Protein AF-A0A4S4EN74-F1 (afdb_monomer_lite)

Structure (mmCIF, N/CA/C/O backbone):
data_AF-A0A4S4EN74-F1
#
_entry.id   AF-A0A4S4EN74-F1
#
loop_
_atom_site.group_PDB
_atom_site.id
_atom_site.type_symbol
_atom_site.label_atom_id
_atom_site.label_alt_id
_atom_site.label_comp_id
_atom_site.label_asym_id
_atom_site.label_entity_id
_atom_site.label_seq_id
_atom_site.pdbx_PDB_ins_code
_atom_site.Cartn_x
_atom_site.Cartn_y
_atom_site.Cartn_z
_atom_site.occupancy
_atom_site.B_iso_or_equiv
_atom_site.auth_seq_id
_atom_site.auth_comp_id
_atom_site.auth_asym_id
_atom_site.auth_atom_id
_atom_site.pdbx_PDB_model_num
ATOM 1 N N . MET A 1 1 ? 52.650 11.402 55.002 1.00 33.09 1 MET A N 1
ATOM 2 C CA . MET A 1 1 ? 52.428 10.408 53.933 1.00 33.09 1 MET A CA 1
ATOM 3 C C . MET A 1 1 ? 51.176 10.831 53.186 1.00 33.09 1 MET A C 1
ATOM 5 O O . MET A 1 1 ? 50.086 10.650 53.706 1.00 33.09 1 MET A O 1
ATOM 9 N N . GLN A 1 2 ? 51.345 11.526 52.060 1.00 24.00 2 GLN A N 1
ATOM 10 C CA . GLN A 1 2 ? 50.245 11.917 51.175 1.00 24.00 2 GLN A CA 1
ATOM 11 C C . GLN A 1 2 ? 49.884 10.709 50.308 1.00 24.00 2 GLN A C 1
ATOM 13 O O . GLN A 1 2 ? 50.765 10.126 49.680 1.00 24.00 2 GLN A O 1
ATOM 18 N N . GLN A 1 3 ? 48.613 10.312 50.342 1.00 24.92 3 GLN A N 1
ATOM 19 C CA . GLN A 1 3 ? 48.057 9.289 49.463 1.00 24.92 3 GLN A CA 1
ATOM 20 C C . GLN A 1 3 ? 47.974 9.844 48.040 1.00 24.92 3 GLN A C 1
ATOM 22 O O . GLN A 1 3 ? 47.434 10.924 47.809 1.00 24.92 3 GLN A O 1
ATOM 27 N N . THR A 1 4 ? 48.559 9.096 47.115 1.00 22.86 4 THR A N 1
ATOM 28 C CA . THR A 1 4 ? 48.472 9.268 45.667 1.00 22.86 4 THR A CA 1
ATOM 29 C C . THR A 1 4 ? 47.011 9.193 45.196 1.00 22.86 4 THR A C 1
ATOM 31 O O . THR A 1 4 ? 46.271 8.342 45.695 1.00 22.86 4 THR A O 1
ATOM 34 N N . PRO A 1 5 ? 46.575 10.043 44.246 1.00 27.02 5 PRO A N 1
ATOM 35 C CA . PRO A 1 5 ? 45.252 9.931 43.641 1.00 27.02 5 PRO A CA 1
ATOM 36 C C . PRO A 1 5 ? 45.151 8.635 42.832 1.00 27.02 5 PRO A C 1
ATOM 38 O O . PRO A 1 5 ? 46.080 8.285 42.104 1.00 27.02 5 PRO A O 1
ATOM 41 N N . LEU A 1 6 ? 44.023 7.940 42.978 1.00 28.48 6 LEU A N 1
ATOM 42 C CA . LEU A 1 6 ? 43.623 6.826 42.123 1.00 28.48 6 LEU A CA 1
ATOM 43 C C . LEU A 1 6 ? 43.553 7.317 40.671 1.00 28.48 6 LEU A C 1
ATOM 45 O O . LEU A 1 6 ? 42.870 8.299 40.386 1.00 28.48 6 LEU A O 1
ATOM 49 N N . GLU A 1 7 ? 44.292 6.645 39.791 1.00 26.83 7 GLU A N 1
ATOM 50 C CA . GLU A 1 7 ? 44.243 6.832 38.342 1.00 26.83 7 GLU A CA 1
ATOM 51 C C . GLU A 1 7 ? 42.801 6.663 37.839 1.00 26.83 7 GLU A C 1
ATOM 53 O O . GLU A 1 7 ? 42.134 5.671 38.139 1.00 26.83 7 GLU A O 1
ATOM 58 N N . GLU A 1 8 ? 42.318 7.656 37.092 1.00 28.31 8 GLU A N 1
ATOM 59 C CA . GLU A 1 8 ? 41.035 7.617 36.395 1.00 28.31 8 GLU A CA 1
ATOM 60 C C . GLU A 1 8 ? 41.065 6.531 35.304 1.00 28.31 8 GLU A C 1
ATOM 62 O O . GLU A 1 8 ? 41.891 6.561 34.389 1.00 28.31 8 GLU A O 1
ATOM 67 N N . ASP A 1 9 ? 40.150 5.566 35.405 1.00 28.02 9 ASP A N 1
ATOM 68 C CA . ASP A 1 9 ? 39.870 4.561 34.378 1.00 28.02 9 ASP A CA 1
ATOM 69 C C . ASP A 1 9 ? 39.308 5.260 33.110 1.00 28.02 9 ASP A C 1
ATOM 71 O O . ASP A 1 9 ? 38.319 5.992 33.226 1.00 28.02 9 ASP A O 1
ATOM 75 N N . PRO A 1 10 ? 39.871 5.082 31.893 1.00 28.66 10 PRO A N 1
ATOM 76 C CA . PRO A 1 10 ? 39.550 5.895 30.707 1.00 28.66 10 PRO A CA 1
ATOM 77 C C . PRO A 1 10 ? 38.146 5.689 30.097 1.00 28.66 10 PRO A C 1
ATOM 79 O O . PRO A 1 10 ? 37.903 6.095 28.959 1.00 28.66 10 PRO A O 1
ATOM 82 N N . ALA A 1 11 ? 37.222 5.023 30.792 1.00 31.52 11 ALA A N 1
ATOM 83 C CA . ALA A 1 11 ? 35.997 4.473 30.208 1.00 31.52 11 ALA A CA 1
ATOM 84 C C . ALA A 1 11 ? 34.751 5.385 30.259 1.00 31.52 11 ALA A C 1
ATOM 86 O O . ALA A 1 11 ? 33.703 4.989 29.752 1.00 31.52 11 ALA A O 1
ATOM 87 N N . TYR A 1 12 ? 34.818 6.594 30.825 1.00 37.78 12 TYR A N 1
ATOM 88 C CA . TYR A 1 12 ? 33.616 7.413 31.059 1.00 37.78 12 TYR A CA 1
ATOM 89 C C . TYR A 1 12 ? 33.725 8.835 30.501 1.00 37.78 12 TYR A C 1
ATOM 91 O O . TYR A 1 12 ? 33.816 9.813 31.238 1.00 37.78 12 TYR A O 1
ATOM 99 N N . ALA A 1 13 ? 33.657 8.947 29.172 1.00 44.69 13 ALA A N 1
ATOM 100 C CA . ALA A 1 13 ? 33.357 10.207 28.494 1.00 44.69 13 ALA A CA 1
ATOM 101 C C . ALA A 1 13 ? 31.832 10.339 28.252 1.00 44.69 13 ALA A C 1
ATOM 103 O O . ALA A 1 13 ? 31.204 9.354 27.836 1.00 44.69 13 ALA A O 1
ATOM 104 N N . PRO A 1 14 ? 31.223 11.522 28.475 1.00 44.28 14 PRO A N 1
ATOM 105 C CA . PRO A 1 14 ? 29.850 11.816 28.056 1.00 44.28 14 PRO A CA 1
ATOM 106 C C . PRO A 1 14 ? 29.670 11.574 26.550 1.00 44.28 14 PRO A C 1
ATOM 108 O O . PRO A 1 14 ? 30.555 11.895 25.756 1.00 44.28 14 PRO A O 1
ATOM 111 N N . GLY A 1 15 ? 28.544 10.984 26.152 1.00 59.62 15 GLY A N 1
ATOM 112 C CA . GLY A 1 15 ? 28.272 10.572 24.772 1.00 59.62 15 GLY A CA 1
ATOM 113 C C . GLY A 1 15 ? 28.960 9.264 24.356 1.00 59.62 15 GLY A C 1
ATOM 114 O O . GLY A 1 15 ? 29.205 9.053 23.171 1.00 59.62 15 GLY A O 1
ATOM 115 N N . SER A 1 16 ? 29.300 8.376 25.296 1.00 80.38 16 SER A N 1
ATOM 116 C CA . SER A 1 16 ? 29.966 7.102 24.976 1.00 80.38 16 SER A CA 1
ATOM 117 C C . SER A 1 16 ? 29.042 6.118 24.240 1.00 80.38 16 SER A C 1
ATOM 119 O O . SER A 1 16 ? 27.910 5.856 24.652 1.00 80.38 16 SER A O 1
ATOM 121 N N . PHE A 1 17 ? 29.533 5.542 23.140 1.00 90.31 17 PHE A N 1
ATOM 122 C CA . PHE A 1 17 ? 28.829 4.504 22.384 1.00 90.31 17 PHE A CA 1
ATOM 123 C C . PHE A 1 17 ? 29.137 3.113 22.946 1.00 90.31 17 PHE A C 1
ATOM 125 O O . PHE A 1 17 ? 30.290 2.690 22.963 1.00 90.31 17 PHE A O 1
ATOM 132 N N . LEU A 1 18 ? 28.093 2.394 23.358 1.00 92.19 18 LEU A N 1
ATOM 133 C CA . LEU A 1 18 ? 28.151 1.053 23.957 1.00 92.19 18 LEU A CA 1
ATOM 134 C C . LEU A 1 18 ? 27.617 -0.042 23.019 1.00 92.19 18 LEU A C 1
ATOM 136 O O . LEU A 1 18 ? 27.642 -1.228 23.345 1.00 92.19 18 LEU A O 1
ATOM 140 N N . GLY A 1 19 ? 27.106 0.346 21.850 1.00 90.56 19 GLY A N 1
ATOM 141 C CA . GLY A 1 19 ? 26.318 -0.522 20.976 1.00 90.56 19 GLY A CA 1
ATOM 142 C C . GLY A 1 19 ? 27.084 -1.624 20.252 1.00 90.56 19 GLY A C 1
ATOM 143 O O . GLY A 1 19 ? 26.473 -2.340 19.457 1.00 90.56 19 GLY A O 1
ATOM 144 N N . TYR A 1 20 ? 28.394 -1.752 20.480 1.00 89.56 20 TYR A N 1
ATOM 145 C CA . TYR A 1 20 ? 29.157 -2.915 20.026 1.00 89.56 20 TYR A CA 1
ATOM 146 C C . TYR A 1 20 ? 28.852 -4.157 20.863 1.00 89.56 20 TYR A C 1
ATOM 148 O O . TYR A 1 20 ? 28.790 -5.248 20.302 1.00 89.56 20 TYR A O 1
ATOM 156 N N . ASP A 1 21 ? 28.618 -3.975 22.164 1.00 84.88 21 ASP A N 1
ATOM 157 C CA . ASP A 1 21 ? 28.538 -5.073 23.130 1.00 84.88 21 ASP A CA 1
ATOM 158 C C . ASP A 1 21 ? 27.115 -5.288 23.661 1.00 84.88 21 ASP A C 1
ATOM 160 O O . ASP A 1 21 ? 26.773 -6.385 24.098 1.00 84.88 21 ASP A O 1
ATOM 164 N N . THR A 1 22 ? 26.261 -4.259 23.608 1.00 92.06 22 THR A N 1
ATOM 165 C CA . THR A 1 22 ? 24.886 -4.327 24.118 1.00 92.06 22 THR A CA 1
ATOM 166 C C . THR A 1 22 ? 23.863 -3.689 23.178 1.00 92.06 22 THR A C 1
ATOM 168 O O . THR A 1 22 ? 24.154 -2.725 22.470 1.00 92.06 22 THR A O 1
ATOM 171 N N . PHE A 1 23 ? 22.632 -4.208 23.198 1.00 92.75 23 PHE A N 1
ATOM 172 C CA . PHE A 1 23 ? 21.479 -3.607 22.516 1.00 92.75 23 PHE A CA 1
ATOM 173 C C . PHE A 1 23 ? 20.666 -2.675 23.415 1.00 92.75 23 PHE A C 1
ATOM 175 O O . PHE A 1 23 ? 19.843 -1.921 22.901 1.00 92.75 23 PHE A O 1
ATOM 182 N N . SER A 1 24 ? 20.889 -2.697 24.731 1.00 93.69 24 SER A N 1
ATOM 183 C CA . SER A 1 24 ? 20.213 -1.798 25.663 1.00 93.69 24 SER A CA 1
ATOM 184 C C . SER A 1 24 ? 21.120 -1.302 26.785 1.00 93.69 24 SER A C 1
ATOM 186 O O . SER A 1 24 ? 22.126 -1.923 27.134 1.00 93.69 24 SER A O 1
ATOM 188 N N . THR A 1 25 ? 20.791 -0.139 27.342 1.00 94.31 25 THR A N 1
ATOM 189 C CA . THR A 1 25 ? 21.470 0.407 28.521 1.00 94.31 25 THR A CA 1
ATOM 190 C C . THR A 1 25 ? 20.580 1.407 29.249 1.00 94.31 25 THR A C 1
ATOM 192 O O . THR A 1 25 ? 19.743 2.071 28.638 1.00 94.31 25 THR A O 1
ATOM 195 N N . ARG A 1 26 ? 20.796 1.565 30.556 1.00 93.25 26 ARG A N 1
ATOM 196 C CA . ARG A 1 26 ? 20.240 2.697 31.306 1.00 93.25 26 ARG A CA 1
ATOM 197 C C . ARG A 1 26 ? 21.121 3.923 31.119 1.00 93.25 26 ARG A C 1
ATOM 199 O O . ARG A 1 26 ? 22.343 3.845 31.276 1.00 93.25 26 ARG A O 1
ATOM 206 N N . THR A 1 27 ? 20.515 5.058 30.817 1.00 93.94 27 THR A N 1
ATOM 207 C CA . THR A 1 27 ? 21.202 6.309 30.485 1.00 93.94 27 THR A CA 1
ATOM 208 C C . THR A 1 27 ? 20.403 7.514 30.971 1.00 93.94 27 THR A C 1
ATOM 210 O O . THR A 1 27 ? 19.231 7.397 31.320 1.00 93.94 27 THR A O 1
ATOM 213 N N . VAL A 1 28 ? 21.067 8.663 31.040 1.00 93.38 28 VAL A N 1
ATOM 214 C CA . VAL A 1 28 ? 20.490 9.936 31.459 1.00 93.38 28 VAL A CA 1
ATOM 215 C C . VAL A 1 28 ? 20.341 10.841 30.245 1.00 93.38 28 VAL A C 1
ATOM 217 O O . VAL A 1 28 ? 21.235 10.920 29.397 1.00 93.38 28 VAL A O 1
ATOM 220 N N . VAL A 1 29 ? 19.214 11.542 30.192 1.00 94.56 29 VAL A N 1
ATOM 221 C CA . VAL A 1 29 ? 18.913 12.566 29.191 1.00 94.56 29 VAL A CA 1
ATOM 222 C C . VAL A 1 29 ? 19.698 13.832 29.516 1.00 94.56 29 VAL A C 1
ATOM 224 O O . VAL A 1 29 ? 19.386 14.526 30.478 1.00 94.56 29 VAL A O 1
ATOM 227 N N . GLU A 1 30 ? 20.709 14.159 28.719 1.00 94.06 30 GLU A N 1
ATOM 228 C CA . GLU A 1 30 ? 21.553 15.341 28.944 1.00 94.06 30 GLU A CA 1
ATOM 229 C C . GLU A 1 30 ? 20.959 16.608 28.332 1.00 94.06 30 GLU A C 1
ATOM 231 O O . GLU A 1 30 ? 21.103 17.698 28.882 1.00 94.06 30 GLU A O 1
ATOM 236 N N . ALA A 1 31 ? 20.279 16.472 27.194 1.00 93.56 31 ALA A N 1
ATOM 237 C CA . ALA A 1 31 ? 19.617 17.582 26.530 1.00 93.56 31 ALA A CA 1
ATOM 238 C C . ALA A 1 31 ? 18.462 17.098 25.650 1.00 93.56 31 ALA A C 1
ATOM 240 O O . ALA A 1 31 ? 18.440 15.962 25.166 1.00 93.56 31 ALA A O 1
ATOM 241 N N . LEU A 1 32 ? 17.519 18.007 25.419 1.00 95.25 32 LEU A N 1
ATOM 242 C CA . LEU A 1 32 ? 16.395 17.839 24.510 1.00 95.25 32 LEU A CA 1
ATOM 243 C C . LEU A 1 32 ? 16.332 19.062 23.597 1.00 95.25 32 LEU A C 1
ATOM 245 O O . LEU A 1 32 ? 16.395 20.196 24.080 1.00 95.25 32 LEU A O 1
ATOM 249 N N . LEU A 1 33 ? 16.177 18.840 22.292 1.00 94.19 33 LEU A N 1
ATOM 250 C CA . LEU A 1 33 ? 15.901 19.900 21.326 1.00 94.19 33 LEU A CA 1
ATOM 251 C C . LEU A 1 33 ? 14.569 19.639 20.620 1.00 94.19 33 LEU A C 1
ATOM 253 O O . LEU A 1 33 ? 14.281 18.518 20.204 1.00 94.19 33 LEU A O 1
ATOM 257 N N . VAL A 1 34 ? 13.782 20.695 20.427 1.00 91.88 34 VAL A N 1
ATOM 258 C CA . VAL A 1 34 ? 12.588 20.694 19.569 1.00 91.88 34 VAL A CA 1
ATOM 259 C C . VAL A 1 34 ? 12.749 21.821 18.560 1.00 91.88 34 VAL A C 1
ATOM 261 O O . VAL A 1 34 ? 12.975 22.971 18.943 1.00 91.88 34 VAL A O 1
ATOM 264 N N . ASN A 1 35 ? 12.674 21.505 17.265 1.00 87.88 35 ASN A N 1
ATOM 265 C CA . ASN A 1 35 ? 12.943 22.457 16.177 1.00 87.88 35 ASN A CA 1
ATOM 266 C C . ASN A 1 35 ? 14.297 23.184 16.342 1.00 87.88 35 ASN A C 1
ATOM 268 O O . ASN A 1 35 ? 14.392 24.398 16.150 1.00 87.88 35 ASN A O 1
ATOM 272 N N . GLY A 1 36 ? 15.328 22.451 16.781 1.00 87.00 36 GLY A N 1
ATOM 273 C CA . GLY A 1 36 ? 16.677 22.971 17.031 1.00 87.00 36 GLY A CA 1
ATOM 274 C C . GLY A 1 36 ? 16.826 23.856 18.276 1.00 87.00 36 GLY A C 1
ATOM 275 O O . GLY A 1 36 ? 17.909 24.390 18.506 1.00 87.00 36 GLY A O 1
ATOM 276 N N . LYS A 1 37 ? 15.773 24.035 19.087 1.00 91.19 37 LYS A N 1
ATOM 277 C CA . LYS A 1 37 ? 15.810 24.860 20.306 1.00 91.19 37 LYS A CA 1
ATOM 278 C C . LYS A 1 37 ? 15.862 23.994 21.571 1.00 91.19 37 LYS A C 1
ATOM 280 O O . LYS A 1 37 ? 15.044 23.077 21.674 1.00 91.19 37 LYS A O 1
ATOM 285 N N . PRO A 1 38 ? 16.748 24.299 22.541 1.00 94.06 38 PRO A N 1
ATOM 286 C CA . PRO A 1 38 ? 16.787 23.607 23.825 1.00 94.06 38 PRO A CA 1
ATOM 287 C C . PRO A 1 38 ? 15.496 23.753 24.619 1.00 94.06 38 PRO A C 1
ATOM 289 O O . PRO A 1 38 ? 14.939 24.847 24.727 1.00 94.06 38 PRO A O 1
ATOM 292 N N . VAL A 1 39 ? 15.051 22.646 25.202 1.00 94.56 39 VAL A N 1
ATOM 293 C CA . VAL A 1 39 ? 13.863 22.560 26.053 1.00 94.56 39 VAL A CA 1
ATOM 294 C C . VAL A 1 39 ? 14.164 21.685 27.268 1.00 94.56 39 VAL A C 1
ATOM 296 O O . VAL A 1 39 ? 14.967 20.760 27.189 1.00 94.56 39 VAL A O 1
ATOM 299 N N . LEU A 1 40 ? 13.536 21.980 28.409 1.00 91.31 40 LEU A N 1
ATOM 300 C CA . LEU A 1 40 ? 13.731 21.201 29.641 1.00 91.31 40 LEU A CA 1
ATOM 301 C C . LEU A 1 40 ? 12.847 19.955 29.697 1.00 91.31 40 LEU A C 1
ATOM 303 O O . LEU A 1 40 ? 13.220 18.971 30.324 1.00 91.31 40 LEU A O 1
ATOM 307 N N . GLN A 1 41 ? 11.689 19.997 29.038 1.00 90.88 41 GLN A N 1
ATOM 308 C CA . GLN A 1 41 ? 10.717 18.914 29.027 1.00 90.88 41 GLN A CA 1
ATOM 309 C C . GLN A 1 41 ? 9.961 18.900 27.699 1.00 90.88 41 GLN A C 1
ATOM 311 O O . GLN A 1 41 ? 9.670 19.955 27.133 1.00 90.88 41 GLN A O 1
ATOM 316 N N . VAL A 1 42 ? 9.624 17.706 27.211 1.00 89.44 42 VAL A N 1
ATOM 317 C CA . VAL A 1 42 ? 8.841 17.511 25.985 1.00 89.44 42 VAL A CA 1
ATOM 318 C C . VAL A 1 42 ? 7.774 16.448 26.223 1.00 89.44 42 VAL A C 1
ATOM 320 O O . VAL A 1 42 ? 8.046 15.411 26.828 1.00 89.44 42 VAL A O 1
ATOM 323 N N . SER A 1 43 ? 6.553 16.699 25.752 1.00 88.25 43 SER A N 1
ATOM 324 C CA . SER A 1 43 ? 5.397 15.811 25.905 1.00 88.25 43 SER A CA 1
ATOM 325 C C . SER A 1 43 ? 5.005 15.117 24.593 1.00 88.25 43 SER A C 1
ATOM 327 O O . SER A 1 43 ? 5.473 15.459 23.501 1.00 88.25 43 SER A O 1
ATOM 329 N N . LYS A 1 44 ? 4.143 14.100 24.724 1.00 89.44 44 LYS A N 1
ATOM 330 C CA . LYS A 1 44 ? 3.570 13.297 23.635 1.00 89.44 44 LYS A CA 1
ATOM 331 C C . LYS A 1 44 ? 3.208 14.112 22.386 1.00 89.44 44 LYS A C 1
ATOM 333 O O . LYS A 1 44 ? 2.574 15.157 22.473 1.00 89.44 44 LYS A O 1
ATOM 338 N N . GLY A 1 45 ? 3.508 13.535 21.222 1.00 85.06 45 GLY A N 1
ATOM 339 C CA . GLY A 1 45 ? 3.135 14.053 19.902 1.00 85.06 45 GLY A CA 1
ATOM 340 C C . GLY A 1 45 ? 4.204 14.925 19.250 1.00 85.06 45 GLY A C 1
ATOM 341 O O . GLY A 1 45 ? 4.091 15.226 18.067 1.00 85.06 45 GLY A O 1
ATOM 342 N N . SER A 1 46 ? 5.253 15.283 19.990 1.00 87.38 46 SER A N 1
ATOM 343 C CA . SER A 1 46 ? 6.344 16.116 19.486 1.00 87.38 46 SER A CA 1
ATOM 344 C C . SER A 1 46 ? 7.450 15.274 18.849 1.00 87.38 46 SER A C 1
ATOM 346 O O . SER A 1 46 ? 7.805 14.205 19.362 1.00 87.38 46 SER A O 1
ATOM 348 N N . GLU A 1 47 ? 8.023 15.786 17.761 1.00 93.38 47 GLU A N 1
ATOM 349 C CA . GLU A 1 47 ? 9.350 15.380 17.300 1.00 93.38 47 GLU A CA 1
ATOM 350 C C . GLU A 1 47 ? 10.413 16.003 18.203 1.00 93.38 47 GLU A C 1
ATOM 352 O O . GLU A 1 47 ? 10.305 17.165 18.604 1.00 93.38 47 GLU A O 1
ATOM 357 N N . VAL A 1 48 ? 11.421 15.214 18.557 1.00 95.00 48 VAL A N 1
ATOM 358 C CA . VAL A 1 48 ? 12.443 15.599 19.525 1.00 95.00 48 VAL A CA 1
ATOM 359 C C . VAL A 1 48 ? 13.794 15.020 19.127 1.00 95.00 48 VAL A C 1
ATOM 361 O O . VAL A 1 48 ? 13.890 13.887 18.649 1.00 95.00 48 VAL A O 1
ATOM 364 N N . GLU A 1 49 ? 14.844 15.803 19.348 1.00 96.12 49 GLU A N 1
ATOM 365 C CA . GLU A 1 49 ? 16.222 15.329 19.323 1.00 96.12 49 GLU A CA 1
ATOM 366 C C . GLU A 1 49 ? 16.688 15.133 20.766 1.00 96.12 49 GLU A C 1
ATOM 368 O O . GLU A 1 49 ? 16.659 16.067 21.572 1.00 96.12 49 GLU A O 1
ATOM 373 N N . VAL A 1 50 ? 17.079 13.906 21.102 1.00 94.94 50 VAL A N 1
ATOM 374 C CA . VAL A 1 50 ? 17.474 13.504 22.454 1.00 94.94 50 VAL A CA 1
ATOM 375 C C . VAL A 1 50 ? 18.978 13.260 22.495 1.00 94.94 50 VAL A C 1
ATOM 377 O O . VAL A 1 50 ? 19.542 12.570 21.640 1.00 94.94 50 VAL A O 1
ATOM 380 N N . PHE A 1 51 ? 19.622 13.810 23.517 1.00 94.88 51 PHE A N 1
ATOM 381 C CA . PHE A 1 51 ? 21.045 13.652 23.787 1.00 94.88 51 PHE A CA 1
ATOM 382 C C . PHE A 1 51 ? 21.194 12.834 25.064 1.00 94.88 51 PHE A C 1
ATOM 384 O O . PHE A 1 51 ? 20.571 13.146 26.080 1.00 94.88 51 PHE A O 1
ATOM 391 N N . LEU A 1 52 ? 21.979 11.765 24.988 1.00 94.00 52 LEU A N 1
ATOM 392 C CA . LEU A 1 52 ? 22.135 10.782 26.055 1.00 94.00 52 LEU A CA 1
ATOM 393 C C . LEU A 1 52 ? 23.595 10.742 26.494 1.00 94.00 52 LEU A C 1
ATOM 395 O O . LEU A 1 52 ? 24.489 10.754 25.646 1.00 94.00 52 LEU A O 1
ATOM 399 N N . ASN A 1 53 ? 23.831 10.603 27.799 1.00 91.88 53 ASN A N 1
ATOM 400 C CA . ASN A 1 53 ? 25.195 10.530 28.331 1.00 91.88 53 ASN A CA 1
ATOM 401 C C . ASN A 1 53 ? 25.962 9.280 27.864 1.00 91.88 53 ASN A C 1
ATOM 403 O O . ASN A 1 53 ? 27.192 9.265 27.856 1.00 91.88 53 ASN A O 1
ATOM 407 N N . ARG A 1 54 ? 25.247 8.222 27.471 1.00 92.31 54 ARG A N 1
ATOM 408 C CA . ARG A 1 54 ? 25.782 7.014 26.835 1.00 92.31 54 ARG A CA 1
ATOM 409 C C . ARG A 1 54 ? 24.694 6.351 26.008 1.00 92.31 54 ARG A C 1
ATOM 411 O O . ARG A 1 54 ? 23.526 6.406 26.375 1.00 92.31 54 ARG A O 1
ATOM 418 N N . THR A 1 55 ? 25.050 5.703 24.906 1.00 95.25 55 THR A N 1
ATOM 419 C CA . THR A 1 55 ? 24.043 5.159 23.990 1.00 95.25 55 THR A CA 1
ATOM 420 C C . THR A 1 55 ? 24.417 3.794 23.414 1.00 95.25 55 THR A C 1
ATOM 422 O O . THR A 1 55 ? 25.567 3.589 23.020 1.00 95.25 55 THR A O 1
ATOM 425 N N . PRO A 1 56 ? 23.467 2.841 23.332 1.00 95.44 56 PRO A N 1
ATOM 426 C CA . PRO A 1 56 ? 23.647 1.611 22.577 1.00 95.44 56 PRO A CA 1
ATOM 427 C C . PRO A 1 56 ? 23.367 1.821 21.080 1.00 95.44 56 PRO A C 1
ATOM 429 O O . PRO A 1 56 ? 23.624 0.915 20.292 1.00 95.44 56 PRO A O 1
ATOM 432 N N . PHE A 1 57 ? 22.838 2.980 20.673 1.00 95.88 57 PHE A N 1
ATOM 433 C CA . PHE A 1 57 ? 22.448 3.280 19.298 1.00 95.88 57 PHE A CA 1
ATOM 434 C C . PHE A 1 57 ? 23.646 3.687 18.441 1.00 95.88 57 PHE A C 1
ATOM 436 O O . PHE A 1 57 ? 24.418 4.578 18.793 1.00 95.88 57 PHE A O 1
ATOM 443 N N . TYR A 1 58 ? 23.796 3.030 17.297 1.00 94.62 58 TYR A N 1
ATOM 444 C CA . TYR A 1 58 ? 24.780 3.362 16.287 1.00 94.62 58 TYR A CA 1
ATOM 445 C C . TYR A 1 58 ? 24.308 4.591 15.516 1.00 94.62 58 TYR A C 1
ATOM 447 O O . TYR A 1 58 ? 23.176 4.629 15.032 1.00 94.62 58 TYR A O 1
ATOM 455 N N . ALA A 1 59 ? 25.182 5.589 15.407 1.00 93.38 59 ALA A N 1
ATOM 456 C CA . ALA A 1 59 ? 24.956 6.753 14.562 1.00 93.38 59 ALA A CA 1
ATOM 457 C C . ALA A 1 59 ? 25.398 6.474 13.131 1.00 93.38 59 ALA A C 1
ATOM 459 O O . ALA A 1 59 ? 26.442 5.857 12.929 1.00 93.38 59 ALA A O 1
ATOM 460 N N . GLU A 1 60 ? 24.653 7.006 12.164 1.00 91.19 60 GLU A N 1
ATOM 461 C CA . GLU A 1 60 ? 24.999 6.896 10.750 1.00 91.19 60 GLU A CA 1
ATOM 462 C C . GLU A 1 60 ? 26.453 7.312 10.493 1.00 91.19 60 GLU A C 1
ATOM 464 O O . GLU A 1 60 ? 26.867 8.429 10.822 1.00 91.19 60 GLU A O 1
ATOM 469 N N . SER A 1 61 ? 27.234 6.388 9.933 1.00 87.56 61 SER A N 1
ATOM 470 C CA . SER A 1 61 ? 28.663 6.564 9.674 1.00 87.56 61 SER A CA 1
ATOM 471 C C . SER A 1 61 ? 29.189 5.445 8.772 1.00 87.56 61 SER A C 1
ATOM 473 O O . SER A 1 61 ? 28.693 4.320 8.806 1.00 87.56 61 SER A O 1
ATOM 475 N N . GLY A 1 62 ? 30.217 5.734 7.965 1.00 80.62 62 GLY A N 1
ATOM 476 C CA . GLY A 1 62 ? 30.894 4.727 7.134 1.00 80.62 62 GLY A CA 1
ATOM 477 C C . GLY A 1 62 ? 29.979 4.000 6.139 1.00 80.62 62 GLY A C 1
ATOM 478 O O . GLY A 1 62 ? 30.238 2.851 5.795 1.00 80.62 62 GLY A O 1
ATOM 479 N N . GLY A 1 63 ? 28.880 4.637 5.722 1.00 88.06 63 GLY A N 1
ATOM 480 C CA . GLY A 1 63 ? 27.854 4.054 4.852 1.00 88.06 63 GLY A CA 1
ATOM 481 C C . GLY A 1 63 ? 26.745 3.288 5.581 1.00 88.06 63 GLY A C 1
ATOM 482 O O . GLY A 1 63 ? 25.703 3.057 4.975 1.00 88.06 63 GLY A O 1
ATOM 483 N N . GLN A 1 64 ? 26.907 2.931 6.859 1.00 93.25 64 GLN A N 1
ATOM 484 C CA . GLN A 1 64 ? 25.844 2.310 7.653 1.00 93.25 64 GLN A CA 1
ATOM 485 C C . GLN A 1 64 ? 24.869 3.358 8.179 1.00 93.25 64 GLN A C 1
ATOM 487 O O . GLN A 1 64 ? 25.295 4.348 8.771 1.00 93.25 64 GLN A O 1
ATOM 492 N N . ILE A 1 65 ? 23.571 3.109 7.986 1.00 94.75 65 ILE A N 1
ATOM 493 C CA . ILE A 1 65 ? 22.494 3.960 8.506 1.00 94.75 65 ILE A CA 1
ATOM 494 C C . ILE A 1 65 ? 22.397 3.888 10.037 1.00 94.75 65 ILE A C 1
ATOM 496 O O . ILE A 1 65 ? 22.820 2.909 10.660 1.00 94.75 65 ILE A O 1
ATOM 500 N N . GLY A 1 66 ? 21.842 4.938 10.644 1.00 95.31 66 GLY A N 1
ATOM 501 C CA . GLY A 1 66 ? 21.597 4.987 12.084 1.00 95.31 66 GLY A CA 1
ATOM 502 C C . GLY A 1 66 ? 20.574 3.943 12.536 1.00 95.31 66 GLY A C 1
ATOM 503 O O . GLY A 1 66 ? 19.738 3.492 11.756 1.00 95.31 66 GLY A O 1
ATOM 504 N N . ASP A 1 67 ? 20.645 3.544 13.802 1.00 97.12 67 ASP A N 1
ATOM 505 C CA . ASP A 1 67 ? 19.691 2.580 14.349 1.00 97.12 67 ASP A CA 1
ATOM 506 C C . ASP A 1 67 ? 18.302 3.148 14.611 1.00 97.12 67 ASP A C 1
ATOM 508 O O . ASP A 1 67 ? 18.121 4.319 14.936 1.00 97.12 67 ASP A O 1
ATOM 512 N N . ASN A 1 68 ? 17.341 2.227 14.642 1.00 96.06 68 ASN A N 1
ATOM 513 C CA . ASN A 1 68 ? 16.013 2.466 15.184 1.00 96.06 68 ASN A CA 1
ATOM 514 C C . ASN A 1 68 ? 15.870 1.796 16.550 1.00 96.06 68 ASN A C 1
ATOM 516 O O . ASN A 1 68 ? 16.598 0.858 16.884 1.00 96.06 68 ASN A O 1
ATOM 520 N N . GLY A 1 69 ? 14.899 2.245 17.339 1.00 95.62 69 GLY A N 1
ATOM 521 C CA . GLY A 1 69 ? 14.585 1.625 18.621 1.00 95.62 69 GLY A CA 1
ATOM 522 C C . GLY A 1 69 ? 13.735 2.519 19.507 1.00 95.62 69 GLY A C 1
ATOM 523 O O . GLY A 1 69 ? 12.960 3.340 19.019 1.00 95.62 69 GLY A O 1
ATOM 524 N N . PHE A 1 70 ? 13.868 2.349 20.818 1.00 94.50 70 PHE A N 1
ATOM 525 C CA . PHE A 1 70 ? 13.017 3.011 21.795 1.00 94.50 70 PHE A CA 1
ATOM 526 C C . PHE A 1 70 ? 13.801 3.540 22.993 1.00 94.50 70 PHE A C 1
ATOM 528 O O . PHE A 1 70 ? 14.770 2.925 23.439 1.00 94.50 70 PHE A O 1
ATOM 535 N N . LEU A 1 71 ? 13.332 4.659 23.546 1.00 93.62 71 LEU A N 1
ATOM 536 C CA . LEU A 1 71 ? 13.666 5.098 24.901 1.00 93.62 71 LEU A CA 1
ATOM 537 C C . LEU A 1 71 ? 12.433 4.934 25.781 1.00 93.62 71 LEU A C 1
ATOM 539 O O . LEU A 1 71 ? 11.345 5.375 25.393 1.00 93.62 71 LEU A O 1
ATOM 543 N N . PHE A 1 72 ? 12.592 4.332 26.956 1.00 89.81 72 PHE A N 1
ATOM 544 C CA . PHE A 1 72 ? 11.484 4.124 27.879 1.00 89.81 72 PHE A CA 1
ATOM 545 C C . PHE A 1 72 ? 11.837 4.373 29.340 1.00 89.81 72 PHE A C 1
ATOM 547 O O . PHE A 1 72 ? 12.980 4.235 29.759 1.00 89.81 72 PHE A O 1
ATOM 554 N N . ILE A 1 73 ? 10.823 4.748 30.121 1.00 84.69 73 ILE A N 1
ATOM 555 C CA . ILE A 1 73 ? 10.920 4.897 31.578 1.00 84.69 73 ILE A CA 1
ATOM 556 C C . ILE A 1 73 ? 10.083 3.795 32.224 1.00 84.69 73 ILE A C 1
ATOM 558 O O . ILE A 1 73 ? 8.862 3.739 32.028 1.00 84.69 73 ILE A O 1
ATOM 562 N N . SER A 1 74 ? 10.750 2.938 32.994 1.00 67.38 74 SER A N 1
ATOM 563 C CA . SER A 1 74 ? 10.134 1.860 33.770 1.00 67.38 74 SER A CA 1
ATOM 564 C C . SER A 1 74 ? 9.857 2.350 35.194 1.00 67.38 74 SER A C 1
ATOM 566 O O . SER A 1 74 ? 10.792 2.722 35.899 1.00 67.38 74 SER A O 1
ATOM 568 N N . GLN A 1 75 ? 8.595 2.340 35.639 1.00 61.25 75 GLN A N 1
ATOM 569 C CA . GLN A 1 75 ? 8.258 2.504 37.060 1.00 61.25 75 GLN A CA 1
ATOM 570 C C . GLN A 1 75 ? 8.027 1.143 37.732 1.00 61.25 75 GLN A C 1
ATOM 572 O O . GLN A 1 75 ? 7.737 0.146 37.066 1.00 61.25 75 GLN A O 1
ATOM 577 N N . ALA A 1 76 ? 8.163 1.099 39.062 1.00 46.97 76 ALA A N 1
ATOM 578 C CA . ALA A 1 76 ? 7.808 -0.073 39.857 1.00 46.97 76 ALA A CA 1
ATOM 579 C C . ALA A 1 76 ? 6.341 -0.457 39.577 1.00 46.97 76 ALA A C 1
ATOM 581 O O . ALA A 1 76 ? 5.443 0.347 39.809 1.00 46.97 76 ALA A O 1
ATOM 582 N N . GLY A 1 77 ? 6.113 -1.664 39.040 1.00 51.19 77 GLY A N 1
ATOM 583 C CA . GLY A 1 77 ? 4.777 -2.159 38.670 1.00 51.19 77 GLY A CA 1
ATOM 584 C C . GLY A 1 77 ? 4.560 -2.530 37.192 1.00 51.19 77 GLY A C 1
ATOM 585 O O . GLY A 1 77 ? 3.414 -2.593 36.763 1.00 51.19 77 GLY A O 1
ATOM 586 N N . ASN A 1 78 ? 5.613 -2.787 36.401 1.00 50.00 78 ASN A N 1
ATOM 587 C CA . ASN A 1 78 ? 5.528 -3.242 34.994 1.00 50.00 78 ASN A CA 1
ATOM 588 C C . ASN A 1 78 ? 4.805 -2.293 34.006 1.00 50.00 78 ASN A C 1
ATOM 590 O O . ASN A 1 78 ? 4.532 -2.681 32.869 1.00 50.00 78 ASN A O 1
ATOM 594 N N . GLN A 1 79 ? 4.548 -1.033 34.370 1.00 50.97 79 GLN A N 1
ATOM 595 C CA . GLN A 1 79 ? 4.006 -0.030 33.447 1.00 50.97 79 GLN A CA 1
ATOM 596 C C . GLN A 1 79 ? 5.115 0.853 32.851 1.00 50.97 79 GLN A C 1
ATOM 598 O O . GLN A 1 79 ? 5.778 1.627 33.544 1.00 50.97 79 GLN A O 1
ATOM 603 N N . GLN A 1 80 ? 5.293 0.758 31.529 1.00 58.78 80 GLN A N 1
ATOM 604 C CA . GLN A 1 80 ? 6.121 1.679 30.743 1.00 58.78 80 GLN A CA 1
ATOM 605 C C . GLN A 1 80 ? 5.382 3.013 30.580 1.00 58.78 80 GLN A C 1
ATOM 607 O O . GLN A 1 80 ? 4.303 3.062 29.984 1.00 58.78 80 GLN A O 1
ATOM 612 N N . THR A 1 81 ? 5.953 4.098 31.108 1.00 66.50 81 THR A N 1
ATOM 613 C CA . THR A 1 81 ? 5.246 5.394 31.206 1.00 66.50 81 THR A CA 1
ATOM 614 C C . THR A 1 81 ? 5.582 6.337 30.050 1.00 66.50 81 THR A C 1
ATOM 616 O O . THR A 1 81 ? 4.717 7.052 29.538 1.00 66.50 81 THR A O 1
ATOM 619 N N . VAL A 1 82 ? 6.830 6.302 29.588 1.00 64.12 82 VAL A N 1
ATOM 620 C CA . VAL A 1 82 ? 7.310 7.097 28.453 1.00 64.12 82 VAL A CA 1
ATOM 621 C C . VAL A 1 82 ? 7.817 6.142 27.393 1.00 64.12 82 VAL A C 1
ATOM 623 O O . VAL A 1 82 ? 8.530 5.201 27.724 1.00 64.12 82 VAL A O 1
ATOM 626 N N . VAL A 1 83 ? 7.424 6.365 26.141 1.00 81.06 83 VAL A N 1
ATOM 627 C CA . VAL A 1 83 ? 7.945 5.624 24.987 1.00 81.06 83 VAL A CA 1
ATOM 628 C C . VAL A 1 83 ? 8.273 6.641 23.911 1.00 81.06 83 VAL A C 1
ATOM 630 O O . VAL A 1 83 ? 7.370 7.275 23.355 1.00 81.06 83 VAL A O 1
ATOM 633 N N . ILE A 1 84 ? 9.558 6.809 23.635 1.00 90.06 84 ILE A N 1
ATOM 634 C CA . ILE A 1 84 ? 10.048 7.595 22.505 1.00 90.06 84 ILE A CA 1
ATOM 635 C C . ILE A 1 84 ? 10.482 6.604 21.446 1.00 90.06 84 ILE A C 1
ATOM 637 O O . ILE A 1 84 ? 11.345 5.772 21.700 1.00 90.06 84 ILE A O 1
ATOM 641 N N . GLU A 1 85 ? 9.864 6.682 20.275 1.00 93.62 85 GLU A N 1
ATOM 642 C CA . GLU A 1 85 ? 10.301 5.919 19.111 1.00 93.62 85 GLU A CA 1
ATOM 643 C C . GLU A 1 85 ? 11.451 6.675 18.454 1.00 93.62 85 GLU A C 1
ATOM 645 O O . GLU A 1 85 ? 11.264 7.804 17.999 1.00 93.62 85 GLU A O 1
ATOM 650 N N . ILE A 1 86 ? 12.624 6.056 18.419 1.00 96.12 86 ILE A N 1
ATOM 651 C CA . ILE A 1 86 ? 13.819 6.570 17.764 1.00 96.12 86 ILE A CA 1
ATOM 652 C C . ILE A 1 86 ? 13.875 6.000 16.349 1.00 96.12 86 ILE A C 1
ATOM 654 O O . ILE A 1 86 ? 13.815 4.782 16.164 1.00 96.12 86 ILE A O 1
ATOM 658 N N . LYS A 1 87 ? 13.955 6.889 15.356 1.00 91.69 87 LYS A N 1
ATOM 659 C CA . LYS A 1 87 ? 13.882 6.547 13.926 1.00 91.69 87 LYS A CA 1
ATOM 660 C C . LYS A 1 87 ? 15.163 6.830 13.151 1.00 91.69 87 LYS A C 1
ATOM 662 O O . LYS A 1 87 ? 15.267 6.411 12.006 1.00 91.69 87 LYS A O 1
ATOM 667 N N . ASP A 1 88 ? 16.063 7.620 13.725 1.00 92.69 88 ASP A N 1
ATOM 668 C CA . ASP A 1 88 ? 17.341 7.954 13.111 1.00 92.69 88 ASP A CA 1
ATOM 669 C C . ASP A 1 88 ? 18.321 8.441 14.180 1.00 92.69 88 ASP A C 1
ATOM 671 O O . ASP A 1 88 ? 17.930 9.051 15.182 1.00 92.69 88 ASP A O 1
ATOM 675 N N . ILE A 1 89 ? 19.606 8.199 13.946 1.00 94.06 89 ILE A N 1
ATOM 676 C CA . ILE A 1 89 ? 20.694 8.609 14.825 1.00 94.06 89 ILE A CA 1
ATOM 677 C C . ILE A 1 89 ? 21.765 9.250 13.965 1.00 94.06 89 ILE A C 1
ATOM 679 O O . ILE A 1 89 ? 22.396 8.594 13.132 1.00 94.06 89 ILE A O 1
ATOM 683 N N . LYS A 1 90 ? 22.025 10.532 14.206 1.00 91.44 90 LYS A N 1
ATOM 684 C CA . LYS A 1 90 ? 23.075 11.267 13.501 1.00 91.44 90 LYS A CA 1
ATOM 685 C C . LYS A 1 90 ? 24.240 11.563 14.425 1.00 91.44 90 LYS A C 1
ATOM 687 O O . LYS A 1 90 ? 24.069 11.793 15.621 1.00 91.44 90 LYS A O 1
ATOM 692 N N . LYS A 1 91 ? 25.435 11.599 13.845 1.00 86.75 91 LYS A N 1
ATOM 693 C CA . LYS A 1 91 ? 26.646 12.029 14.535 1.00 86.75 91 LYS A CA 1
ATOM 694 C C . LYS A 1 91 ? 26.877 13.514 14.270 1.00 86.75 91 LYS A C 1
ATOM 696 O O . LYS A 1 91 ? 26.987 13.922 13.118 1.00 86.75 91 LYS A O 1
ATOM 701 N N . SER A 1 92 ? 26.939 14.316 15.326 1.00 82.06 92 SER A N 1
ATOM 702 C CA . SER A 1 92 ? 27.294 15.736 15.251 1.00 82.06 92 SER A CA 1
ATOM 703 C C . SER A 1 92 ? 28.769 15.957 15.616 1.00 82.06 92 SER A C 1
ATOM 705 O O . SER A 1 92 ? 29.494 15.022 15.978 1.00 82.06 92 SER A O 1
ATOM 707 N N . VAL A 1 93 ? 29.233 17.203 15.493 1.00 73.62 93 VAL A N 1
ATOM 708 C CA . VAL A 1 93 ? 30.606 17.614 15.819 1.00 73.62 93 VAL A CA 1
ATOM 709 C C . VAL A 1 93 ? 30.957 17.180 17.246 1.00 73.62 93 VAL A C 1
ATOM 711 O O . VAL A 1 93 ? 30.157 17.340 18.162 1.00 73.62 93 VAL A O 1
ATOM 714 N N . GLY A 1 94 ? 32.155 16.617 17.435 1.00 68.19 94 GLY A N 1
ATOM 715 C CA . GLY A 1 94 ? 32.631 16.187 18.755 1.00 68.19 94 GLY A CA 1
ATOM 716 C C . GLY A 1 94 ? 32.130 14.815 19.224 1.00 68.19 94 GLY A C 1
ATOM 717 O O . GLY A 1 94 ? 32.116 14.577 20.422 1.00 68.19 94 GLY A O 1
ATOM 718 N N . ASN A 1 95 ? 31.743 13.908 18.311 1.00 72.56 95 ASN A N 1
ATOM 719 C CA . ASN A 1 95 ? 31.193 12.574 18.633 1.00 72.56 95 ASN A CA 1
ATOM 720 C C . ASN A 1 95 ? 29.864 12.611 19.411 1.00 72.56 95 ASN A C 1
ATOM 722 O O . ASN A 1 95 ? 29.553 11.685 20.152 1.00 72.56 95 ASN A O 1
ATOM 726 N N . ILE A 1 96 ? 29.055 13.648 19.212 1.00 84.88 96 ILE A N 1
ATOM 727 C CA . ILE A 1 96 ? 27.747 13.752 19.862 1.00 84.88 96 ILE A CA 1
ATOM 728 C C . ILE A 1 96 ? 26.715 12.928 19.081 1.00 84.88 96 ILE A C 1
ATOM 730 O O . ILE A 1 96 ? 26.572 13.097 17.867 1.00 84.88 96 ILE A O 1
ATOM 734 N N . PHE A 1 97 ? 25.988 12.056 19.780 1.00 91.94 97 PHE A N 1
ATOM 735 C CA . PHE A 1 97 ? 24.944 11.196 19.217 1.00 91.94 97 PHE A CA 1
ATOM 736 C C . PHE A 1 97 ? 23.579 11.876 19.343 1.00 91.94 97 PHE A C 1
ATOM 738 O O . PHE A 1 97 ? 23.066 12.066 20.447 1.00 91.94 97 PHE A O 1
ATOM 745 N N . VAL A 1 98 ? 22.995 12.243 18.205 1.00 94.44 98 VAL A N 1
ATOM 746 C CA . VAL A 1 98 ? 21.698 12.920 18.117 1.00 94.44 98 VAL A CA 1
ATOM 747 C C . VAL A 1 98 ? 20.625 11.879 17.827 1.00 94.44 98 VAL A C 1
ATOM 749 O O . VAL A 1 98 ? 20.552 11.376 16.705 1.00 94.44 98 VAL A O 1
ATOM 752 N N . HIS A 1 99 ? 19.796 11.557 18.822 1.00 96.69 99 HIS A N 1
ATOM 753 C CA . HIS A 1 99 ? 18.725 10.570 18.688 1.00 96.69 99 HIS A CA 1
ATOM 754 C C . HIS A 1 99 ? 17.452 11.275 18.233 1.00 96.69 99 HIS A C 1
ATOM 756 O O . HIS A 1 99 ? 16.849 12.022 19.004 1.00 96.69 99 HIS A O 1
ATOM 762 N N . LYS A 1 100 ? 17.040 11.065 16.984 1.00 95.94 100 LYS A N 1
ATOM 763 C CA . LYS A 1 100 ? 15.853 11.704 16.415 1.00 95.94 100 LYS A CA 1
ATOM 764 C C . LYS A 1 100 ? 14.657 10.783 16.560 1.00 95.94 100 LYS A C 1
ATOM 766 O O . LYS A 1 100 ? 14.668 9.641 16.092 1.00 95.94 100 LYS A O 1
ATOM 771 N N . GLY A 1 101 ? 13.615 11.278 17.215 1.00 94.56 101 GLY A N 1
ATOM 772 C CA . GLY A 1 101 ? 12.456 10.459 17.512 1.00 94.56 101 GLY A CA 1
ATOM 773 C C . GLY A 1 101 ? 11.178 11.234 17.759 1.00 94.56 101 GLY A C 1
ATOM 774 O O . GLY A 1 101 ? 11.128 12.462 17.710 1.00 94.56 101 GLY A O 1
ATOM 775 N N . THR A 1 102 ? 10.121 10.481 18.038 1.00 92.88 102 THR A N 1
ATOM 776 C CA . THR A 1 102 ? 8.799 11.018 18.361 1.00 92.88 102 THR A CA 1
ATOM 777 C C . THR A 1 102 ? 8.339 10.475 19.702 1.00 92.88 102 THR A C 1
ATOM 779 O O . THR A 1 102 ? 8.369 9.264 19.941 1.00 92.88 102 THR A O 1
ATOM 782 N N . ILE A 1 103 ? 7.832 11.355 20.563 1.00 90.81 103 ILE A N 1
ATOM 783 C CA . ILE A 1 103 ? 7.266 10.945 21.851 1.00 90.81 103 ILE A CA 1
ATOM 784 C C . ILE A 1 103 ? 5.885 10.331 21.621 1.00 90.81 103 ILE A C 1
ATOM 786 O O . ILE A 1 103 ? 4.923 11.027 21.291 1.00 90.81 103 ILE A O 1
ATOM 790 N N . LYS A 1 104 ? 5.763 9.015 21.814 1.00 88.62 104 LYS A N 1
ATOM 791 C CA . LYS A 1 104 ? 4.498 8.282 21.643 1.00 88.62 104 LYS A CA 1
ATOM 792 C C . LYS A 1 104 ? 3.630 8.327 22.892 1.00 88.62 104 LYS A C 1
ATOM 794 O O . LYS A 1 104 ? 2.401 8.366 22.785 1.00 88.62 104 LYS A O 1
ATOM 799 N N . LYS A 1 105 ? 4.253 8.304 24.071 1.00 86.31 105 LYS A N 1
ATOM 800 C CA . LYS A 1 105 ? 3.585 8.288 25.380 1.00 86.31 105 LYS A CA 1
ATOM 801 C C . LYS A 1 105 ? 4.399 9.076 26.405 1.00 86.31 105 LYS A C 1
ATOM 803 O O . LYS A 1 105 ? 5.624 9.061 26.335 1.00 86.31 105 LYS A O 1
ATOM 808 N N . GLY A 1 106 ? 3.702 9.715 27.344 1.00 86.50 106 GLY A N 1
ATOM 809 C CA . GLY A 1 106 ? 4.293 10.433 28.474 1.00 86.50 106 GLY A CA 1
ATOM 810 C C . GLY A 1 106 ? 5.043 11.716 28.099 1.00 86.50 106 GLY A C 1
ATOM 811 O O . GLY A 1 106 ? 4.763 12.345 27.073 1.00 86.50 106 GLY A O 1
ATOM 812 N N . SER A 1 107 ? 5.972 12.104 28.968 1.00 86.69 107 SER A N 1
ATOM 813 C CA . SER A 1 107 ? 6.862 13.255 28.812 1.00 86.69 107 SER A CA 1
ATOM 814 C C . SER A 1 107 ? 8.265 12.903 29.285 1.00 86.69 107 SER A C 1
ATOM 816 O O . SER A 1 107 ? 8.413 12.170 30.257 1.00 86.69 107 SER A O 1
ATOM 818 N N . ILE A 1 108 ? 9.276 13.457 28.630 1.00 89.81 108 ILE A N 1
ATOM 819 C CA . ILE A 1 108 ? 10.689 13.300 28.982 1.00 89.81 108 ILE A CA 1
ATOM 820 C C . ILE A 1 108 ? 11.245 14.644 29.430 1.00 89.81 108 ILE A C 1
ATOM 822 O O . ILE A 1 108 ? 10.868 15.676 28.876 1.00 89.81 108 ILE A O 1
ATOM 826 N N . GLU A 1 109 ? 12.130 14.626 30.418 1.00 91.38 109 GLU A N 1
ATOM 827 C CA . GLU A 1 109 ? 12.797 15.814 30.941 1.00 91.38 109 GLU A CA 1
ATOM 828 C C . GLU A 1 109 ? 14.313 15.635 30.956 1.00 91.38 109 GLU A C 1
ATOM 830 O O . GLU A 1 109 ? 14.827 14.517 31.050 1.00 91.38 109 GLU A O 1
ATOM 835 N N . VAL A 1 110 ? 15.025 16.753 30.842 1.00 93.81 110 VAL A N 1
ATOM 836 C CA . VAL A 1 110 ? 16.478 16.790 31.009 1.00 93.81 110 VAL A CA 1
ATOM 837 C C . VAL A 1 110 ? 16.828 16.365 32.438 1.00 93.81 110 VAL A C 1
ATOM 839 O O . VAL A 1 110 ? 16.229 16.842 33.397 1.00 93.81 110 VAL A O 1
ATOM 842 N N . GLY A 1 111 ? 17.797 15.462 32.572 1.00 92.00 111 GLY A N 1
ATOM 843 C CA . GLY A 1 111 ? 18.186 14.821 33.829 1.00 92.00 111 GLY A CA 1
ATOM 844 C C . GLY A 1 111 ? 17.432 13.524 34.136 1.00 92.00 111 GLY A C 1
ATOM 845 O O . GLY A 1 111 ? 17.835 12.802 35.045 1.00 92.00 111 GLY A O 1
ATOM 846 N N . GLY A 1 112 ? 16.381 13.189 33.378 1.00 89.38 112 GLY A N 1
ATOM 847 C CA . GLY A 1 112 ? 15.629 11.950 33.565 1.00 89.38 112 GLY A CA 1
ATOM 848 C C . GLY A 1 112 ? 16.435 10.701 33.192 1.00 89.38 112 GLY A C 1
ATOM 849 O O . GLY A 1 112 ? 17.158 10.689 32.192 1.00 89.38 112 GLY A O 1
ATOM 850 N N . GLU A 1 113 ? 16.282 9.631 33.975 1.00 91.81 113 GLU A N 1
ATOM 851 C CA . GLU A 1 113 ? 16.800 8.306 33.625 1.00 91.81 113 GLU A CA 1
ATOM 852 C C . GLU A 1 113 ? 15.850 7.586 32.665 1.00 91.81 113 GLU A C 1
ATOM 854 O O . GLU A 1 113 ? 14.645 7.481 32.907 1.00 91.81 113 GLU A O 1
ATOM 859 N N . VAL A 1 114 ? 16.411 7.051 31.584 1.00 92.69 114 VAL A N 1
ATOM 860 C CA . VAL A 1 114 ? 15.703 6.249 30.586 1.00 92.69 114 VAL A CA 1
ATOM 861 C C . VAL A 1 114 ? 16.464 4.957 30.316 1.00 92.69 114 VAL A C 1
ATOM 863 O O . VAL A 1 114 ? 17.690 4.882 30.420 1.00 92.69 114 VAL A O 1
ATOM 866 N N . GLU A 1 115 ? 15.739 3.923 29.925 1.00 93.94 115 GLU A N 1
ATOM 867 C CA . GLU A 1 115 ? 16.310 2.746 29.296 1.00 93.94 115 GLU A CA 1
ATOM 868 C C . GLU A 1 115 ? 16.268 2.933 27.779 1.00 93.94 115 GLU A C 1
ATOM 870 O O . GLU A 1 115 ? 15.214 3.136 27.176 1.00 93.94 115 GLU A O 1
ATOM 875 N N . ALA A 1 116 ? 17.449 2.925 27.174 1.00 95.12 116 ALA A N 1
ATOM 876 C CA . ALA A 1 116 ? 17.657 3.034 25.744 1.00 95.12 116 ALA A CA 1
ATOM 877 C C . ALA A 1 116 ? 17.798 1.627 25.164 1.00 95.12 116 ALA A C 1
ATOM 879 O O . ALA A 1 116 ? 18.679 0.894 25.608 1.00 95.12 116 ALA A O 1
ATOM 880 N N . ALA A 1 117 ? 16.973 1.248 24.185 1.00 94.62 117 ALA A N 1
ATOM 881 C CA . ALA A 1 117 ? 17.039 -0.063 23.540 1.00 94.62 117 ALA A CA 1
ATOM 882 C C . ALA A 1 117 ? 16.920 0.030 22.016 1.00 94.62 117 ALA A C 1
ATOM 884 O O . ALA A 1 117 ? 15.976 0.606 21.479 1.00 94.62 117 ALA A O 1
ATOM 885 N N . VAL A 1 118 ? 17.865 -0.594 21.325 1.00 95.88 118 VAL A N 1
ATOM 886 C CA . VAL A 1 118 ? 17.907 -0.709 19.865 1.00 95.88 118 VAL A CA 1
ATOM 887 C C . VAL A 1 118 ? 16.938 -1.796 19.398 1.00 95.88 118 VAL A C 1
ATOM 889 O O . VAL A 1 118 ? 16.780 -2.823 20.060 1.00 95.88 118 VAL A O 1
ATOM 892 N N . ASP A 1 119 ? 16.330 -1.623 18.224 1.00 93.56 119 ASP A N 1
ATOM 893 C CA . ASP A 1 119 ? 15.644 -2.718 17.540 1.00 93.56 119 ASP A CA 1
ATOM 894 C C . ASP A 1 119 ? 16.676 -3.763 17.085 1.00 93.56 119 ASP A C 1
ATOM 896 O O . ASP A 1 119 ? 17.359 -3.619 16.065 1.00 93.56 119 ASP A O 1
ATOM 900 N N . ALA A 1 120 ? 16.794 -4.837 17.867 1.00 91.75 120 ALA A N 1
ATOM 901 C CA . ALA A 1 120 ? 17.783 -5.885 17.649 1.00 91.75 120 ALA A CA 1
ATOM 902 C C . ALA A 1 120 ? 17.642 -6.573 16.280 1.00 91.75 120 ALA A C 1
ATOM 904 O O . ALA A 1 120 ? 18.645 -7.012 15.715 1.00 91.75 120 ALA A O 1
ATOM 905 N N . LYS A 1 121 ? 16.427 -6.653 15.714 1.00 90.12 121 LYS A N 1
ATOM 906 C CA . LYS A 1 121 ? 16.209 -7.273 14.399 1.00 90.12 121 LYS A CA 1
ATOM 907 C C . LYS A 1 121 ? 16.748 -6.376 13.295 1.00 90.12 121 LYS A C 1
ATOM 909 O O . LYS A 1 121 ? 17.491 -6.851 12.439 1.00 90.12 121 LYS A O 1
ATOM 914 N N . LEU A 1 122 ? 16.416 -5.084 13.332 1.00 91.31 122 LEU A N 1
ATOM 915 C CA . LEU A 1 122 ? 16.928 -4.107 12.366 1.00 91.31 122 LEU A CA 1
ATOM 916 C C . LEU A 1 122 ? 18.450 -4.005 12.436 1.00 91.31 122 LEU A C 1
ATOM 918 O O . LEU A 1 122 ? 19.126 -4.109 11.410 1.00 91.31 122 LEU A O 1
ATOM 922 N N . ARG A 1 123 ? 18.993 -3.923 13.654 1.00 94.88 123 ARG A N 1
ATOM 923 C CA . ARG A 1 123 ? 20.434 -3.921 13.893 1.00 94.88 123 ARG A CA 1
ATOM 924 C C . ARG A 1 123 ? 21.117 -5.171 13.350 1.00 94.88 123 ARG A C 1
ATOM 926 O O . ARG A 1 123 ? 22.203 -5.061 12.785 1.00 94.88 123 ARG A O 1
ATOM 933 N N . GLN A 1 124 ? 20.515 -6.349 13.510 1.00 94.31 124 GLN A N 1
ATOM 934 C CA . GLN A 1 124 ? 21.086 -7.580 12.971 1.00 94.31 124 GLN A CA 1
ATOM 935 C C . GLN A 1 124 ? 21.155 -7.550 11.442 1.00 94.31 124 GLN A C 1
ATOM 937 O O . GLN A 1 124 ? 22.185 -7.925 10.889 1.00 94.31 124 GLN A O 1
ATOM 942 N N . ARG A 1 125 ? 20.124 -7.042 10.757 1.00 93.00 125 ARG A N 1
ATOM 943 C CA . ARG A 1 125 ? 20.165 -6.903 9.292 1.00 93.00 125 ARG A CA 1
ATOM 944 C C . ARG A 1 125 ? 21.247 -5.928 8.833 1.00 93.00 125 ARG A C 1
ATOM 946 O O . ARG A 1 125 ? 22.009 -6.250 7.927 1.00 93.00 125 ARG A O 1
ATOM 953 N N . ALA A 1 126 ? 21.394 -4.791 9.519 1.00 93.88 126 ALA A N 1
ATOM 954 C CA . ALA A 1 126 ? 22.498 -3.867 9.257 1.00 93.88 126 ALA A CA 1
ATOM 955 C C . ALA A 1 126 ? 23.865 -4.543 9.459 1.00 93.88 126 ALA A C 1
ATOM 957 O O . ALA A 1 126 ? 24.706 -4.455 8.573 1.00 93.88 126 ALA A O 1
ATOM 958 N N . LYS A 1 127 ? 24.074 -5.278 10.566 1.00 94.75 127 LYS A N 1
ATOM 959 C CA . LYS A 1 127 ? 25.318 -6.032 10.839 1.00 94.75 127 LYS A CA 1
ATOM 960 C C . LYS A 1 127 ? 25.658 -7.022 9.724 1.00 94.75 127 LYS A C 1
ATOM 962 O O . LYS A 1 127 ? 26.822 -7.150 9.349 1.00 94.75 127 LYS A O 1
ATOM 967 N N . VAL A 1 128 ? 24.651 -7.738 9.226 1.00 94.88 128 VAL A N 1
ATOM 968 C CA . VAL A 1 128 ? 24.800 -8.728 8.155 1.00 94.88 128 VAL A CA 1
ATOM 969 C C . VAL A 1 128 ? 25.244 -8.050 6.860 1.00 94.88 128 VAL A C 1
ATOM 971 O O . VAL A 1 128 ? 26.304 -8.382 6.327 1.00 94.88 128 VAL A O 1
ATOM 974 N N . HIS A 1 129 ? 24.492 -7.049 6.399 1.00 95.75 129 HIS A N 1
ATOM 975 C CA . HIS A 1 129 ? 24.841 -6.266 5.214 1.00 95.75 129 HIS A CA 1
ATOM 976 C C . HIS A 1 129 ? 26.208 -5.591 5.346 1.00 95.75 129 HIS A C 1
ATOM 978 O O . HIS A 1 129 ? 26.969 -5.523 4.384 1.00 95.75 129 HIS A O 1
ATOM 984 N N . HIS A 1 130 ? 26.560 -5.149 6.551 1.00 94.50 130 HIS A N 1
ATOM 985 C CA . HIS A 1 130 ? 27.860 -4.565 6.817 1.00 94.50 130 HIS A CA 1
ATOM 986 C C . HIS A 1 130 ? 28.991 -5.555 6.583 1.00 94.50 130 HIS A C 1
ATOM 988 O O . HIS A 1 130 ? 29.914 -5.297 5.816 1.00 94.50 130 HIS A O 1
ATOM 994 N N . THR A 1 131 ? 28.939 -6.713 7.236 1.00 94.81 131 THR A N 1
ATOM 995 C CA . THR A 1 131 ? 29.997 -7.707 7.073 1.00 94.81 131 THR A CA 1
ATOM 996 C C . THR A 1 131 ? 30.115 -8.146 5.616 1.00 94.81 131 THR A C 1
ATOM 998 O O . THR A 1 131 ? 31.224 -8.333 5.129 1.00 94.81 131 THR A O 1
ATOM 1001 N N . VAL A 1 132 ? 29.012 -8.207 4.873 1.00 94.88 132 VAL A N 1
ATOM 1002 C CA . VAL A 1 132 ? 29.040 -8.511 3.437 1.00 94.88 132 VAL A CA 1
ATOM 1003 C C . VAL A 1 132 ? 29.756 -7.435 2.618 1.00 94.88 132 VAL A C 1
ATOM 1005 O O . VAL A 1 132 ? 30.488 -7.788 1.699 1.00 94.88 132 VAL A O 1
ATOM 1008 N N . THR A 1 133 ? 29.621 -6.149 2.951 1.00 93.75 133 THR A N 1
ATOM 1009 C CA . THR A 1 133 ? 30.388 -5.054 2.318 1.00 93.75 133 THR A CA 1
ATOM 1010 C C . THR A 1 133 ? 31.899 -5.322 2.368 1.00 93.75 133 THR A C 1
ATOM 1012 O O . THR A 1 133 ? 32.595 -5.132 1.371 1.00 93.75 133 THR A O 1
ATOM 1015 N N . HIS A 1 134 ? 32.405 -5.849 3.488 1.00 91.38 134 HIS A N 1
ATOM 1016 C CA . HIS A 1 134 ? 33.809 -6.262 3.628 1.00 91.38 134 HIS A CA 1
ATOM 1017 C C . HIS A 1 134 ? 34.167 -7.453 2.730 1.00 91.38 134 HIS A C 1
ATOM 1019 O O . HIS A 1 134 ? 35.178 -7.447 2.024 1.00 91.38 134 HIS A O 1
ATOM 1025 N N . LEU A 1 135 ? 33.303 -8.470 2.698 1.00 94.62 135 LEU A N 1
ATOM 1026 C CA . LEU A 1 135 ? 33.504 -9.630 1.828 1.00 94.62 135 LEU A CA 1
ATOM 1027 C C . LEU A 1 135 ? 33.506 -9.224 0.344 1.00 94.62 135 LEU A C 1
ATOM 1029 O O . LEU A 1 135 ? 34.351 -9.703 -0.413 1.00 94.62 135 LEU A O 1
ATOM 1033 N N . LEU A 1 136 ? 32.634 -8.289 -0.050 1.00 94.69 136 LEU A N 1
ATOM 1034 C CA . LEU A 1 136 ? 32.569 -7.725 -1.401 1.00 94.69 136 LEU A CA 1
ATOM 1035 C C . LEU A 1 136 ? 33.871 -7.026 -1.796 1.00 94.69 136 LEU A C 1
ATOM 1037 O O . LEU A 1 136 ? 34.414 -7.303 -2.865 1.00 94.69 136 LEU A O 1
ATOM 1041 N N . GLN A 1 137 ? 34.420 -6.182 -0.922 1.00 92.00 137 GLN A N 1
ATOM 1042 C CA . GLN A 1 137 ? 35.697 -5.507 -1.164 1.00 92.00 137 GLN A CA 1
ATOM 1043 C C . GLN A 1 137 ? 36.830 -6.510 -1.451 1.00 92.00 137 GLN A C 1
ATOM 1045 O O . GLN A 1 137 ? 37.633 -6.300 -2.364 1.00 92.00 137 GLN A O 1
ATOM 1050 N N . VAL A 1 138 ? 36.904 -7.616 -0.703 1.00 93.00 138 VAL A N 1
ATOM 1051 C CA . VAL A 1 138 ? 37.946 -8.634 -0.907 1.00 93.00 138 VAL A CA 1
ATOM 1052 C C . VAL A 1 138 ? 37.699 -9.477 -2.153 1.00 93.00 138 VAL A C 1
ATOM 1054 O O . VAL A 1 138 ? 38.638 -9.714 -2.917 1.00 93.00 138 VAL A O 1
ATOM 1057 N N . VAL A 1 139 ? 36.473 -9.953 -2.374 1.00 95.12 139 VAL A N 1
ATOM 1058 C CA . VAL A 1 139 ? 36.188 -10.826 -3.521 1.00 95.12 139 VAL A CA 1
ATOM 1059 C C . VAL A 1 139 ? 36.331 -10.081 -4.840 1.00 95.12 139 VAL A C 1
ATOM 1061 O O . VAL A 1 139 ? 36.898 -10.632 -5.776 1.00 95.12 139 VAL A O 1
ATOM 1064 N N . LEU A 1 140 ? 35.934 -8.806 -4.906 1.00 94.88 140 LEU A N 1
ATOM 1065 C CA . LEU A 1 140 ? 36.112 -8.000 -6.111 1.00 94.88 140 LEU A CA 1
ATOM 1066 C C . LEU A 1 140 ? 37.599 -7.884 -6.461 1.00 94.88 140 LEU A C 1
ATOM 1068 O O . LEU A 1 140 ? 37.983 -8.111 -7.605 1.00 94.88 140 LEU A O 1
ATOM 1072 N N . LYS A 1 141 ? 38.472 -7.663 -5.472 1.00 93.25 141 LYS A N 1
ATOM 1073 C CA . LYS A 1 141 ? 39.925 -7.676 -5.703 1.00 93.25 141 LYS A CA 1
ATOM 1074 C C . LYS A 1 141 ? 40.453 -9.014 -6.218 1.00 93.25 141 LYS A C 1
ATOM 1076 O O . LYS A 1 141 ? 41.386 -9.023 -7.021 1.00 93.25 141 LYS A O 1
ATOM 1081 N N . LYS A 1 142 ? 39.883 -10.130 -5.750 1.00 93.56 142 LYS A N 1
ATOM 1082 C CA . LYS A 1 142 ? 40.264 -11.484 -6.179 1.00 93.56 142 LYS A CA 1
ATOM 1083 C C . LYS A 1 142 ? 39.803 -11.791 -7.606 1.00 93.56 142 LYS A C 1
ATOM 1085 O O . LYS A 1 142 ? 40.604 -12.308 -8.374 1.00 93.56 142 LYS A O 1
ATOM 1090 N N . VAL A 1 143 ? 38.560 -11.451 -7.948 1.00 94.81 143 VAL A N 1
ATOM 1091 C CA . VAL A 1 143 ? 37.924 -11.830 -9.221 1.00 94.81 143 VAL A CA 1
ATOM 1092 C C . VAL A 1 143 ? 38.287 -10.865 -10.349 1.00 94.81 143 VAL A C 1
ATOM 1094 O O . VAL A 1 143 ? 38.673 -11.297 -11.430 1.00 94.81 143 VAL A O 1
ATOM 1097 N N . ILE A 1 144 ? 38.209 -9.551 -10.109 1.00 93.00 144 ILE A N 1
ATOM 1098 C CA . ILE A 1 144 ? 38.348 -8.540 -11.174 1.00 93.00 144 ILE A CA 1
ATOM 1099 C C . ILE A 1 144 ? 39.618 -7.684 -11.085 1.00 93.00 144 ILE A C 1
ATOM 1101 O O . ILE A 1 144 ? 39.907 -6.915 -12.004 1.00 93.00 144 ILE A O 1
ATOM 1105 N N . GLY A 1 145 ? 40.412 -7.845 -10.022 1.00 90.50 145 GLY A N 1
ATOM 1106 C CA . GLY A 1 145 ? 41.776 -7.321 -9.929 1.00 90.50 145 GLY A CA 1
ATOM 1107 C C . GLY A 1 145 ? 42.041 -6.416 -8.725 1.00 90.50 145 GLY A C 1
ATOM 1108 O O . GLY A 1 145 ? 41.158 -5.718 -8.225 1.00 90.50 145 GLY A O 1
ATOM 1109 N N . GLN A 1 146 ? 43.306 -6.396 -8.291 1.00 87.50 146 GLN A N 1
ATOM 1110 C CA . GLN A 1 146 ? 43.76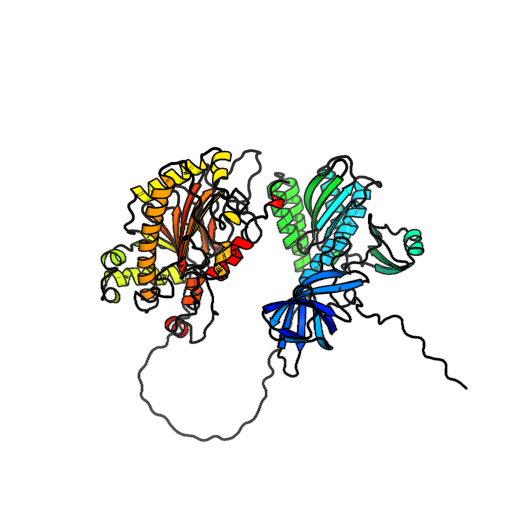3 -5.784 -7.032 1.00 87.50 146 GLN A CA 1
ATOM 1111 C C . GLN A 1 146 ? 43.566 -4.264 -6.934 1.00 87.50 146 GLN A C 1
ATOM 1113 O O . GLN A 1 146 ? 43.454 -3.736 -5.827 1.00 87.50 146 GLN A O 1
ATOM 1118 N N . GLU A 1 147 ? 43.483 -3.577 -8.073 1.00 85.44 147 GLU A N 1
ATOM 1119 C CA . GLU A 1 147 ? 43.256 -2.126 -8.155 1.00 85.44 147 GLU A CA 1
ATOM 1120 C C . GLU A 1 147 ? 41.812 -1.721 -7.802 1.00 85.44 147 GLU A C 1
ATOM 1122 O O . GLU A 1 147 ? 41.516 -0.536 -7.622 1.00 85.44 147 GLU A O 1
ATOM 1127 N N . THR A 1 148 ? 40.905 -2.697 -7.685 1.00 87.62 148 THR A N 1
ATOM 1128 C CA . THR A 1 148 ? 39.508 -2.461 -7.316 1.00 87.62 148 THR A CA 1
ATOM 1129 C C . THR A 1 148 ? 39.402 -2.025 -5.862 1.00 87.62 148 THR A C 1
ATOM 1131 O O . THR A 1 148 ? 39.935 -2.660 -4.956 1.00 87.62 148 THR A O 1
ATOM 1134 N N . SER A 1 149 ? 38.698 -0.933 -5.620 1.00 85.50 149 SER A N 1
ATOM 1135 C CA . SER A 1 149 ? 38.541 -0.294 -4.324 1.00 85.50 149 SER A CA 1
ATOM 1136 C C . SER A 1 149 ? 37.176 0.371 -4.215 1.00 85.50 149 SER A C 1
ATOM 1138 O O . SER A 1 149 ? 36.664 0.949 -5.174 1.00 85.50 149 SER A O 1
ATOM 1140 N N . GLN A 1 150 ? 36.608 0.320 -3.014 1.00 89.62 150 GLN A N 1
ATOM 1141 C CA . GLN A 1 150 ? 35.376 1.018 -2.680 1.00 89.62 150 GLN A CA 1
ATOM 1142 C C . GLN A 1 150 ? 35.486 2.526 -2.960 1.00 89.62 150 GLN A C 1
ATOM 1144 O O . GLN A 1 150 ? 36.398 3.196 -2.476 1.00 89.62 150 GLN A O 1
ATOM 1149 N N . THR A 1 151 ? 34.511 3.064 -3.688 1.00 90.12 151 THR A N 1
ATOM 1150 C CA . THR A 1 151 ? 34.316 4.502 -3.933 1.00 90.12 151 THR A CA 1
ATOM 1151 C C . THR A 1 151 ? 33.058 5.046 -3.254 1.00 90.12 151 THR A C 1
ATOM 1153 O O . THR A 1 151 ? 32.883 6.258 -3.174 1.00 90.12 151 THR A O 1
ATOM 1156 N N . GLY A 1 152 ? 32.184 4.171 -2.751 1.00 89.88 152 GLY A N 1
ATOM 1157 C CA . GLY A 1 152 ? 30.961 4.531 -2.037 1.00 89.88 152 GLY A CA 1
ATOM 1158 C C . GLY A 1 152 ? 30.268 3.299 -1.459 1.00 89.88 152 GLY A C 1
ATOM 1159 O O . GLY A 1 152 ? 30.455 2.188 -1.948 1.00 89.88 152 GLY A O 1
ATOM 1160 N N . SER A 1 153 ? 29.485 3.482 -0.397 1.00 91.19 153 SER A N 1
ATOM 1161 C CA . SER A 1 153 ? 28.731 2.393 0.230 1.00 91.19 153 SER A CA 1
ATOM 1162 C C . SER A 1 153 ? 27.411 2.898 0.817 1.00 91.19 153 SER A C 1
ATOM 1164 O O . SER A 1 153 ? 27.273 4.085 1.119 1.00 91.19 153 SER A O 1
ATOM 1166 N N . LEU A 1 154 ? 26.422 2.014 0.905 1.00 94.44 154 LEU A N 1
ATOM 1167 C CA . LEU A 1 154 ? 25.237 2.149 1.750 1.00 94.44 154 LEU A CA 1
ATOM 1168 C C . LEU A 1 154 ? 24.974 0.784 2.386 1.00 94.44 154 LEU A C 1
ATOM 1170 O O . LEU A 1 154 ? 24.864 -0.215 1.681 1.00 94.44 154 LEU A O 1
ATOM 1174 N N . VAL A 1 155 ? 24.828 0.760 3.701 1.00 95.50 155 VAL A N 1
ATOM 1175 C CA . VAL A 1 155 ? 24.448 -0.409 4.490 1.00 95.50 155 VAL A CA 1
ATOM 1176 C C . VAL A 1 155 ? 23.135 -0.059 5.183 1.00 95.50 155 VAL A C 1
ATOM 1178 O O . VAL A 1 155 ? 23.124 0.645 6.194 1.00 95.50 155 VAL A O 1
ATOM 1181 N N . ALA A 1 156 ? 22.028 -0.505 4.589 1.00 93.56 156 ALA A N 1
ATOM 1182 C CA . ALA A 1 156 ? 20.673 -0.294 5.084 1.00 93.56 156 ALA A CA 1
ATOM 1183 C C . ALA A 1 156 ? 20.105 -1.577 5.720 1.00 93.56 156 ALA A C 1
ATOM 1185 O O . ALA A 1 156 ? 20.733 -2.639 5.711 1.00 93.56 156 ALA A O 1
ATOM 1186 N N . PHE A 1 157 ? 18.908 -1.492 6.307 1.00 92.00 157 PHE A N 1
ATOM 1187 C CA . PHE A 1 157 ? 18.271 -2.646 6.955 1.00 92.00 157 PHE A CA 1
ATOM 1188 C C . PHE A 1 157 ? 17.751 -3.694 5.968 1.00 92.00 157 PHE A C 1
ATOM 1190 O O . PHE A 1 157 ? 17.527 -4.832 6.363 1.00 92.00 157 PHE A O 1
ATOM 1197 N N . ASP A 1 158 ? 17.499 -3.311 4.726 1.00 87.56 158 ASP A N 1
ATOM 1198 C CA . ASP A 1 158 ? 16.834 -4.111 3.698 1.00 87.56 158 ASP A CA 1
ATOM 1199 C C . ASP A 1 158 ? 17.757 -4.470 2.526 1.00 87.56 158 ASP A C 1
ATOM 1201 O O . ASP A 1 158 ? 17.525 -5.478 1.862 1.00 87.56 158 ASP A O 1
ATOM 1205 N N . ARG A 1 159 ? 18.823 -3.694 2.301 1.00 92.81 159 ARG A N 1
ATOM 1206 C CA . ARG A 1 159 ? 19.837 -3.959 1.273 1.00 92.81 159 ARG A CA 1
ATOM 1207 C C . ARG A 1 159 ? 21.189 -3.325 1.594 1.00 92.81 159 ARG A C 1
ATOM 1209 O O . ARG A 1 159 ? 21.299 -2.441 2.448 1.00 92.81 159 ARG A O 1
ATOM 1216 N N . LEU A 1 160 ? 22.198 -3.703 0.816 1.00 95.69 160 LEU A N 1
ATOM 1217 C CA . LEU A 1 160 ? 23.454 -2.966 0.693 1.00 95.69 160 LEU A CA 1
ATOM 1218 C C . LEU A 1 160 ? 23.691 -2.490 -0.739 1.00 95.69 160 LEU A C 1
ATOM 1220 O O . LEU A 1 160 ? 23.222 -3.095 -1.704 1.00 95.69 160 LEU A O 1
ATOM 1224 N N . ARG A 1 161 ? 24.489 -1.432 -0.862 1.00 95.88 161 ARG A N 1
ATOM 1225 C CA . ARG A 1 161 ? 24.997 -0.877 -2.117 1.00 95.88 161 ARG A CA 1
ATOM 1226 C C . ARG A 1 161 ? 26.501 -0.702 -1.999 1.00 95.88 161 ARG A C 1
ATOM 1228 O O . ARG A 1 161 ? 26.966 -0.051 -1.066 1.00 95.88 161 ARG A O 1
ATOM 1235 N N . PHE A 1 162 ? 27.238 -1.217 -2.968 1.00 95.31 162 PHE A N 1
ATOM 1236 C CA . PHE A 1 162 ? 28.689 -1.175 -3.016 1.00 95.31 162 PHE A CA 1
ATOM 1237 C C . PHE A 1 162 ? 29.162 -0.559 -4.331 1.00 95.31 162 PHE A C 1
ATOM 1239 O O . PHE A 1 162 ? 28.963 -1.141 -5.399 1.00 95.31 162 PHE A O 1
ATOM 1246 N N . ASP A 1 163 ? 29.797 0.608 -4.247 1.00 95.12 163 ASP A N 1
ATOM 1247 C CA . ASP A 1 163 ? 30.357 1.308 -5.400 1.00 95.12 163 ASP A CA 1
ATOM 1248 C C . ASP A 1 163 ? 31.871 1.117 -5.432 1.00 95.12 163 ASP A C 1
ATOM 1250 O O . ASP A 1 163 ? 32.532 1.254 -4.402 1.00 95.12 163 ASP A O 1
ATOM 1254 N N . PHE A 1 164 ? 32.430 0.830 -6.605 1.00 94.75 164 PHE A N 1
ATOM 1255 C CA . PHE A 1 164 ? 33.852 0.544 -6.774 1.00 94.75 164 PHE A CA 1
ATOM 1256 C C . PHE A 1 164 ? 34.400 1.048 -8.109 1.00 94.75 164 PHE A C 1
ATOM 1258 O O . PHE A 1 164 ? 33.676 1.163 -9.103 1.00 94.75 164 PHE A O 1
ATOM 1265 N N . ASN A 1 165 ? 35.703 1.329 -8.152 1.00 93.69 165 ASN A N 1
ATOM 1266 C CA . ASN A 1 165 ? 36.385 1.697 -9.389 1.00 93.69 165 ASN A CA 1
ATOM 1267 C C . ASN A 1 165 ? 36.635 0.456 -10.262 1.00 93.69 165 ASN A C 1
ATOM 1269 O O . ASN A 1 165 ? 37.370 -0.456 -9.887 1.00 93.69 165 ASN A O 1
ATOM 1273 N N . PHE A 1 166 ? 36.050 0.435 -11.459 1.00 94.69 166 PHE A N 1
ATOM 1274 C CA . PHE A 1 166 ? 36.330 -0.583 -12.465 1.00 94.69 166 PHE A CA 1
ATOM 1275 C C . PHE A 1 166 ? 36.000 -0.084 -13.877 1.00 94.69 166 PHE A C 1
ATOM 1277 O O . PHE A 1 166 ? 34.951 0.509 -14.139 1.00 94.69 166 PHE A O 1
ATOM 1284 N N . HIS A 1 167 ? 36.921 -0.318 -14.814 1.00 90.81 167 HIS A N 1
ATOM 1285 C CA . HIS A 1 167 ? 36.916 0.321 -16.134 1.00 90.81 167 HIS A CA 1
ATOM 1286 C C . HIS A 1 167 ? 35.822 -0.208 -17.076 1.00 90.81 167 HIS A C 1
ATOM 1288 O O . HIS A 1 167 ? 35.373 0.516 -17.962 1.00 90.81 167 HIS A O 1
ATOM 1294 N N . ARG A 1 168 ? 35.314 -1.429 -16.868 1.00 92.94 168 ARG A N 1
ATOM 1295 C CA . ARG A 1 168 ? 34.287 -2.066 -17.716 1.00 92.94 168 ARG A CA 1
ATOM 1296 C C . ARG A 1 168 ? 33.120 -2.623 -16.892 1.00 92.94 168 ARG A C 1
ATOM 1298 O O . ARG A 1 168 ? 33.230 -2.671 -15.670 1.00 92.94 168 ARG A O 1
ATOM 1305 N N . PRO A 1 169 ? 31.975 -2.973 -17.495 1.00 91.31 169 PRO A N 1
ATOM 1306 C CA . PRO A 1 169 ? 30.929 -3.718 -16.796 1.00 91.31 169 PRO A CA 1
ATOM 1307 C C . PRO A 1 169 ? 31.431 -5.085 -16.305 1.00 91.31 169 PRO A C 1
ATOM 1309 O O . PRO A 1 169 ? 32.317 -5.685 -16.923 1.00 91.31 169 PRO A O 1
ATOM 1312 N N . LEU A 1 170 ? 30.847 -5.571 -15.206 1.00 91.75 170 LEU A N 1
ATOM 1313 C CA . LEU A 1 170 ? 31.053 -6.943 -14.738 1.00 91.75 170 LEU A CA 1
ATOM 1314 C C . LEU A 1 170 ? 30.398 -7.931 -15.702 1.00 91.75 170 LEU A C 1
ATOM 1316 O O . LEU A 1 170 ? 29.246 -7.731 -16.109 1.00 91.75 170 LEU A O 1
ATOM 1320 N N . LEU A 1 171 ? 31.110 -9.003 -16.027 1.00 91.38 171 LEU A N 1
ATOM 1321 C CA . LEU A 1 171 ? 30.572 -10.135 -16.771 1.00 91.38 171 LEU A CA 1
ATOM 1322 C C . LEU A 1 171 ? 29.678 -10.990 -15.862 1.00 91.38 171 LEU A C 1
ATOM 1324 O O . LEU A 1 171 ? 29.733 -10.896 -14.635 1.00 91.38 171 LEU A O 1
ATOM 1328 N N . ASP A 1 172 ? 28.810 -11.803 -16.457 1.00 85.19 172 ASP A N 1
ATOM 1329 C CA . ASP A 1 172 ? 27.883 -12.640 -15.684 1.00 85.19 172 ASP A CA 1
ATOM 1330 C C . ASP A 1 172 ? 28.606 -13.774 -14.947 1.00 85.19 172 ASP A C 1
ATOM 1332 O O . ASP A 1 172 ? 28.280 -14.058 -13.800 1.00 85.19 172 ASP A O 1
ATOM 1336 N N . ASN A 1 173 ? 29.647 -14.355 -15.549 1.00 87.38 173 ASN A N 1
ATOM 1337 C CA . ASN A 1 173 ? 30.490 -15.351 -14.884 1.00 87.38 173 ASN A CA 1
ATOM 1338 C C . ASN A 1 173 ? 31.264 -14.760 -13.694 1.00 87.38 173 ASN A C 1
ATOM 1340 O O . ASN A 1 173 ? 31.360 -15.409 -12.661 1.00 87.38 173 ASN A O 1
ATOM 1344 N N . GLU A 1 174 ? 31.758 -13.523 -13.807 1.00 93.19 174 GLU A N 1
ATOM 1345 C CA . GLU A 1 174 ? 32.423 -12.820 -12.700 1.00 93.19 174 GLU A CA 1
ATOM 1346 C C . GLU A 1 174 ? 31.449 -12.561 -11.548 1.00 93.19 174 GLU A C 1
ATOM 1348 O O . GLU A 1 174 ? 31.805 -12.743 -10.390 1.00 93.19 174 GLU A O 1
ATOM 1353 N N . LEU A 1 175 ? 30.204 -12.170 -11.849 1.00 90.88 175 LEU A N 1
ATOM 1354 C CA . LEU A 1 175 ? 29.164 -12.029 -10.826 1.00 90.88 175 LEU A CA 1
ATOM 1355 C C . LEU A 1 175 ? 28.861 -13.354 -10.125 1.00 90.88 175 LEU A C 1
ATOM 1357 O O . LEU A 1 175 ? 28.756 -13.374 -8.901 1.00 90.88 175 LEU A O 1
ATOM 1361 N N . MET A 1 176 ? 28.721 -14.441 -10.886 1.00 84.62 176 MET A N 1
ATOM 1362 C CA . MET A 1 176 ? 28.488 -15.768 -10.317 1.00 84.62 176 MET A CA 1
ATOM 1363 C C . MET A 1 176 ? 29.649 -16.193 -9.416 1.00 84.62 176 MET A C 1
ATOM 1365 O O . MET A 1 176 ? 29.411 -16.635 -8.299 1.00 84.62 176 MET A O 1
ATOM 1369 N N . GLU A 1 177 ? 30.892 -15.994 -9.856 1.00 93.06 177 GLU A N 1
ATOM 1370 C CA . GLU A 1 177 ? 32.089 -16.297 -9.066 1.00 93.06 177 GLU A CA 1
ATOM 1371 C C . GLU A 1 177 ? 32.151 -15.465 -7.776 1.00 93.06 177 GLU A C 1
ATOM 1373 O O . GLU A 1 177 ? 32.470 -15.988 -6.708 1.00 93.06 177 GLU A O 1
ATOM 1378 N N . ILE A 1 178 ? 31.786 -14.180 -7.848 1.00 95.19 178 ILE A N 1
ATOM 1379 C CA . ILE A 1 178 ? 31.681 -13.293 -6.682 1.00 95.19 178 ILE A CA 1
ATOM 1380 C C . ILE A 1 178 ? 30.671 -13.842 -5.665 1.00 95.19 178 ILE A C 1
ATOM 1382 O O . ILE A 1 178 ? 30.980 -13.929 -4.474 1.00 95.19 178 ILE A O 1
ATOM 1386 N N . GLU A 1 179 ? 29.470 -14.211 -6.117 1.00 92.31 179 GLU A N 1
ATOM 1387 C CA . GLU A 1 179 ? 28.423 -14.759 -5.250 1.00 92.31 179 GLU A CA 1
ATOM 1388 C C . GLU A 1 179 ? 28.810 -16.122 -4.667 1.00 92.31 179 GLU A C 1
ATOM 1390 O O . GLU A 1 179 ? 28.626 -16.341 -3.470 1.00 92.31 179 GLU A O 1
ATOM 1395 N N . GLU A 1 180 ? 29.344 -17.032 -5.485 1.00 89.44 180 GLU A N 1
ATOM 1396 C CA . GLU A 1 180 ? 29.766 -18.372 -5.059 1.00 89.44 180 GLU A CA 1
ATOM 1397 C C . GLU A 1 180 ? 30.878 -18.285 -4.007 1.00 89.44 180 GLU A C 1
ATOM 1399 O O . GLU A 1 180 ? 30.800 -18.939 -2.965 1.00 89.44 180 GLU A O 1
ATOM 1404 N N . LEU A 1 181 ? 31.875 -17.421 -4.220 1.00 95.19 181 LEU A N 1
ATOM 1405 C CA . LEU A 1 181 ? 32.981 -17.278 -3.281 1.00 95.19 181 LEU A CA 1
ATOM 1406 C C . LEU A 1 181 ? 32.531 -16.647 -1.958 1.00 95.19 181 LEU A C 1
ATOM 1408 O O . LEU A 1 181 ? 32.907 -17.152 -0.901 1.00 95.19 181 LEU A O 1
ATOM 1412 N N . ILE A 1 182 ? 31.691 -15.605 -1.971 1.00 95.06 182 ILE A N 1
ATOM 1413 C CA . ILE A 1 182 ? 31.168 -15.052 -0.711 1.00 95.06 182 ILE A CA 1
ATOM 1414 C C . ILE A 1 182 ? 30.313 -16.083 0.032 1.00 95.06 182 ILE A C 1
ATOM 1416 O O . ILE A 1 182 ? 30.479 -16.241 1.241 1.00 95.06 182 ILE A O 1
ATOM 1420 N N . ASN A 1 183 ? 29.422 -16.792 -0.663 1.00 91.81 183 ASN A N 1
ATOM 1421 C CA . ASN A 1 183 ? 28.581 -17.802 -0.021 1.00 91.81 183 ASN A CA 1
ATOM 1422 C C . ASN A 1 183 ? 29.413 -18.961 0.557 1.00 91.81 183 ASN A C 1
ATOM 1424 O O . ASN A 1 183 ? 29.113 -19.410 1.658 1.00 91.81 183 ASN A O 1
ATOM 1428 N N . SER A 1 184 ? 30.532 -19.339 -0.072 1.00 91.31 184 SER A N 1
ATOM 1429 C CA . SER A 1 184 ? 31.474 -20.299 0.526 1.00 91.31 184 SER A CA 1
ATOM 1430 C C . SER A 1 184 ? 32.070 -19.808 1.857 1.00 91.31 184 SER A C 1
ATOM 1432 O O . SER A 1 184 ? 32.103 -20.553 2.831 1.00 91.31 184 SER A O 1
ATOM 1434 N N . TRP A 1 185 ? 32.435 -18.525 1.972 1.00 94.69 185 TRP A N 1
ATOM 1435 C CA . TRP A 1 185 ? 32.920 -17.955 3.243 1.00 94.69 185 TRP A CA 1
ATOM 1436 C C . TRP A 1 185 ? 31.830 -17.846 4.316 1.00 94.69 185 TRP A C 1
ATOM 1438 O O . TRP A 1 185 ? 32.122 -17.846 5.517 1.00 94.69 185 TRP A O 1
ATOM 1448 N N . ILE A 1 186 ? 30.568 -17.715 3.903 1.00 91.06 186 ILE A N 1
ATOM 1449 C CA . ILE A 1 186 ? 29.409 -17.777 4.802 1.00 91.06 186 ILE A CA 1
ATOM 1450 C C . ILE A 1 186 ? 29.264 -19.199 5.355 1.00 91.06 186 ILE A C 1
ATOM 1452 O O . ILE A 1 186 ? 29.108 -19.366 6.565 1.00 91.06 186 ILE A O 1
ATOM 1456 N N . GLU A 1 187 ? 29.389 -20.211 4.496 1.00 87.50 187 GLU A N 1
ATOM 1457 C CA . GLU A 1 187 ? 29.319 -21.633 4.860 1.00 87.50 187 GLU A CA 1
ATOM 1458 C C . GLU A 1 187 ? 30.433 -22.048 5.826 1.00 87.50 187 GLU A C 1
ATOM 1460 O O . GLU A 1 187 ? 30.166 -22.763 6.795 1.00 87.50 187 GLU A O 1
ATOM 1465 N N . ASP A 1 188 ? 31.642 -21.502 5.655 1.00 91.62 188 ASP A N 1
ATOM 1466 C CA . ASP A 1 188 ? 32.778 -21.721 6.562 1.00 91.62 188 ASP A CA 1
ATOM 1467 C C . ASP A 1 188 ? 32.486 -21.312 8.020 1.00 91.62 188 ASP A C 1
ATOM 1469 O O . ASP A 1 188 ? 33.237 -21.676 8.927 1.00 91.62 188 ASP A O 1
ATOM 1473 N N . SER A 1 189 ? 31.408 -20.552 8.276 1.00 90.88 189 SER A N 1
ATOM 1474 C CA . SER A 1 189 ? 30.928 -20.206 9.623 1.00 90.88 189 SER A CA 1
ATOM 1475 C C . SER A 1 189 ? 32.008 -19.571 10.510 1.00 90.88 189 SER A C 1
ATOM 1477 O O . SER A 1 189 ? 32.072 -19.769 11.728 1.00 90.88 189 SER A O 1
ATOM 1479 N N . THR A 1 190 ? 32.880 -18.783 9.888 1.00 93.81 190 THR A N 1
ATOM 1480 C CA . THR A 1 190 ? 34.086 -18.233 10.498 1.00 93.81 190 THR A CA 1
ATOM 1481 C C . THR A 1 190 ? 33.735 -17.191 11.556 1.00 93.81 190 THR A C 1
ATOM 1483 O O . THR A 1 190 ? 32.997 -16.242 11.290 1.00 93.81 190 THR A O 1
ATOM 1486 N N . LEU A 1 191 ? 34.303 -17.330 12.757 1.00 95.44 191 LEU A N 1
ATOM 1487 C CA . LEU A 1 191 ? 34.178 -16.334 13.824 1.00 95.44 191 LEU A CA 1
ATOM 1488 C C . LEU A 1 191 ? 34.986 -15.073 13.500 1.00 95.44 191 LEU A C 1
ATOM 1490 O O . LEU A 1 191 ? 36.186 -15.140 13.216 1.00 95.44 191 LEU A O 1
ATOM 1494 N N . LEU A 1 192 ? 34.332 -13.917 13.586 1.00 94.62 192 LEU A N 1
ATOM 1495 C CA . LEU A 1 192 ? 34.961 -12.619 13.390 1.00 94.62 192 LEU A CA 1
ATOM 1496 C C . LEU A 1 192 ? 35.782 -12.233 14.621 1.00 94.62 192 LEU A C 1
ATOM 1498 O O . LEU A 1 192 ? 35.409 -12.483 15.765 1.00 94.62 192 LEU A O 1
ATOM 1502 N N . GLN A 1 193 ? 36.913 -11.580 14.375 1.00 92.94 193 GLN A N 1
ATOM 1503 C CA . GLN A 1 193 ? 37.790 -11.057 15.415 1.00 92.94 193 GLN A CA 1
ATOM 1504 C C . GLN A 1 193 ? 37.822 -9.540 15.324 1.00 92.94 193 GLN A C 1
ATOM 1506 O O . GLN A 1 193 ? 38.121 -8.982 14.268 1.00 92.94 193 GLN A O 1
ATOM 1511 N N . THR A 1 194 ? 37.560 -8.864 16.440 1.00 90.12 194 THR A N 1
ATOM 1512 C CA . THR A 1 194 ? 37.630 -7.403 16.505 1.00 90.12 194 THR A CA 1
ATOM 1513 C C . THR A 1 194 ? 38.666 -6.959 17.515 1.00 90.12 194 THR A C 1
ATOM 1515 O O . THR A 1 194 ? 38.706 -7.477 18.630 1.00 90.12 194 THR A O 1
ATOM 1518 N N . LYS A 1 195 ? 39.504 -5.992 17.141 1.00 89.50 195 LYS A N 1
ATOM 1519 C CA . LYS A 1 195 ? 40.542 -5.457 18.025 1.00 89.50 195 LYS A CA 1
ATOM 1520 C C . LYS A 1 195 ? 40.718 -3.963 17.811 1.00 89.50 195 LYS A C 1
ATOM 1522 O O . LYS A 1 195 ? 40.842 -3.512 16.677 1.00 89.50 195 LYS A O 1
ATOM 1527 N N . VAL A 1 196 ? 40.777 -3.209 18.902 1.00 89.38 196 VAL A N 1
ATOM 1528 C CA . VAL A 1 196 ? 41.198 -1.805 18.875 1.00 89.38 196 VAL A CA 1
ATOM 1529 C C . VAL A 1 196 ? 42.723 -1.756 18.976 1.00 89.38 196 VAL A C 1
ATOM 1531 O O . VAL A 1 196 ? 43.317 -2.453 19.800 1.00 89.38 196 VAL A O 1
ATOM 1534 N N . MET A 1 197 ? 43.373 -1.009 18.085 1.00 90.56 197 MET A N 1
ATOM 1535 C CA . MET A 1 197 ? 44.832 -0.881 18.049 1.00 90.56 197 MET A CA 1
ATOM 1536 C C . MET A 1 197 ? 45.278 0.434 17.389 1.00 90.56 197 MET A C 1
ATOM 1538 O O . MET A 1 197 ? 44.479 1.072 16.702 1.00 90.56 197 MET A O 1
ATOM 1542 N N . PRO A 1 198 ? 46.557 0.835 17.528 1.00 92.56 198 PRO A N 1
ATOM 1543 C CA . PRO A 1 198 ? 47.081 2.008 16.835 1.00 92.56 198 PRO A CA 1
ATOM 1544 C C . PRO A 1 198 ? 46.970 1.883 15.311 1.00 92.56 198 PRO A C 1
ATOM 1546 O O . PRO A 1 198 ? 47.274 0.825 14.751 1.00 92.56 198 PRO A O 1
ATOM 1549 N N . LEU A 1 199 ? 46.625 2.977 14.624 1.00 86.06 199 LEU A N 1
ATOM 1550 C CA . LEU A 1 199 ? 46.483 3.024 13.159 1.00 86.06 199 LEU A CA 1
ATOM 1551 C C . LEU A 1 199 ? 47.730 2.506 12.427 1.00 86.06 199 LEU A C 1
ATOM 1553 O O . LEU A 1 199 ? 47.632 1.772 11.443 1.00 86.06 199 LEU A O 1
ATOM 1557 N N . THR A 1 200 ? 48.918 2.860 12.919 1.00 88.06 200 THR A N 1
ATOM 1558 C CA . THR A 1 200 ? 50.197 2.393 12.364 1.00 88.06 200 THR A CA 1
ATOM 1559 C C . THR A 1 200 ? 50.376 0.884 12.526 1.00 88.06 200 THR A C 1
ATOM 1561 O O . THR A 1 200 ? 50.872 0.228 11.612 1.00 88.06 200 THR A O 1
ATOM 1564 N N . GLY A 1 201 ? 49.938 0.322 13.655 1.00 89.88 201 GLY A N 1
ATOM 1565 C CA . GLY A 1 201 ? 49.936 -1.117 13.913 1.00 89.88 201 GLY A CA 1
ATOM 1566 C C . GLY A 1 201 ? 48.965 -1.863 13.001 1.00 89.88 201 GLY A C 1
ATOM 1567 O O . GLY A 1 201 ? 49.344 -2.867 12.404 1.00 89.88 201 GLY A O 1
ATOM 1568 N N . ALA A 1 202 ? 47.755 -1.329 12.815 1.00 88.31 202 ALA A N 1
ATOM 1569 C CA . ALA A 1 202 ? 46.755 -1.919 11.930 1.00 88.31 202 ALA A CA 1
ATOM 1570 C C . ALA A 1 202 ? 47.228 -1.955 10.467 1.00 88.31 202 ALA A C 1
ATOM 1572 O O . ALA A 1 202 ? 47.160 -2.999 9.819 1.00 88.31 202 ALA A O 1
ATOM 1573 N N . LYS A 1 203 ? 47.803 -0.851 9.967 1.00 86.25 203 LYS A N 1
ATOM 1574 C CA . LYS A 1 203 ? 48.402 -0.801 8.623 1.00 86.25 203 LYS A CA 1
ATOM 1575 C C . LYS A 1 203 ? 49.548 -1.805 8.466 1.00 86.25 203 LYS A C 1
ATOM 1577 O O . LYS A 1 203 ? 49.594 -2.511 7.465 1.00 86.25 203 LYS A O 1
ATOM 1582 N N . LYS A 1 204 ? 50.441 -1.918 9.461 1.00 89.12 204 LYS A N 1
ATOM 1583 C CA . LYS A 1 204 ? 51.538 -2.908 9.458 1.00 89.12 204 LYS A CA 1
ATOM 1584 C C . LYS A 1 204 ? 51.039 -4.351 9.451 1.00 89.12 204 LYS A C 1
ATOM 1586 O O . LYS A 1 204 ? 51.678 -5.199 8.842 1.00 89.12 204 LYS A O 1
ATOM 1591 N N . ALA A 1 205 ? 49.915 -4.626 10.109 1.00 86.56 205 ALA A N 1
ATOM 1592 C CA . ALA A 1 205 ? 49.299 -5.947 10.096 1.00 86.56 205 ALA A CA 1
ATOM 1593 C C . ALA A 1 205 ? 48.675 -6.297 8.730 1.00 86.56 205 ALA A C 1
ATOM 1595 O O . ALA A 1 205 ? 48.353 -7.460 8.507 1.00 86.56 205 ALA A O 1
ATOM 1596 N N . GLY A 1 206 ? 48.512 -5.318 7.830 1.00 85.12 206 GLY A N 1
ATOM 1597 C CA . GLY A 1 206 ? 47.894 -5.486 6.514 1.00 85.12 206 GLY A CA 1
ATOM 1598 C C . GLY A 1 206 ? 46.417 -5.093 6.465 1.00 85.12 206 GLY A C 1
ATOM 1599 O O . GLY A 1 206 ? 45.715 -5.522 5.554 1.00 85.12 206 GLY A O 1
ATOM 1600 N N . ALA A 1 207 ? 45.921 -4.319 7.439 1.00 85.69 207 ALA A N 1
ATOM 1601 C CA . ALA A 1 207 ? 44.521 -3.909 7.450 1.00 85.69 207 ALA A CA 1
ATOM 1602 C C . ALA A 1 207 ? 44.232 -2.913 6.319 1.00 85.69 207 ALA A C 1
ATOM 1604 O O . ALA A 1 207 ? 44.931 -1.903 6.174 1.00 85.69 207 ALA A O 1
ATOM 1605 N N . ILE A 1 208 ? 43.185 -3.178 5.540 1.00 82.75 208 ILE A N 1
ATOM 1606 C CA . ILE A 1 208 ? 42.742 -2.285 4.468 1.00 82.75 208 ILE A CA 1
ATOM 1607 C C . ILE A 1 208 ? 41.984 -1.112 5.096 1.00 82.75 208 ILE A C 1
ATOM 1609 O O . ILE A 1 208 ? 41.080 -1.300 5.910 1.00 82.75 208 ILE A O 1
ATOM 1613 N N . ALA A 1 209 ? 42.372 0.107 4.728 1.00 76.94 209 ALA A N 1
ATOM 1614 C CA . ALA A 1 209 ? 41.655 1.319 5.099 1.00 76.94 209 ALA A CA 1
ATOM 1615 C C . ALA A 1 209 ? 40.609 1.656 4.029 1.00 76.94 209 ALA A C 1
ATOM 1617 O O . ALA A 1 209 ? 40.909 1.603 2.836 1.00 76.94 209 ALA A O 1
ATOM 1618 N N . MET A 1 210 ? 39.410 2.042 4.459 1.00 70.88 210 MET A N 1
ATOM 1619 C CA . MET A 1 210 ? 38.350 2.519 3.569 1.00 70.88 210 MET A CA 1
ATOM 1620 C C . MET A 1 210 ? 38.668 3.903 3.005 1.00 70.88 210 MET A C 1
ATOM 1622 O O . MET A 1 210 ? 39.221 4.760 3.702 1.00 70.88 210 MET A O 1
ATOM 1626 N N . PHE A 1 211 ? 38.310 4.103 1.737 1.00 61.41 211 PHE A N 1
ATOM 1627 C CA . PHE A 1 211 ? 38.503 5.345 0.994 1.00 61.41 211 PHE A CA 1
ATOM 1628 C C . PHE A 1 211 ? 37.655 6.488 1.576 1.00 61.41 211 PHE A C 1
ATOM 1630 O O . PHE A 1 211 ? 36.491 6.294 1.907 1.00 61.41 211 PHE A O 1
ATOM 1637 N N . GLY A 1 212 ? 38.237 7.688 1.682 1.00 60.22 212 GLY A N 1
ATOM 1638 C CA . GLY A 1 212 ? 37.539 8.907 2.122 1.00 60.22 212 GLY A CA 1
ATOM 1639 C C . GLY A 1 212 ? 37.371 9.078 3.639 1.00 60.22 212 GLY A C 1
ATOM 1640 O O . GLY A 1 212 ? 37.047 10.176 4.087 1.00 60.22 212 GLY A O 1
ATOM 1641 N N . GLU A 1 213 ? 37.649 8.044 4.436 1.00 67.12 213 GLU A N 1
ATOM 1642 C CA . GLU A 1 213 ? 37.466 8.069 5.890 1.00 67.12 213 GLU A CA 1
ATOM 1643 C C . GLU A 1 213 ? 38.652 8.699 6.638 1.00 67.12 213 GLU A C 1
ATOM 1645 O O . GLU A 1 213 ? 39.826 8.474 6.321 1.00 67.12 213 GLU A O 1
ATOM 1650 N N . LYS A 1 214 ? 38.342 9.472 7.687 1.00 69.56 214 LYS A N 1
ATOM 1651 C CA . LYS A 1 214 ? 39.338 10.023 8.617 1.00 69.56 214 LYS A CA 1
ATOM 1652 C C . LYS A 1 214 ? 39.427 9.130 9.851 1.00 69.56 214 LYS A C 1
ATOM 1654 O O . LYS A 1 214 ? 38.471 9.012 10.609 1.00 69.56 214 LYS A O 1
ATOM 1659 N N . TYR A 1 215 ? 40.601 8.550 10.076 1.00 76.81 215 TYR A N 1
ATOM 1660 C CA . TYR A 1 215 ? 40.861 7.673 11.217 1.00 76.81 215 TYR A CA 1
ATOM 1661 C C . TYR A 1 215 ? 41.557 8.424 12.351 1.00 76.81 215 TYR A C 1
ATOM 1663 O O . TYR A 1 215 ? 42.468 9.216 12.107 1.00 76.81 215 TYR A O 1
ATOM 1671 N N . GLY A 1 216 ? 41.144 8.141 13.587 1.00 77.31 216 GLY A N 1
ATOM 1672 C CA . GLY A 1 216 ? 41.867 8.567 14.784 1.00 77.31 216 GLY A CA 1
ATOM 1673 C C . GLY A 1 216 ? 43.163 7.776 14.999 1.00 77.31 216 GLY A C 1
ATOM 1674 O O . GLY A 1 216 ? 43.495 6.864 14.238 1.00 77.31 216 GLY A O 1
ATOM 1675 N N . GLU A 1 217 ? 43.894 8.109 16.065 1.00 81.00 217 GLU A N 1
ATOM 1676 C CA . GLU A 1 217 ? 45.143 7.418 16.427 1.00 81.00 217 GLU A CA 1
ATOM 1677 C C . GLU A 1 217 ? 44.918 5.940 16.770 1.00 81.00 217 GLU A C 1
ATOM 1679 O O . GLU A 1 217 ? 45.739 5.085 16.424 1.00 81.00 217 GLU A O 1
ATOM 1684 N N . GLN A 1 218 ? 43.778 5.638 17.396 1.00 83.88 218 GLN A N 1
ATOM 1685 C CA . GLN A 1 218 ? 43.290 4.283 17.620 1.00 83.88 218 GLN A CA 1
ATOM 1686 C C . GLN A 1 218 ? 42.166 3.951 16.642 1.00 83.88 218 GLN A C 1
ATOM 1688 O O . GLN A 1 218 ? 41.246 4.741 16.428 1.00 83.88 218 GLN A O 1
ATOM 1693 N N . VAL A 1 219 ? 42.233 2.753 16.069 1.00 86.31 219 VAL A N 1
ATOM 1694 C CA . VAL A 1 219 ? 41.255 2.236 15.115 1.00 86.31 219 VAL A CA 1
ATOM 1695 C C . VAL A 1 219 ? 40.768 0.867 15.538 1.00 86.31 219 VAL A C 1
ATOM 1697 O O . VAL A 1 219 ? 41.516 0.059 16.091 1.00 86.31 219 VAL A O 1
ATOM 1700 N N . ARG A 1 220 ? 39.502 0.595 15.240 1.00 88.81 220 ARG A N 1
ATOM 1701 C CA . ARG A 1 220 ? 38.928 -0.737 15.365 1.00 88.81 220 ARG A CA 1
ATOM 1702 C C . ARG A 1 220 ? 39.180 -1.500 14.070 1.00 88.81 220 ARG A C 1
ATOM 1704 O O . ARG A 1 220 ? 38.847 -1.031 12.986 1.00 88.81 220 ARG A O 1
ATOM 1711 N N . VAL A 1 221 ? 39.810 -2.659 14.203 1.00 89.75 221 VAL A N 1
ATOM 1712 C CA . VAL A 1 221 ? 40.069 -3.599 13.115 1.00 89.75 221 VAL A CA 1
ATOM 1713 C C . VAL A 1 221 ? 39.088 -4.744 13.243 1.00 89.75 221 VAL A C 1
ATOM 1715 O O . VAL A 1 221 ? 38.945 -5.315 14.327 1.00 89.75 221 VAL A O 1
ATOM 1718 N N . VAL A 1 222 ? 38.448 -5.083 12.135 1.00 91.06 222 VAL A N 1
ATOM 1719 C CA . VAL A 1 222 ? 37.576 -6.244 12.005 1.00 91.06 222 VAL A CA 1
ATOM 1720 C C . VAL A 1 222 ? 38.271 -7.221 11.078 1.00 91.06 222 VAL A C 1
ATOM 1722 O O . VAL A 1 222 ? 38.759 -6.850 10.012 1.00 91.06 222 VAL A O 1
ATOM 1725 N N . LYS A 1 223 ? 38.376 -8.468 11.519 1.00 92.62 223 LYS A N 1
ATOM 1726 C CA . LYS A 1 223 ? 39.044 -9.536 10.792 1.00 92.62 223 LYS A CA 1
ATOM 1727 C C . LYS A 1 223 ? 38.082 -10.696 10.619 1.00 92.62 223 LYS A C 1
ATOM 1729 O O . LYS A 1 223 ? 37.566 -11.221 11.603 1.00 92.62 223 LYS A O 1
ATOM 1734 N N . VAL A 1 224 ? 37.917 -11.121 9.374 1.00 93.06 224 VAL A N 1
ATOM 1735 C CA . VAL A 1 224 ? 37.371 -12.428 9.016 1.00 93.06 224 VAL A CA 1
ATOM 1736 C C . VAL A 1 224 ? 38.588 -13.310 8.717 1.00 93.06 224 VAL A C 1
ATOM 1738 O O . VAL A 1 224 ? 39.228 -13.111 7.679 1.00 93.06 224 VAL A O 1
ATOM 1741 N N . PRO A 1 225 ? 39.008 -14.203 9.638 1.00 91.31 225 PRO A N 1
ATOM 1742 C CA . PRO A 1 225 ? 40.159 -15.082 9.443 1.00 91.31 225 PRO A CA 1
ATOM 1743 C C . PRO A 1 225 ? 40.228 -15.685 8.036 1.00 91.31 225 PRO A C 1
ATOM 1745 O O . PRO A 1 225 ? 39.222 -16.128 7.500 1.00 91.31 225 PRO A O 1
ATOM 1748 N N . SER A 1 226 ? 41.422 -15.666 7.436 1.00 84.38 226 SER A N 1
ATOM 1749 C CA . SER A 1 226 ? 41.694 -16.177 6.078 1.00 84.38 226 SER A CA 1
ATOM 1750 C C . SER A 1 226 ? 40.992 -15.448 4.919 1.00 84.38 226 SER A C 1
ATOM 1752 O O . SER A 1 226 ? 41.274 -15.752 3.760 1.00 84.38 226 SER A O 1
ATOM 1754 N N . VAL A 1 227 ? 40.146 -14.452 5.203 1.00 89.12 227 VAL A N 1
ATOM 1755 C CA . VAL A 1 227 ? 39.369 -13.724 4.194 1.00 89.12 227 VAL A CA 1
ATOM 1756 C C . VAL A 1 227 ? 39.745 -12.247 4.160 1.00 89.12 227 VAL A C 1
ATOM 1758 O O . VAL A 1 227 ? 40.303 -11.794 3.162 1.00 89.12 227 VAL A O 1
ATOM 1761 N N . SER A 1 228 ? 39.478 -11.499 5.234 1.00 88.62 228 SER A N 1
ATOM 1762 C CA . SER A 1 228 ? 39.659 -10.045 5.256 1.00 88.62 228 SER A CA 1
ATOM 1763 C C . SER A 1 228 ? 40.167 -9.516 6.593 1.00 88.62 228 SER A C 1
ATOM 1765 O O . SER A 1 228 ? 40.015 -10.138 7.647 1.00 88.62 228 SER A O 1
ATOM 1767 N N . MET A 1 229 ? 40.805 -8.348 6.545 1.00 90.69 229 MET A N 1
ATOM 1768 C CA . MET A 1 229 ? 41.175 -7.580 7.726 1.00 90.69 229 MET A CA 1
ATOM 1769 C C . MET A 1 229 ? 41.140 -6.093 7.386 1.00 90.69 229 MET A C 1
ATOM 1771 O O . MET A 1 229 ? 41.887 -5.627 6.526 1.00 90.69 229 MET A O 1
ATOM 1775 N N . GLU A 1 230 ? 40.242 -5.356 8.028 1.00 87.88 230 GLU A N 1
ATOM 1776 C CA . GLU A 1 230 ? 39.817 -4.036 7.562 1.00 87.88 230 GLU A CA 1
ATOM 1777 C C . GLU A 1 230 ? 39.601 -3.083 8.741 1.00 87.88 230 GLU A C 1
ATOM 1779 O O . GLU A 1 230 ? 39.245 -3.501 9.846 1.00 87.88 230 GLU A O 1
ATOM 1784 N N . LEU A 1 231 ? 39.856 -1.792 8.519 1.00 85.44 231 LEU A N 1
ATOM 1785 C CA . LEU A 1 231 ? 39.549 -0.747 9.494 1.00 85.44 231 LEU A CA 1
ATOM 1786 C C . LEU A 1 231 ? 38.055 -0.447 9.431 1.00 85.44 231 LEU A C 1
ATOM 1788 O O . LEU A 1 231 ? 37.580 -0.004 8.384 1.00 85.44 231 LEU A O 1
ATOM 1792 N N . PHE A 1 232 ? 37.321 -0.657 10.527 1.00 80.81 232 PHE A N 1
ATOM 1793 C CA . PHE A 1 232 ? 35.892 -0.373 10.514 1.00 80.81 232 PHE A CA 1
ATOM 1794 C C . PHE A 1 232 ? 35.282 0.004 11.871 1.00 80.81 232 PHE A C 1
ATOM 1796 O O . PHE A 1 232 ? 35.502 -0.641 12.901 1.00 80.81 232 PHE A O 1
ATOM 1803 N N . GLY A 1 233 ? 34.482 1.073 11.850 1.00 79.44 233 GLY A N 1
ATOM 1804 C CA . GLY A 1 233 ? 33.838 1.685 13.013 1.00 79.44 233 GLY A CA 1
ATOM 1805 C C . GLY A 1 233 ? 32.329 1.456 13.093 1.00 79.44 233 GLY A C 1
ATOM 1806 O O . GLY A 1 233 ? 31.629 2.338 13.568 1.00 79.44 233 GLY A O 1
ATOM 1807 N N . GLY A 1 234 ? 31.820 0.335 12.591 1.00 87.25 234 GLY A N 1
ATOM 1808 C CA . GLY A 1 234 ? 30.401 -0.040 12.596 1.00 87.25 234 GLY A CA 1
ATOM 1809 C C . GLY A 1 234 ? 30.169 -1.451 13.093 1.00 87.25 234 GLY A C 1
ATOM 1810 O O . GLY A 1 234 ? 31.060 -2.089 13.671 1.00 87.25 234 GLY A O 1
ATOM 1811 N N . THR A 1 235 ? 28.925 -1.899 12.977 1.00 93.06 235 THR A N 1
ATOM 1812 C CA . THR A 1 235 ? 28.464 -3.115 13.643 1.00 93.06 235 THR A CA 1
ATOM 1813 C C . THR A 1 235 ? 28.608 -4.323 12.719 1.00 93.06 235 THR A C 1
ATOM 1815 O O . THR A 1 235 ? 28.322 -4.249 11.531 1.00 93.06 235 THR A O 1
ATOM 1818 N N . HIS A 1 236 ? 29.051 -5.456 13.271 1.00 93.38 236 HIS A N 1
ATOM 1819 C CA . HIS A 1 236 ? 29.321 -6.681 12.510 1.00 93.38 236 HIS A CA 1
ATOM 1820 C C . HIS A 1 236 ? 28.736 -7.892 13.203 1.00 93.38 236 HIS A C 1
ATOM 1822 O O . HIS A 1 236 ? 28.629 -7.912 14.429 1.00 93.38 236 HIS A O 1
ATOM 1828 N N . VAL A 1 237 ? 28.389 -8.905 12.416 1.00 94.06 237 VAL A N 1
ATOM 1829 C CA . VAL A 1 237 ? 28.085 -10.244 12.933 1.00 94.06 237 VAL A CA 1
ATOM 1830 C C . VAL A 1 237 ? 29.276 -10.829 13.698 1.00 94.06 237 VAL A C 1
ATOM 1832 O O . VAL A 1 237 ? 30.423 -10.454 13.458 1.00 94.06 237 VAL A O 1
ATOM 1835 N N . SER A 1 238 ? 29.010 -11.744 14.623 1.00 92.38 238 SER A N 1
ATOM 1836 C CA . SER A 1 238 ? 30.049 -12.457 15.370 1.00 92.38 238 SER A CA 1
ATOM 1837 C C . SER A 1 238 ? 30.586 -13.655 14.580 1.00 92.38 238 SER A C 1
ATOM 1839 O O . SER A 1 238 ? 31.745 -14.026 14.746 1.00 92.38 238 SER A O 1
ATOM 1841 N N . SER A 1 239 ? 29.775 -14.239 13.695 1.00 94.19 239 SER A N 1
ATOM 1842 C CA . SER A 1 239 ? 30.167 -15.293 12.750 1.00 94.19 239 SER A CA 1
ATOM 1843 C C . SER A 1 239 ? 29.633 -15.013 11.346 1.00 94.19 239 SER A C 1
ATOM 1845 O O . SER A 1 239 ? 28.537 -14.471 11.201 1.00 94.19 239 SER A O 1
ATOM 1847 N N . THR A 1 240 ? 30.361 -15.426 10.303 1.00 94.12 240 THR A N 1
ATOM 1848 C CA . THR A 1 240 ? 29.869 -15.342 8.916 1.00 94.12 240 THR A CA 1
ATOM 1849 C C . THR A 1 240 ? 28.588 -16.152 8.695 1.00 94.12 240 THR A C 1
ATOM 1851 O O . THR A 1 240 ? 27.785 -15.766 7.851 1.00 94.12 240 THR A O 1
ATOM 1854 N N . SER A 1 241 ? 28.311 -17.181 9.504 1.00 90.56 241 SER A N 1
ATOM 1855 C CA . SER A 1 241 ? 27.068 -17.967 9.418 1.00 90.56 241 SER A CA 1
ATOM 1856 C C . SER A 1 241 ? 25.805 -17.157 9.732 1.00 90.56 241 SER A C 1
ATOM 1858 O O . SER A 1 241 ? 24.724 -17.471 9.235 1.00 90.56 241 SER A O 1
ATOM 1860 N N . GLU A 1 242 ? 25.920 -16.066 10.499 1.00 91.81 242 GLU A N 1
ATOM 1861 C CA . GLU A 1 242 ? 24.798 -15.162 10.780 1.00 91.81 242 GLU A CA 1
ATOM 1862 C C . GLU A 1 242 ? 24.309 -14.414 9.532 1.00 91.81 242 GLU A C 1
ATOM 1864 O O . GLU A 1 242 ? 23.178 -13.929 9.531 1.00 91.81 242 GLU A O 1
ATOM 1869 N N . ILE A 1 243 ? 25.138 -14.328 8.483 1.00 92.38 243 ILE A N 1
ATOM 1870 C CA . ILE A 1 243 ? 24.771 -13.748 7.184 1.00 92.38 243 ILE A CA 1
ATOM 1871 C C . ILE A 1 243 ? 23.760 -14.647 6.475 1.00 92.38 243 ILE A C 1
ATOM 1873 O O . ILE A 1 243 ? 22.829 -14.149 5.850 1.00 92.38 243 ILE A O 1
ATOM 1877 N N . ARG A 1 244 ? 23.925 -15.967 6.634 1.00 87.62 244 ARG A N 1
ATOM 1878 C CA . ARG A 1 244 ? 23.118 -17.063 6.078 1.00 87.62 244 ARG A CA 1
ATOM 1879 C C . ARG A 1 244 ? 23.129 -17.186 4.551 1.00 87.62 244 ARG A C 1
ATOM 1881 O O . ARG A 1 244 ? 23.157 -18.305 4.056 1.00 87.62 244 ARG A O 1
ATOM 1888 N N . GLY A 1 245 ? 23.145 -16.084 3.810 1.00 86.06 245 GLY A N 1
ATOM 1889 C CA . GLY A 1 245 ? 23.342 -16.088 2.365 1.00 86.06 245 GLY A CA 1
ATOM 1890 C C . GLY A 1 245 ? 23.447 -14.685 1.781 1.00 86.06 245 GLY A C 1
ATOM 1891 O O . GLY A 1 245 ? 22.980 -13.716 2.377 1.00 86.06 245 GLY A O 1
ATOM 1892 N N . LEU A 1 246 ? 24.053 -14.589 0.601 1.00 91.69 246 LEU A N 1
ATOM 1893 C CA . LEU A 1 246 ? 24.163 -13.370 -0.194 1.00 91.69 246 LEU A CA 1
ATOM 1894 C C . LEU A 1 246 ? 23.546 -13.573 -1.576 1.00 91.69 246 LEU A C 1
ATOM 1896 O O . LEU A 1 246 ? 23.859 -14.557 -2.252 1.00 91.69 246 LEU A O 1
ATOM 1900 N N . LYS A 1 247 ? 22.793 -12.570 -2.040 1.00 90.75 247 LYS A N 1
ATOM 1901 C CA . LYS A 1 247 ? 22.440 -12.423 -3.451 1.00 90.75 247 LYS A CA 1
ATOM 1902 C C . LYS A 1 247 ? 22.677 -11.009 -3.969 1.00 90.75 247 LYS A C 1
ATOM 1904 O O . LYS A 1 247 ? 22.179 -10.045 -3.390 1.00 90.75 247 LYS A O 1
ATOM 1909 N N . ILE A 1 248 ? 23.384 -10.889 -5.090 1.00 90.81 248 ILE A N 1
ATOM 1910 C CA . ILE A 1 248 ? 23.498 -9.650 -5.860 1.00 90.81 248 ILE A CA 1
ATOM 1911 C C . ILE A 1 248 ? 22.214 -9.473 -6.672 1.00 90.81 248 ILE A C 1
ATOM 1913 O O . ILE A 1 248 ? 21.854 -10.316 -7.492 1.00 90.81 248 ILE A O 1
ATOM 1917 N N . ILE A 1 249 ? 21.522 -8.361 -6.436 1.00 88.12 249 ILE A N 1
ATOM 1918 C CA . ILE A 1 249 ? 20.229 -8.040 -7.053 1.00 88.12 249 ILE A CA 1
ATOM 1919 C C . ILE A 1 249 ? 20.348 -7.069 -8.224 1.00 88.12 249 ILE A C 1
ATOM 1921 O O . ILE A 1 249 ? 19.473 -7.046 -9.091 1.00 88.12 249 ILE A O 1
ATOM 1925 N N . SER A 1 250 ? 21.425 -6.283 -8.285 1.00 87.56 250 SER A N 1
ATOM 1926 C CA . SER A 1 250 ? 21.665 -5.368 -9.398 1.00 87.56 250 SER A CA 1
ATOM 1927 C C . SER A 1 250 ? 23.161 -5.121 -9.626 1.00 87.56 250 SER A C 1
ATOM 1929 O O . SER A 1 250 ? 23.965 -5.138 -8.691 1.00 87.56 250 SER A O 1
ATOM 1931 N N . LYS A 1 251 ? 23.534 -4.884 -10.893 1.00 90.25 251 LYS A N 1
ATOM 1932 C CA . LYS A 1 251 ? 24.830 -4.318 -11.300 1.00 90.25 251 LYS A CA 1
ATOM 1933 C C . LYS A 1 251 ? 24.605 -3.135 -12.234 1.00 90.25 251 LYS A C 1
ATOM 1935 O O . LYS A 1 251 ? 23.795 -3.230 -13.154 1.00 90.25 251 LYS A O 1
ATOM 1940 N N . GLN A 1 252 ? 25.313 -2.030 -12.019 1.00 90.12 252 GLN A N 1
ATOM 1941 C CA . GLN A 1 252 ? 25.157 -0.807 -12.815 1.00 90.12 252 GLN A CA 1
ATOM 1942 C C . GLN A 1 252 ? 26.496 -0.081 -13.010 1.00 90.12 252 GLN A C 1
ATOM 1944 O O . GLN A 1 252 ? 27.426 -0.226 -12.214 1.00 90.12 252 GLN A O 1
ATOM 1949 N N . GLY A 1 253 ? 26.605 0.713 -14.076 1.00 90.81 253 GLY A N 1
ATOM 1950 C CA . GLY A 1 253 ? 27.669 1.706 -14.233 1.00 90.81 253 GLY A CA 1
ATOM 1951 C C . GLY A 1 253 ? 27.123 3.087 -13.895 1.00 90.81 253 GLY A C 1
ATOM 1952 O O . GLY A 1 253 ? 26.192 3.525 -14.555 1.00 90.81 253 GLY A O 1
ATOM 1953 N N . ILE A 1 254 ? 27.689 3.754 -12.886 1.00 90.25 254 ILE A N 1
ATOM 1954 C CA . ILE A 1 254 ? 27.155 5.037 -12.380 1.00 90.25 254 ILE A CA 1
ATOM 1955 C C . ILE A 1 254 ? 27.972 6.255 -12.825 1.00 90.25 254 ILE A C 1
ATOM 1957 O O . ILE A 1 254 ? 27.483 7.377 -12.799 1.00 90.25 254 ILE A O 1
ATOM 1961 N N . ALA A 1 255 ? 29.220 6.043 -13.245 1.00 87.62 255 ALA A N 1
ATOM 1962 C CA . ALA A 1 255 ? 30.069 7.055 -13.863 1.00 87.62 255 ALA A CA 1
ATOM 1963 C C . ALA A 1 255 ? 31.176 6.380 -14.689 1.00 87.62 255 ALA A C 1
ATOM 1965 O O . ALA A 1 255 ? 31.359 5.154 -14.650 1.00 87.62 255 ALA A O 1
ATOM 1966 N N . SER A 1 256 ? 31.953 7.179 -15.426 1.00 88.69 256 SER A N 1
ATOM 1967 C CA . SER A 1 256 ? 33.158 6.681 -16.096 1.00 88.69 256 SER A CA 1
ATOM 1968 C C . SER A 1 256 ? 34.108 6.057 -15.069 1.00 88.69 256 SER A C 1
ATOM 1970 O O . SER A 1 256 ? 34.501 6.704 -14.103 1.00 88.69 256 SER A O 1
ATOM 1972 N N . GLY A 1 257 ? 34.431 4.774 -15.253 1.00 89.50 257 GLY A N 1
ATOM 1973 C CA . GLY A 1 257 ? 35.296 4.021 -14.344 1.00 89.50 257 GLY A CA 1
ATOM 1974 C C . GLY A 1 257 ? 34.698 3.656 -12.980 1.00 89.50 257 GLY A C 1
ATOM 1975 O O . GLY A 1 257 ? 35.435 3.112 -12.167 1.00 89.50 257 GLY A O 1
ATOM 1976 N N . ILE A 1 258 ? 33.406 3.908 -12.717 1.00 93.31 258 ILE A N 1
ATOM 1977 C CA . ILE A 1 258 ? 32.743 3.543 -11.451 1.00 93.31 258 ILE A CA 1
ATOM 1978 C C . ILE A 1 258 ? 31.585 2.575 -11.709 1.00 93.31 258 ILE A C 1
ATOM 1980 O O . ILE A 1 258 ? 30.768 2.764 -12.620 1.00 93.31 258 ILE A O 1
ATOM 1984 N N . ARG A 1 259 ? 31.517 1.521 -10.901 1.00 95.62 259 ARG A N 1
ATOM 1985 C CA . ARG A 1 259 ? 30.497 0.473 -10.938 1.00 95.62 259 ARG A CA 1
ATOM 1986 C C . ARG A 1 259 ? 29.800 0.360 -9.595 1.00 95.62 259 ARG A C 1
ATOM 1988 O O . ARG A 1 259 ? 30.360 0.746 -8.578 1.00 95.62 259 ARG A O 1
ATOM 1995 N N . ARG A 1 260 ? 28.588 -0.180 -9.628 1.00 96.75 260 ARG A N 1
ATOM 1996 C CA . ARG A 1 260 ? 27.724 -0.409 -8.476 1.00 96.75 260 ARG A CA 1
ATOM 1997 C C . ARG A 1 260 ? 27.231 -1.845 -8.477 1.00 96.75 260 ARG A C 1
ATOM 1999 O O . ARG A 1 260 ? 26.783 -2.334 -9.515 1.00 96.75 260 ARG A O 1
ATOM 2006 N N . ILE A 1 261 ? 27.280 -2.470 -7.311 1.00 96.19 261 ILE A N 1
ATOM 2007 C CA . ILE A 1 261 ? 26.547 -3.687 -6.968 1.00 96.19 261 ILE A CA 1
ATOM 2008 C C . ILE A 1 261 ? 25.530 -3.323 -5.891 1.00 96.19 261 ILE A C 1
ATOM 2010 O O . ILE A 1 261 ? 25.877 -2.657 -4.918 1.00 96.19 261 ILE A O 1
ATOM 2014 N N . GLU A 1 262 ? 24.297 -3.793 -6.029 1.00 94.75 262 GLU A N 1
ATOM 2015 C CA . GLU A 1 262 ? 23.369 -3.875 -4.901 1.00 94.75 262 GLU A CA 1
ATOM 2016 C C . GLU A 1 262 ? 23.111 -5.334 -4.566 1.00 94.75 262 GLU A C 1
ATOM 2018 O O . GLU A 1 262 ? 22.994 -6.177 -5.459 1.00 94.75 262 GLU A O 1
ATOM 2023 N N . ALA A 1 263 ? 23.032 -5.634 -3.276 1.00 93.44 263 ALA A N 1
ATOM 2024 C CA . ALA A 1 263 ? 22.863 -6.992 -2.796 1.00 93.44 263 ALA A CA 1
ATOM 2025 C C . ALA A 1 263 ? 21.963 -7.047 -1.559 1.00 93.44 263 ALA A C 1
ATOM 2027 O O . ALA A 1 263 ? 21.823 -6.069 -0.823 1.00 93.44 263 ALA A O 1
ATOM 2028 N N . ILE A 1 264 ? 21.372 -8.216 -1.337 1.00 90.06 264 ILE A N 1
ATOM 2029 C CA . ILE A 1 264 ? 20.621 -8.555 -0.130 1.00 90.06 264 ILE A CA 1
ATOM 2030 C C . ILE A 1 264 ? 21.347 -9.705 0.552 1.00 90.06 264 ILE A C 1
ATOM 2032 O O . ILE A 1 264 ? 21.729 -10.680 -0.101 1.00 90.06 264 ILE A O 1
ATOM 2036 N N . ALA A 1 265 ? 21.521 -9.593 1.864 1.00 88.50 265 ALA A N 1
ATOM 2037 C CA . ALA A 1 265 ? 22.063 -10.661 2.680 1.00 88.50 265 ALA A CA 1
ATOM 2038 C C . ALA A 1 265 ? 21.226 -10.827 3.946 1.00 88.50 265 ALA A C 1
ATOM 2040 O O . ALA A 1 265 ? 21.114 -9.902 4.747 1.00 88.50 265 ALA A O 1
ATOM 2041 N N . ASP A 1 266 ? 20.592 -11.986 4.097 1.00 78.94 266 ASP A N 1
ATOM 2042 C CA . ASP A 1 266 ? 19.716 -12.297 5.230 1.00 78.94 266 ASP A CA 1
ATOM 2043 C C . ASP A 1 266 ? 19.360 -13.801 5.215 1.00 78.94 266 ASP A C 1
ATOM 2045 O O . ASP A 1 266 ? 20.003 -14.617 4.556 1.00 78.94 266 ASP A O 1
ATOM 2049 N N . ASN A 1 267 ? 18.297 -14.182 5.930 1.00 70.19 267 ASN A N 1
ATOM 2050 C CA . ASN A 1 267 ? 17.716 -15.517 5.966 1.00 70.19 267 ASN A CA 1
ATOM 2051 C C . ASN A 1 267 ? 17.616 -16.164 4.564 1.00 70.19 267 ASN A C 1
ATOM 2053 O O . ASN A 1 267 ? 17.176 -15.493 3.626 1.00 70.19 267 ASN A O 1
ATOM 2057 N N . PRO A 1 268 ? 17.909 -17.477 4.432 1.00 54.91 268 PRO A N 1
ATOM 2058 C CA . PRO A 1 268 ? 17.806 -18.216 3.176 1.00 54.91 268 PRO A CA 1
ATOM 2059 C C . PRO A 1 268 ? 16.448 -18.104 2.487 1.00 54.91 268 PRO A C 1
ATOM 2061 O O . PRO A 1 268 ? 16.396 -18.222 1.275 1.00 54.91 268 PRO A O 1
ATOM 2064 N N . VAL A 1 269 ? 15.358 -17.826 3.207 1.00 48.91 269 VAL A N 1
ATOM 2065 C CA . VAL A 1 269 ? 14.047 -17.523 2.612 1.00 48.91 269 VAL A CA 1
ATOM 2066 C C . VAL A 1 269 ? 14.064 -16.189 1.863 1.00 48.91 269 VAL A C 1
ATOM 2068 O O . VAL A 1 269 ? 13.580 -16.125 0.743 1.00 48.91 269 VAL A O 1
ATOM 2071 N N . VAL A 1 270 ? 14.641 -15.131 2.436 1.00 58.25 270 VAL A N 1
ATOM 2072 C CA . VAL A 1 270 ? 14.750 -13.809 1.789 1.00 58.25 270 VAL A CA 1
ATOM 2073 C C . VAL A 1 270 ? 15.713 -13.875 0.606 1.00 58.25 270 VAL A C 1
ATOM 2075 O O . VAL A 1 270 ? 15.393 -13.405 -0.483 1.00 58.25 270 VAL A O 1
ATOM 2078 N N . VAL A 1 271 ? 16.861 -14.529 0.797 1.00 58.06 271 VAL A N 1
ATOM 2079 C CA . VAL A 1 271 ? 17.838 -14.777 -0.272 1.00 58.06 271 VAL A CA 1
ATOM 2080 C C . VAL A 1 271 ? 17.238 -15.683 -1.346 1.00 58.06 271 VAL A C 1
ATOM 2082 O O . VAL A 1 271 ? 17.402 -15.417 -2.526 1.00 58.06 271 VAL A O 1
ATOM 2085 N N . GLY A 1 272 ? 16.475 -16.705 -0.963 1.00 47.47 272 GLY A N 1
ATOM 2086 C CA . GLY A 1 272 ? 15.766 -17.610 -1.862 1.00 47.47 272 GLY A CA 1
ATOM 2087 C C . GLY A 1 272 ? 14.666 -16.916 -2.655 1.00 47.47 272 GLY A C 1
ATOM 2088 O O . GLY A 1 272 ? 14.551 -17.155 -3.849 1.00 47.47 272 GLY A O 1
ATOM 2089 N N . ILE A 1 273 ? 13.915 -15.997 -2.043 1.00 53.38 273 ILE A N 1
ATOM 2090 C CA . ILE A 1 273 ? 12.963 -15.129 -2.747 1.00 53.38 273 ILE A CA 1
ATOM 2091 C C . ILE A 1 273 ? 13.707 -14.240 -3.745 1.00 53.38 273 ILE A C 1
ATOM 2093 O O . ILE A 1 273 ? 13.292 -14.164 -4.897 1.00 53.38 273 ILE A O 1
ATOM 2097 N N . ALA A 1 274 ? 14.832 -13.631 -3.356 1.00 57.28 274 ALA A N 1
ATOM 2098 C CA . ALA A 1 274 ? 15.661 -12.853 -4.277 1.00 57.28 274 ALA A CA 1
ATOM 2099 C C . ALA A 1 274 ? 16.228 -13.722 -5.419 1.00 57.28 274 ALA A C 1
ATOM 2101 O O . ALA A 1 274 ? 16.242 -13.295 -6.570 1.00 57.28 274 ALA A O 1
ATOM 2102 N N . CYS A 1 275 ? 16.638 -14.962 -5.137 1.00 55.03 275 CYS A N 1
ATOM 2103 C CA . CYS A 1 275 ? 17.082 -15.931 -6.137 1.00 55.03 275 CYS A CA 1
ATOM 2104 C C . CYS A 1 275 ? 15.956 -16.328 -7.088 1.00 55.03 275 CYS A C 1
ATOM 2106 O O . CYS A 1 275 ? 16.184 -16.327 -8.287 1.00 55.03 275 CYS A O 1
ATOM 2108 N N . LEU A 1 276 ? 14.763 -16.655 -6.584 1.00 50.19 276 LEU A N 1
ATOM 2109 C CA . LEU A 1 276 ? 13.598 -17.015 -7.399 1.00 50.19 276 LEU A CA 1
ATOM 2110 C C . LEU A 1 276 ? 13.169 -15.839 -8.278 1.00 50.19 276 LEU A C 1
ATOM 2112 O O . LEU A 1 276 ? 12.955 -16.014 -9.471 1.00 50.19 276 LEU A O 1
ATOM 2116 N N . TYR A 1 277 ? 13.149 -14.636 -7.708 1.00 51.44 277 TYR A N 1
ATOM 2117 C CA . TYR A 1 277 ? 12.892 -13.390 -8.422 1.00 51.44 277 TYR A CA 1
ATOM 2118 C C . TYR A 1 277 ? 13.900 -13.135 -9.555 1.00 51.44 277 TYR A C 1
ATOM 2120 O O . TYR A 1 277 ? 13.537 -12.705 -10.647 1.00 51.44 277 TYR A O 1
ATOM 2128 N N . LEU A 1 278 ? 15.185 -13.415 -9.325 1.00 53.53 278 LEU A N 1
ATOM 2129 C CA . LEU A 1 278 ? 16.222 -13.257 -10.347 1.00 53.53 278 LEU A CA 1
ATOM 2130 C C . LEU A 1 278 ? 16.278 -14.417 -11.348 1.00 53.53 278 LEU A C 1
ATOM 2132 O O . LEU A 1 278 ? 16.584 -14.179 -12.513 1.00 53.53 278 LEU A O 1
ATOM 2136 N N . ALA A 1 279 ? 16.000 -15.649 -10.920 1.00 50.03 279 ALA A N 1
ATOM 2137 C CA . ALA A 1 279 ? 15.962 -16.834 -11.775 1.00 50.03 279 ALA A CA 1
ATOM 2138 C C . ALA A 1 279 ? 14.824 -16.724 -12.793 1.00 50.03 279 ALA A C 1
ATOM 2140 O O . ALA A 1 279 ? 15.047 -16.969 -13.978 1.00 50.03 279 ALA A O 1
ATOM 2141 N N . ASP A 1 280 ? 13.665 -16.237 -12.352 1.00 46.94 280 ASP A N 1
ATOM 2142 C CA . ASP A 1 280 ? 12.550 -15.867 -13.222 1.00 46.94 280 ASP A CA 1
ATOM 2143 C C . ASP A 1 280 ? 12.965 -14.824 -14.278 1.00 46.94 280 ASP A C 1
ATOM 2145 O O . ASP A 1 280 ? 12.652 -14.937 -15.461 1.00 46.94 280 ASP A O 1
ATOM 2149 N N . ARG A 1 281 ? 13.823 -13.868 -13.897 1.00 48.31 281 ARG A N 1
ATOM 2150 C CA . ARG A 1 281 ? 14.375 -12.860 -14.817 1.00 48.31 281 ARG A CA 1
ATOM 2151 C C . ARG A 1 281 ? 15.479 -13.369 -15.760 1.00 48.31 281 ARG A C 1
ATOM 2153 O O . ARG A 1 281 ? 15.786 -12.653 -16.721 1.00 48.31 281 ARG A O 1
ATOM 2160 N N . ALA A 1 282 ? 16.105 -14.525 -15.501 1.00 45.97 282 ALA A N 1
ATOM 2161 C CA . ALA A 1 282 ? 17.338 -14.976 -16.170 1.00 45.97 282 ALA A CA 1
ATOM 2162 C C . ALA A 1 282 ? 17.151 -15.983 -17.331 1.00 45.97 282 ALA A C 1
ATOM 2164 O O . ALA A 1 282 ? 18.105 -16.203 -18.072 1.00 45.97 282 ALA A O 1
ATOM 2165 N N . LYS A 1 283 ? 15.956 -16.556 -17.548 1.00 46.72 283 LYS A N 1
ATOM 2166 C CA . LYS A 1 283 ? 15.628 -17.480 -18.669 1.00 46.72 283 LYS A CA 1
ATOM 2167 C C . LYS A 1 283 ? 16.583 -18.678 -18.905 1.00 46.72 283 LYS A C 1
ATOM 2169 O O . LYS A 1 283 ? 16.742 -19.106 -20.048 1.00 46.72 283 LYS A O 1
ATOM 2174 N N . HIS A 1 284 ? 17.232 -19.232 -17.879 1.00 44.28 284 HIS A N 1
ATOM 2175 C CA . HIS A 1 284 ? 18.083 -20.424 -18.036 1.00 44.28 284 HIS A CA 1
ATOM 2176 C C . HIS A 1 284 ? 17.693 -21.533 -17.048 1.00 44.28 284 HIS A C 1
ATOM 2178 O O . HIS A 1 284 ? 17.951 -21.420 -15.847 1.00 44.28 284 HIS A O 1
ATOM 2184 N N . ASP A 1 285 ? 17.132 -22.626 -17.583 1.00 46.72 285 ASP A N 1
ATOM 2185 C CA . ASP A 1 285 ? 16.689 -23.827 -16.847 1.00 46.72 285 ASP A CA 1
ATOM 2186 C C . ASP A 1 285 ? 17.795 -24.453 -15.975 1.00 46.72 285 ASP A C 1
ATOM 2188 O O . ASP A 1 285 ? 17.532 -24.968 -14.889 1.00 46.72 285 ASP A O 1
ATOM 2192 N N . GLU A 1 286 ? 19.055 -24.372 -16.405 1.00 47.12 286 GLU A N 1
ATOM 2193 C CA . GLU A 1 286 ? 20.187 -24.995 -15.706 1.00 47.12 286 GLU A CA 1
ATOM 2194 C C . GLU A 1 286 ? 20.597 -24.256 -14.424 1.00 47.12 286 GLU A C 1
ATOM 2196 O O . GLU A 1 286 ? 20.907 -24.889 -13.411 1.00 47.12 286 GLU A O 1
ATOM 2201 N N . LEU A 1 287 ? 20.572 -22.916 -14.433 1.00 44.66 287 LEU A N 1
ATOM 2202 C CA . LEU A 1 287 ? 20.889 -22.120 -13.244 1.00 44.66 287 LEU A CA 1
ATOM 2203 C C . LEU A 1 287 ? 19.767 -22.247 -12.212 1.00 44.66 287 LEU A C 1
ATOM 2205 O O . LEU A 1 287 ? 20.047 -22.467 -11.034 1.00 44.66 287 LEU A O 1
ATOM 2209 N N . ALA A 1 288 ? 18.510 -22.163 -12.659 1.00 44.03 288 ALA A N 1
ATOM 2210 C CA . ALA A 1 288 ? 17.345 -22.358 -11.805 1.00 44.03 288 ALA A CA 1
ATOM 2211 C C . ALA A 1 288 ? 17.398 -23.727 -11.111 1.00 44.03 288 ALA A C 1
ATOM 2213 O O . ALA A 1 288 ? 17.311 -23.777 -9.888 1.00 44.03 288 ALA A O 1
ATOM 2214 N N . ALA A 1 289 ? 17.679 -24.812 -11.844 1.00 49.44 289 ALA A N 1
ATOM 2215 C CA . ALA A 1 289 ? 17.812 -26.155 -11.277 1.00 49.44 289 ALA A CA 1
ATOM 2216 C C . ALA A 1 289 ? 18.953 -26.276 -10.247 1.00 49.44 289 ALA A C 1
ATOM 2218 O O . ALA A 1 289 ? 18.761 -26.853 -9.172 1.00 49.44 289 ALA A O 1
ATOM 2219 N N . LYS A 1 290 ? 20.128 -25.694 -10.530 1.00 49.75 290 LYS A N 1
ATOM 2220 C CA . LYS A 1 290 ? 21.282 -25.696 -9.610 1.00 49.75 290 LYS A CA 1
ATOM 2221 C C . LYS A 1 290 ? 20.966 -24.943 -8.308 1.00 49.75 290 LYS A C 1
ATOM 2223 O O . LYS A 1 290 ? 21.327 -25.402 -7.224 1.00 49.75 290 LYS A O 1
ATOM 2228 N N . TRP A 1 291 ? 20.225 -23.836 -8.395 1.00 48.28 291 TRP A N 1
ATOM 2229 C CA . TRP A 1 291 ? 19.792 -23.053 -7.233 1.00 48.28 291 TRP A CA 1
ATOM 2230 C C . TRP A 1 291 ? 18.604 -23.670 -6.491 1.00 48.28 291 TRP A C 1
ATOM 2232 O O . TRP A 1 291 ? 18.577 -23.597 -5.267 1.00 48.28 291 TRP A O 1
ATOM 2242 N N . THR A 1 292 ? 17.668 -24.336 -7.173 1.00 48.66 292 THR A N 1
ATOM 2243 C CA . THR A 1 292 ? 16.602 -25.119 -6.527 1.00 48.66 292 THR A CA 1
ATOM 2244 C C . THR A 1 292 ? 17.193 -26.266 -5.707 1.00 48.66 292 THR A C 1
ATOM 2246 O O . THR A 1 292 ? 16.780 -26.474 -4.569 1.00 48.66 292 THR A O 1
ATOM 2249 N N . LEU A 1 293 ? 18.214 -26.957 -6.230 1.00 50.62 293 LEU A N 1
ATOM 2250 C CA . LEU A 1 293 ? 18.967 -27.979 -5.493 1.00 50.62 293 LEU A CA 1
ATOM 2251 C C . LEU A 1 293 ? 19.698 -27.391 -4.278 1.00 50.62 293 LEU A C 1
ATOM 2253 O O . LEU A 1 293 ? 19.642 -27.963 -3.190 1.00 50.62 293 LEU A O 1
ATOM 2257 N N . ARG A 1 294 ? 20.336 -26.223 -4.429 1.00 50.78 294 ARG A N 1
ATOM 2258 C CA . ARG A 1 294 ? 21.000 -25.531 -3.314 1.00 50.78 294 ARG A CA 1
ATOM 2259 C C . ARG A 1 294 ? 20.005 -25.066 -2.247 1.00 50.78 294 ARG A C 1
ATOM 2261 O O . ARG A 1 294 ? 20.262 -25.242 -1.061 1.00 50.78 294 ARG A O 1
ATOM 2268 N N . PHE A 1 295 ? 18.861 -24.524 -2.657 1.00 46.41 295 PHE A N 1
ATOM 2269 C CA . PHE A 1 295 ? 17.777 -24.092 -1.773 1.00 46.41 295 PHE A CA 1
ATOM 2270 C C . PHE A 1 295 ? 17.153 -25.277 -1.024 1.00 46.41 295 PHE A C 1
ATOM 2272 O O . PHE A 1 295 ? 16.912 -25.182 0.177 1.00 46.41 295 PHE A O 1
ATOM 2279 N N . ALA A 1 296 ? 16.973 -26.418 -1.696 1.00 50.25 296 ALA A N 1
ATOM 2280 C CA . ALA A 1 296 ? 16.538 -27.660 -1.065 1.00 50.25 296 ALA A CA 1
ATOM 2281 C C . ALA A 1 296 ? 17.560 -28.172 -0.032 1.00 50.25 296 ALA A C 1
ATOM 2283 O O . ALA A 1 296 ? 17.156 -28.530 1.070 1.00 50.25 296 ALA A O 1
ATOM 2284 N N . SER A 1 297 ? 18.865 -28.126 -0.338 1.00 48.84 297 SER A N 1
ATOM 2285 C CA . SER A 1 297 ? 19.948 -28.463 0.610 1.00 48.84 297 SER A CA 1
ATOM 2286 C C . SER A 1 297 ? 19.924 -27.560 1.847 1.00 48.84 297 SER A C 1
ATOM 2288 O O . SER A 1 297 ? 19.917 -28.051 2.971 1.00 48.84 297 SER A O 1
ATOM 2290 N N . LEU A 1 298 ? 19.820 -26.242 1.647 1.00 43.94 298 LEU A N 1
ATOM 2291 C CA . LEU A 1 298 ? 19.750 -25.245 2.722 1.00 43.94 298 LEU A CA 1
ATOM 2292 C C . LEU A 1 298 ? 18.510 -25.425 3.609 1.00 43.94 298 LEU A C 1
ATOM 2294 O O . LEU A 1 298 ? 18.608 -25.340 4.831 1.00 43.94 298 LEU A O 1
ATOM 2298 N N . LEU A 1 299 ? 17.342 -25.711 3.025 1.00 46.47 299 LEU A N 1
ATOM 2299 C CA . LEU A 1 299 ? 16.126 -26.021 3.787 1.00 46.47 299 LEU A CA 1
ATOM 2300 C C . LEU A 1 299 ? 16.252 -27.329 4.580 1.00 46.47 299 LEU A C 1
ATOM 2302 O O . LEU A 1 299 ? 15.728 -27.434 5.689 1.00 46.47 299 LEU A O 1
ATOM 2306 N N . GLN A 1 300 ? 16.955 -28.319 4.031 1.00 46.75 300 GLN A N 1
ATOM 2307 C CA . GLN A 1 300 ? 17.182 -29.606 4.682 1.00 46.75 300 GLN A CA 1
ATOM 2308 C C . GLN A 1 300 ? 18.169 -29.485 5.854 1.00 46.75 300 GLN A C 1
ATOM 2310 O O . GLN A 1 300 ? 17.948 -30.088 6.901 1.00 46.75 300 GLN A O 1
ATOM 2315 N N . GLU A 1 301 ? 19.195 -28.642 5.727 1.00 45.19 301 GLU A N 1
ATOM 2316 C CA . GLU A 1 301 ? 20.125 -28.291 6.809 1.00 45.19 301 GLU A CA 1
ATOM 2317 C C . GLU A 1 301 ? 19.441 -27.476 7.924 1.00 45.19 301 GLU A C 1
ATOM 2319 O O . GLU A 1 301 ? 19.674 -27.731 9.107 1.00 45.19 301 GLU A O 1
ATOM 2324 N N . LEU A 1 302 ? 18.525 -26.563 7.572 1.00 41.72 302 LEU A N 1
ATOM 2325 C CA . LEU A 1 302 ? 17.723 -25.790 8.532 1.00 41.72 302 LEU A CA 1
ATOM 2326 C C . LEU A 1 302 ? 16.725 -26.653 9.319 1.00 41.72 302 LEU A C 1
ATOM 2328 O O . LEU A 1 302 ? 16.503 -26.400 10.501 1.00 41.72 302 LEU A O 1
ATOM 2332 N N . ASN A 1 303 ? 16.164 -27.701 8.708 1.00 42.66 303 ASN A N 1
ATOM 2333 C CA . ASN A 1 303 ? 15.312 -28.665 9.415 1.00 42.66 303 ASN A CA 1
ATOM 2334 C C . ASN A 1 303 ? 16.087 -29.545 10.415 1.00 42.66 303 ASN A C 1
ATOM 2336 O O . ASN A 1 303 ? 15.470 -30.164 11.281 1.00 42.66 303 ASN A O 1
ATOM 2340 N N . CYS A 1 304 ? 17.421 -29.591 10.331 1.00 35.03 304 CYS A N 1
ATOM 2341 C CA . CYS A 1 304 ? 18.272 -30.359 11.243 1.00 35.03 304 CYS A CA 1
ATOM 2342 C C . CYS A 1 304 ? 18.729 -29.565 12.480 1.00 35.03 304 CYS A C 1
ATOM 2344 O O . CYS A 1 304 ? 19.209 -30.171 13.439 1.00 35.03 304 CYS A O 1
ATOM 2346 N N . GLN A 1 305 ? 18.568 -28.237 12.507 1.00 38.28 305 GLN A N 1
ATOM 2347 C CA . GLN A 1 305 ? 18.904 -27.406 13.668 1.00 38.28 305 GLN A CA 1
ATOM 2348 C C . GLN A 1 305 ? 17.640 -26.780 14.261 1.00 38.28 305 GLN A C 1
ATOM 2350 O O . GLN A 1 305 ? 17.154 -25.744 13.814 1.00 38.28 305 GLN A O 1
ATOM 2355 N N . GLY A 1 306 ? 17.096 -27.435 15.291 1.00 34.12 306 GLY A N 1
ATOM 2356 C CA . GLY A 1 306 ? 15.965 -26.930 16.065 1.00 34.12 306 GLY A CA 1
ATOM 2357 C C . GLY A 1 306 ? 16.193 -25.491 16.544 1.00 34.12 306 GLY A C 1
ATOM 2358 O O . GLY A 1 306 ? 17.256 -25.153 17.059 1.00 34.12 306 GLY A O 1
ATOM 2359 N N . SER A 1 307 ? 15.178 -24.647 16.357 1.00 28.22 307 SER A N 1
ATOM 2360 C CA . SER A 1 307 ? 15.167 -23.236 16.760 1.00 28.22 307 SER A CA 1
ATOM 2361 C C . SER A 1 307 ? 15.588 -23.045 18.230 1.00 28.22 307 SER A C 1
ATOM 2363 O O . SER A 1 307 ? 14.910 -23.578 19.111 1.00 28.22 307 SER A O 1
ATOM 2365 N N . PRO A 1 308 ? 16.633 -22.247 18.538 1.00 29.61 308 PRO A N 1
ATOM 2366 C CA . PRO A 1 308 ? 17.030 -21.958 19.914 1.00 29.61 308 PRO A CA 1
ATOM 2367 C C . PRO A 1 308 ? 16.401 -20.677 20.495 1.00 29.61 308 PRO A C 1
ATOM 2369 O O . PRO A 1 308 ? 16.831 -20.218 21.549 1.00 29.61 308 PRO A O 1
ATOM 2372 N N . TYR A 1 309 ? 15.373 -20.088 19.873 1.00 24.45 309 TYR A N 1
ATOM 2373 C CA . TYR A 1 309 ? 14.764 -18.848 20.377 1.00 24.45 309 TYR A CA 1
ATOM 2374 C C . TYR A 1 309 ? 13.274 -19.014 20.687 1.00 24.45 309 TYR A C 1
ATOM 2376 O O . TYR A 1 309 ? 12.400 -18.651 19.902 1.00 24.45 309 TYR A O 1
ATOM 2384 N N . SER A 1 310 ? 13.001 -19.542 21.882 1.00 23.33 310 SER A N 1
ATOM 2385 C CA . SER A 1 310 ? 11.721 -19.386 22.575 1.00 23.33 310 SER A CA 1
ATOM 2386 C C . SER A 1 310 ? 11.740 -18.062 23.339 1.00 23.33 310 SER A C 1
ATOM 2388 O O . SER A 1 310 ? 12.390 -17.948 24.375 1.00 23.33 310 SER A O 1
ATOM 2390 N N . LEU A 1 311 ? 11.009 -17.061 22.852 1.00 24.55 311 LEU A N 1
ATOM 2391 C CA . LEU A 1 311 ? 10.592 -15.935 23.685 1.00 24.55 311 LEU A CA 1
ATOM 2392 C C . LEU A 1 311 ? 9.445 -16.422 24.579 1.00 24.55 311 LEU A C 1
ATOM 2394 O O . LEU A 1 311 ? 8.280 -16.404 24.190 1.00 24.55 311 LEU A O 1
ATOM 2398 N N . THR A 1 312 ? 9.789 -16.903 25.771 1.00 23.64 312 THR A N 1
ATOM 2399 C CA . THR A 1 312 ? 8.832 -17.142 26.853 1.00 23.64 312 THR A CA 1
ATOM 2400 C C . THR A 1 312 ? 8.242 -15.811 27.305 1.00 23.64 312 THR A C 1
ATOM 2402 O O . THR A 1 312 ? 8.928 -14.993 27.916 1.00 23.64 312 THR A O 1
ATOM 2405 N N . VAL A 1 313 ? 6.956 -15.611 27.024 1.00 26.19 313 VAL A N 1
ATOM 2406 C CA . VAL A 1 313 ? 6.110 -14.665 27.758 1.00 26.19 313 VAL A CA 1
ATOM 2407 C C . VAL A 1 313 ? 5.858 -15.283 29.143 1.00 26.19 313 VAL A C 1
ATOM 2409 O O . VAL A 1 313 ? 5.446 -16.446 29.192 1.00 26.19 313 VAL A O 1
ATOM 2412 N N . PRO A 1 314 ? 6.126 -14.588 30.265 1.00 24.78 314 PRO A N 1
ATOM 2413 C CA . PRO A 1 314 ? 5.843 -15.130 31.589 1.00 24.78 314 PRO A CA 1
ATOM 2414 C C . PRO A 1 314 ? 4.344 -15.398 31.740 1.00 24.78 314 PRO A C 1
ATOM 2416 O O . PRO A 1 314 ? 3.517 -14.533 31.451 1.00 24.78 314 PRO A O 1
ATOM 2419 N N . ARG A 1 315 ? 4.008 -16.614 32.180 1.00 23.69 315 ARG A N 1
ATOM 2420 C CA . ARG A 1 315 ? 2.675 -16.960 32.677 1.00 23.69 315 ARG A CA 1
ATOM 2421 C C . ARG A 1 315 ? 2.426 -16.159 33.955 1.00 23.69 315 ARG A C 1
ATOM 2423 O O . ARG A 1 315 ? 3.313 -16.084 34.798 1.00 23.69 315 ARG A O 1
ATOM 2430 N N . GLU A 1 316 ? 1.241 -15.572 34.078 1.00 25.91 316 GLU A N 1
ATOM 2431 C CA . GLU A 1 316 ? 0.768 -15.021 35.347 1.00 25.91 316 GLU A CA 1
ATOM 2432 C C . GLU A 1 316 ? 0.578 -16.167 36.345 1.00 25.91 316 GLU A C 1
ATOM 2434 O O . GLU A 1 316 ? -0.236 -17.071 36.133 1.00 25.91 316 GLU A O 1
ATOM 2439 N N . ASP A 1 317 ? 1.372 -16.128 37.413 1.00 24.56 317 ASP A N 1
ATOM 2440 C CA . ASP A 1 317 ? 1.220 -16.987 38.576 1.00 24.56 317 ASP A CA 1
ATOM 2441 C C . ASP A 1 317 ? -0.077 -16.630 39.308 1.00 24.56 317 ASP A C 1
ATOM 2443 O O . ASP A 1 317 ? -0.346 -15.481 39.669 1.00 24.56 317 ASP A O 1
ATOM 2447 N N . GLN A 1 318 ? -0.892 -17.660 39.508 1.00 24.78 318 GLN A N 1
ATOM 2448 C CA . GLN A 1 318 ? -2.093 -17.629 40.324 1.00 24.78 318 GLN A CA 1
ATOM 2449 C C . GLN A 1 318 ? -1.686 -17.477 41.791 1.00 24.78 318 GLN A C 1
ATOM 2451 O O . GLN A 1 318 ? -1.052 -18.364 42.358 1.00 24.78 318 GLN A O 1
ATOM 2456 N N . HIS A 1 319 ? -2.081 -16.370 42.418 1.00 26.62 319 HIS A N 1
ATOM 2457 C CA . HIS A 1 319 ? -2.044 -16.257 43.870 1.00 26.62 319 HIS A CA 1
ATOM 2458 C C . HIS A 1 319 ? -3.338 -16.803 44.483 1.00 26.62 319 HIS A C 1
ATOM 2460 O O . HIS A 1 319 ? -4.420 -16.240 44.324 1.00 26.62 319 HIS A O 1
ATOM 2466 N N . GLU A 1 320 ? -3.171 -17.918 45.192 1.00 22.84 320 GLU A N 1
ATOM 2467 C CA . GLU A 1 320 ? -4.064 -18.484 46.202 1.00 22.84 320 GLU A CA 1
ATOM 2468 C C . GLU A 1 320 ? -4.414 -17.465 47.294 1.00 22.84 320 GLU A C 1
ATOM 2470 O O . GLU A 1 320 ? -3.499 -16.863 47.847 1.00 22.84 320 GLU A O 1
ATOM 2475 N N . ILE A 1 321 ? -5.693 -17.371 47.688 1.00 24.16 321 ILE A N 1
ATOM 2476 C CA . ILE A 1 321 ? -6.144 -17.220 49.091 1.00 24.16 321 ILE A CA 1
ATOM 2477 C C . ILE A 1 321 ? -7.601 -17.780 49.200 1.00 24.16 321 ILE A C 1
ATOM 2479 O O . ILE A 1 321 ? -8.269 -17.897 48.174 1.00 24.16 321 ILE A O 1
ATOM 2483 N N . PRO A 1 322 ? -8.141 -18.150 50.381 1.00 26.50 322 PRO A N 1
ATOM 2484 C CA . PRO A 1 322 ? -8.221 -19.521 50.889 1.00 26.50 322 PRO A CA 1
ATOM 2485 C C . PRO A 1 322 ? -9.664 -20.047 51.085 1.00 26.50 322 PRO A C 1
ATOM 2487 O O . PRO A 1 322 ? -10.643 -19.301 51.099 1.00 26.50 322 PRO A O 1
ATOM 2490 N N . GLU A 1 323 ? -9.782 -21.357 51.314 1.00 24.52 323 GLU A N 1
ATOM 2491 C CA . GLU A 1 323 ? -11.017 -22.048 51.703 1.00 24.52 323 GLU A CA 1
ATOM 2492 C C . GLU A 1 323 ? -11.624 -21.511 53.014 1.00 24.52 323 GLU A C 1
ATOM 2494 O O . GLU A 1 323 ? -10.930 -21.368 54.021 1.00 24.52 323 GLU A O 1
ATOM 2499 N N . SER A 1 324 ? -12.951 -21.325 53.054 1.00 24.80 324 SER A N 1
ATOM 2500 C CA . SER A 1 324 ? -13.804 -22.014 54.039 1.00 24.80 324 SER A CA 1
ATOM 2501 C C . SER A 1 324 ? -15.310 -21.730 53.879 1.00 24.80 324 SER A C 1
ATOM 2503 O O . SER A 1 324 ? -15.745 -20.632 53.550 1.00 24.80 324 SER A O 1
ATOM 2505 N N . VAL A 1 325 ? -16.072 -22.765 54.258 1.00 25.77 325 VAL A N 1
ATOM 2506 C CA . VAL A 1 325 ? -17.483 -22.817 54.696 1.00 25.77 325 VAL A CA 1
ATOM 2507 C C . VAL A 1 325 ? -18.543 -23.246 53.664 1.00 25.77 325 VAL A C 1
ATOM 2509 O O . VAL A 1 325 ? -19.155 -22.463 52.946 1.00 25.77 325 VAL A O 1
ATOM 2512 N N . HIS A 1 326 ? -18.838 -24.550 53.718 1.00 25.44 326 HIS A N 1
ATOM 2513 C CA . HIS A 1 326 ? -20.085 -25.200 53.306 1.00 25.44 326 HIS A CA 1
ATOM 2514 C C . HIS A 1 326 ? -21.326 -24.705 54.074 1.00 25.44 326 HIS A C 1
ATOM 2516 O O . HIS A 1 326 ? -21.286 -24.646 55.304 1.00 25.44 326 HIS A O 1
ATOM 2522 N N . ARG A 1 327 ? -22.460 -24.553 53.363 1.00 25.38 327 ARG A N 1
ATOM 2523 C CA . ARG A 1 327 ? -23.806 -25.124 53.665 1.00 25.38 327 ARG A CA 1
ATOM 2524 C C . ARG A 1 327 ? -24.838 -24.594 52.647 1.00 25.38 327 ARG A C 1
ATOM 2526 O O . ARG A 1 327 ? -25.004 -23.395 52.515 1.00 25.38 327 ARG A O 1
ATOM 2533 N N . SER A 1 328 ? -25.350 -25.449 51.756 1.00 23.12 328 SER A N 1
ATOM 2534 C CA . SER A 1 328 ? -26.648 -26.161 51.825 1.00 23.12 328 SER A CA 1
ATOM 2535 C C . SER A 1 328 ? -27.871 -25.334 51.397 1.00 23.12 328 SER A C 1
ATOM 2537 O O . SER A 1 328 ? -28.213 -24.377 52.083 1.00 23.12 328 SER A O 1
ATOM 2539 N N . GLY A 1 329 ? -28.602 -25.798 50.372 1.00 24.67 329 GLY A N 1
ATOM 2540 C CA . GLY A 1 329 ? -30.031 -25.481 50.213 1.00 24.67 329 GLY A CA 1
ATOM 2541 C C . GLY A 1 329 ? -30.530 -25.229 48.785 1.00 24.67 329 GLY A C 1
ATOM 2542 O O . GLY A 1 329 ? -30.478 -24.105 48.319 1.00 24.67 329 GLY A O 1
ATOM 2543 N N . GLN A 1 330 ? -31.030 -26.293 48.147 1.00 24.88 330 GLN A N 1
ATOM 2544 C CA . GLN A 1 330 ? -32.302 -26.392 47.400 1.00 24.88 330 GLN A CA 1
ATOM 2545 C C . GLN A 1 330 ? -32.729 -25.300 46.379 1.00 24.88 330 GLN A C 1
ATOM 2547 O O . GLN A 1 330 ? -33.012 -24.156 46.711 1.00 24.88 330 GLN A O 1
ATOM 2552 N N . THR A 1 331 ? -32.899 -25.768 45.136 1.00 21.69 331 THR A N 1
ATOM 2553 C CA . THR A 1 331 ? -33.760 -25.299 44.021 1.00 21.69 331 THR A CA 1
ATOM 2554 C C . THR A 1 331 ? -35.251 -25.149 44.429 1.00 21.69 331 THR A C 1
ATOM 2556 O O . THR A 1 331 ? -35.606 -25.745 45.450 1.00 21.69 331 THR A O 1
ATOM 2559 N N . PRO A 1 332 ? -36.157 -24.442 43.683 1.00 30.92 332 PRO A N 1
ATOM 2560 C CA . PRO A 1 332 ? -36.357 -24.632 42.230 1.00 30.92 332 PRO A CA 1
ATOM 2561 C C . PRO A 1 332 ? -36.843 -23.465 41.327 1.00 30.92 332 PRO A C 1
ATOM 2563 O O . PRO A 1 332 ? -37.481 -22.514 41.755 1.00 30.92 332 PRO A O 1
ATOM 2566 N N . GLU A 1 333 ? -36.519 -23.647 40.036 1.00 23.69 333 GLU A N 1
ATOM 2567 C CA . GLU A 1 333 ? -37.312 -23.426 38.806 1.00 23.69 333 GLU A CA 1
ATOM 2568 C C . GLU A 1 333 ? -38.207 -22.181 38.666 1.00 23.69 333 GLU A C 1
ATOM 2570 O O . GLU A 1 333 ? -39.274 -22.093 39.262 1.00 23.69 333 GLU A O 1
ATOM 2575 N N . ALA A 1 334 ? -37.861 -21.315 37.706 1.00 23.22 334 ALA A N 1
ATOM 2576 C CA . ALA A 1 334 ? -38.577 -21.185 36.427 1.00 23.22 334 ALA A CA 1
ATOM 2577 C C . ALA A 1 334 ? -38.068 -19.946 35.677 1.00 23.22 334 ALA A C 1
ATOM 2579 O O . ALA A 1 334 ? -38.349 -18.838 36.106 1.00 23.22 334 ALA A O 1
ATOM 2580 N N . GLU A 1 335 ? -37.385 -20.110 34.539 1.00 27.50 335 GLU A N 1
ATOM 2581 C CA . GLU A 1 335 ? -37.506 -19.158 33.426 1.00 27.50 335 GLU A CA 1
ATOM 2582 C C . GLU A 1 335 ? -36.929 -19.723 32.124 1.00 27.50 335 GLU A C 1
ATOM 2584 O O . GLU A 1 335 ? -36.044 -20.576 32.101 1.00 27.50 335 GLU A O 1
ATOM 2589 N N . ARG A 1 336 ? -37.578 -19.312 31.038 1.00 27.59 336 ARG A N 1
ATOM 2590 C CA . ARG A 1 336 ? -37.645 -19.965 29.731 1.00 27.59 336 ARG A CA 1
ATOM 2591 C C . ARG A 1 336 ? -36.307 -20.008 28.997 1.00 27.59 336 ARG A C 1
ATOM 2593 O O . ARG A 1 336 ? -35.563 -19.035 28.966 1.00 27.59 336 ARG A O 1
ATOM 2600 N N . GLN A 1 337 ? -36.107 -21.129 28.309 1.00 23.12 337 GLN A N 1
ATOM 2601 C CA . GLN A 1 337 ? -35.081 -21.358 27.299 1.00 23.12 337 GLN A CA 1
ATOM 2602 C C . GLN A 1 337 ? -35.044 -20.214 26.273 1.00 23.12 337 GLN A C 1
ATOM 2604 O O . GLN A 1 337 ? -35.922 -20.096 25.420 1.00 23.12 337 GLN A O 1
ATOM 2609 N N . ILE A 1 338 ? -33.996 -19.399 26.340 1.00 26.33 338 ILE A N 1
ATOM 2610 C CA . ILE A 1 338 ? -33.391 -18.798 25.157 1.00 26.33 338 ILE A CA 1
ATOM 2611 C C . ILE A 1 338 ? -32.171 -19.673 24.897 1.00 26.33 338 ILE A C 1
ATOM 2613 O O . ILE A 1 338 ? -31.191 -19.604 25.635 1.00 26.33 338 ILE A O 1
ATOM 2617 N N . GLU A 1 339 ? -32.265 -20.562 23.910 1.00 23.27 339 GLU A N 1
ATOM 2618 C CA . GLU A 1 339 ? -31.113 -21.298 23.394 1.00 23.27 339 GLU A CA 1
ATOM 2619 C C . GLU A 1 339 ? -30.089 -20.289 22.861 1.00 23.27 339 GLU A C 1
ATOM 2621 O O . GLU A 1 339 ? -30.163 -19.808 21.731 1.00 23.27 339 GLU A O 1
ATOM 2626 N N . THR A 1 340 ? -29.114 -19.947 23.695 1.00 26.28 340 THR A N 1
ATOM 2627 C CA . THR A 1 340 ? -27.857 -19.353 23.266 1.00 26.28 340 THR A CA 1
ATOM 2628 C C . THR A 1 340 ? -27.023 -20.455 22.626 1.00 26.28 340 THR A C 1
ATOM 2630 O O . THR A 1 340 ? -26.162 -21.065 23.258 1.00 26.28 340 THR A O 1
ATOM 2633 N N . GLN A 1 341 ? -27.271 -20.727 21.344 1.00 24.89 341 GLN A N 1
ATOM 2634 C CA . GLN A 1 341 ? -26.250 -21.393 20.545 1.00 24.89 341 GLN A CA 1
ATOM 2635 C C . GLN A 1 341 ? -25.003 -20.495 20.525 1.00 24.89 341 GLN A C 1
ATOM 2637 O O . GLN A 1 341 ? -25.110 -19.315 20.173 1.00 24.89 341 GLN A O 1
ATOM 2642 N N . PRO A 1 342 ? -23.813 -21.005 20.883 1.00 26.45 342 PRO A N 1
ATOM 2643 C CA . PRO A 1 342 ? -22.581 -20.283 20.632 1.00 26.45 342 PRO A CA 1
ATOM 2644 C C . PRO A 1 342 ? -22.388 -20.247 19.116 1.00 26.45 342 PRO A C 1
ATOM 2646 O O . PRO A 1 342 ? -22.032 -21.251 18.502 1.00 26.45 342 PRO A O 1
ATOM 2649 N N . SER A 1 343 ? -22.645 -19.099 18.486 1.00 32.72 343 SER A N 1
ATOM 2650 C CA . SER A 1 343 ? -22.342 -18.900 17.071 1.00 32.72 343 SER A CA 1
ATOM 2651 C C . SER A 1 343 ? -20.828 -18.753 16.884 1.00 32.72 343 SER A C 1
ATOM 2653 O O . SER A 1 343 ? -20.324 -17.678 16.565 1.00 32.72 343 SER A O 1
ATOM 2655 N N . ASN A 1 344 ? -20.097 -19.855 17.038 1.00 34.66 344 ASN A N 1
ATOM 2656 C CA . ASN A 1 344 ? -18.911 -20.102 16.229 1.00 34.66 344 ASN A CA 1
ATOM 2657 C C . ASN A 1 344 ? -19.403 -20.443 14.816 1.00 34.66 344 ASN A C 1
ATOM 2659 O O . ASN A 1 344 ? -19.354 -21.593 14.384 1.00 34.66 344 ASN A O 1
ATOM 2663 N N . ALA A 1 345 ? -19.934 -19.449 14.103 1.00 34.25 345 ALA A N 1
ATOM 2664 C CA . ALA A 1 345 ? -20.072 -19.560 12.661 1.00 34.25 345 ALA A CA 1
ATOM 2665 C C . ALA A 1 345 ? -18.648 -19.483 12.104 1.00 34.25 345 ALA A C 1
ATOM 2667 O O . ALA A 1 345 ? -18.074 -18.402 11.984 1.00 34.25 345 ALA A O 1
ATOM 2668 N N . MET A 1 346 ? -18.046 -20.653 11.887 1.00 38.31 346 MET A N 1
ATOM 2669 C CA . MET A 1 346 ? -16.784 -20.770 11.171 1.00 38.31 346 MET A CA 1
ATOM 2670 C C . MET A 1 346 ? -16.968 -20.111 9.808 1.00 38.31 346 MET A C 1
ATOM 2672 O O . MET A 1 346 ? -17.835 -20.515 9.033 1.00 38.31 346 MET A O 1
ATOM 2676 N N . ALA A 1 347 ? -16.202 -19.055 9.564 1.00 43.53 347 ALA A N 1
ATOM 2677 C CA . ALA A 1 347 ? -16.215 -18.355 8.298 1.00 43.53 347 ALA A CA 1
ATOM 2678 C C . ALA A 1 347 ? -15.698 -19.279 7.179 1.00 43.53 347 ALA A C 1
ATOM 2680 O O . ALA A 1 347 ? -14.881 -20.174 7.411 1.00 43.53 347 ALA A O 1
ATOM 2681 N N . THR A 1 348 ? -16.281 -19.135 5.992 1.00 54.44 348 THR A N 1
ATOM 2682 C CA . THR A 1 348 ? -16.228 -20.136 4.924 1.00 54.44 348 THR A CA 1
ATOM 2683 C C . THR A 1 348 ? -15.128 -19.846 3.903 1.00 54.44 348 THR A C 1
ATOM 2685 O O . THR A 1 348 ? -14.798 -18.703 3.594 1.00 54.44 348 THR A O 1
ATOM 2688 N N . ASP A 1 349 ? -14.568 -20.915 3.339 1.00 79.06 349 ASP A N 1
ATOM 2689 C CA . ASP A 1 349 ? -13.598 -20.875 2.245 1.00 79.06 349 ASP A CA 1
ATOM 2690 C C . ASP A 1 349 ? -14.324 -20.680 0.901 1.00 79.06 349 ASP A C 1
ATOM 2692 O O . ASP A 1 349 ? -14.565 -21.638 0.160 1.00 79.06 349 ASP A O 1
ATOM 2696 N N . PHE A 1 350 ? -14.781 -19.452 0.625 1.00 86.75 350 PHE A N 1
ATOM 2697 C CA . PHE A 1 350 ? -15.570 -19.173 -0.578 1.00 86.75 350 PHE A CA 1
ATOM 2698 C C . PHE A 1 350 ? -14.792 -19.530 -1.857 1.00 86.75 350 PHE A C 1
ATOM 2700 O O . PHE A 1 350 ? -13.587 -19.296 -1.968 1.00 86.75 350 PHE A O 1
ATOM 2707 N N . LYS A 1 351 ? -15.507 -20.098 -2.837 1.00 89.75 351 LYS A N 1
ATOM 2708 C CA . LYS A 1 351 ? -14.953 -20.535 -4.135 1.00 89.75 351 LYS A CA 1
ATOM 2709 C C . LYS A 1 351 ? -15.374 -19.659 -5.316 1.00 89.75 351 LYS A C 1
ATOM 2711 O O . LYS A 1 351 ? -14.864 -19.819 -6.419 1.00 89.75 351 LYS A O 1
ATOM 2716 N N . SER A 1 352 ? -16.307 -18.737 -5.096 1.00 92.69 352 SER A N 1
ATOM 2717 C CA . SER A 1 352 ? -16.798 -17.802 -6.108 1.00 92.69 352 SER A CA 1
ATOM 2718 C C . SER A 1 352 ? -17.318 -16.532 -5.450 1.00 92.69 352 SER A C 1
ATOM 2720 O O . SER A 1 352 ? -17.862 -16.593 -4.348 1.00 92.69 352 SER A O 1
ATOM 2722 N N . ILE A 1 353 ? -17.212 -15.404 -6.150 1.00 96.06 353 ILE A N 1
ATOM 2723 C CA . ILE A 1 353 ? -17.756 -14.127 -5.682 1.00 96.06 353 ILE A CA 1
ATOM 2724 C C . ILE A 1 353 ? -19.292 -14.131 -5.839 1.00 96.06 353 ILE A C 1
ATOM 2726 O O . ILE A 1 353 ? -19.778 -14.384 -6.946 1.00 96.06 353 ILE A O 1
ATOM 2730 N N . PRO A 1 354 ? -20.068 -13.876 -4.768 1.00 96.56 354 PRO A N 1
ATOM 2731 C CA . PRO A 1 354 ? -21.529 -13.906 -4.815 1.00 96.56 354 PRO A CA 1
ATOM 2732 C C . PRO A 1 354 ? -22.091 -12.800 -5.714 1.00 96.56 354 PRO A C 1
ATOM 2734 O O . PRO A 1 354 ? -21.559 -11.695 -5.748 1.00 96.56 354 PRO A O 1
ATOM 2737 N N . LEU A 1 355 ? -23.181 -13.085 -6.430 1.00 97.94 355 LEU A N 1
ATOM 2738 C CA . LEU A 1 355 ? -23.894 -12.118 -7.271 1.00 97.94 355 LEU A CA 1
ATOM 2739 C C . LEU A 1 355 ? -25.221 -11.748 -6.621 1.00 97.94 355 LEU A C 1
ATOM 2741 O O . LEU A 1 355 ? -26.043 -12.621 -6.356 1.00 97.94 355 LEU A O 1
ATOM 2745 N N . ILE A 1 356 ? -25.433 -10.451 -6.415 1.00 98.31 356 ILE A N 1
ATOM 2746 C CA . ILE A 1 356 ? -26.588 -9.903 -5.708 1.00 98.31 356 ILE A CA 1
ATOM 2747 C C . ILE A 1 356 ? -27.349 -8.970 -6.649 1.00 98.31 356 ILE A C 1
ATOM 2749 O O . ILE A 1 356 ? -26.795 -8.000 -7.166 1.00 98.31 356 ILE A O 1
ATOM 2753 N N . ASP A 1 357 ? -28.633 -9.251 -6.866 1.00 97.88 357 ASP A N 1
ATOM 2754 C CA . ASP A 1 357 ? -29.538 -8.327 -7.551 1.00 97.88 357 ASP A CA 1
ATOM 2755 C C . ASP A 1 357 ? -30.122 -7.338 -6.539 1.00 97.88 357 ASP A C 1
ATOM 2757 O O . ASP A 1 357 ? -30.897 -7.718 -5.659 1.00 97.88 357 ASP A O 1
ATOM 2761 N N . ILE A 1 358 ? -29.739 -6.068 -6.655 1.00 98.00 358 ILE A N 1
ATOM 2762 C CA . ILE A 1 358 ? -30.170 -5.012 -5.735 1.00 98.00 358 ILE A CA 1
ATOM 2763 C C . ILE A 1 358 ? -31.368 -4.211 -6.259 1.00 98.00 358 ILE A C 1
ATOM 2765 O O . ILE A 1 358 ? -31.744 -3.217 -5.640 1.00 98.00 358 ILE A O 1
ATOM 2769 N N . SER A 1 359 ? -32.009 -4.628 -7.356 1.00 97.19 359 SER A N 1
ATOM 2770 C CA . SER A 1 359 ? -33.190 -3.935 -7.898 1.00 97.19 359 SER A CA 1
ATOM 2771 C C . SER A 1 359 ? -34.285 -3.679 -6.841 1.00 97.19 359 SER A C 1
ATOM 2773 O O . SER A 1 359 ? -34.815 -2.566 -6.814 1.00 97.19 359 SER A O 1
ATOM 2775 N N . PRO A 1 360 ? -34.604 -4.621 -5.919 1.00 95.69 360 PRO A N 1
ATOM 2776 C CA . PRO A 1 360 ? -35.572 -4.364 -4.846 1.00 95.69 360 PRO A CA 1
ATOM 2777 C C . PRO A 1 360 ? -35.151 -3.238 -3.892 1.00 95.69 360 PRO A C 1
ATOM 2779 O O . PRO A 1 360 ? -35.993 -2.459 -3.452 1.00 95.69 360 PRO A O 1
ATOM 2782 N N . LEU A 1 361 ? -33.851 -3.132 -3.598 1.00 95.00 361 LEU A N 1
ATOM 2783 C CA . LEU A 1 361 ? -33.293 -2.080 -2.747 1.00 95.00 361 LEU A CA 1
ATOM 2784 C C . LEU A 1 361 ? -33.411 -0.710 -3.422 1.00 95.00 361 LEU A C 1
ATOM 2786 O O . LEU A 1 361 ? -33.755 0.267 -2.766 1.00 95.00 361 LEU A O 1
ATOM 2790 N N . LEU A 1 362 ? -33.176 -0.644 -4.735 1.00 94.81 362 LEU A N 1
ATOM 2791 C CA . LEU A 1 362 ? -33.297 0.587 -5.520 1.00 94.81 362 LEU A CA 1
ATOM 2792 C C . LEU A 1 362 ? -34.746 1.034 -5.696 1.00 94.81 362 LEU A C 1
ATOM 2794 O O . LEU A 1 362 ? -35.010 2.229 -5.676 1.00 94.81 362 LEU A O 1
ATOM 2798 N N . ALA A 1 363 ? -35.680 0.099 -5.852 1.00 93.62 363 ALA A N 1
ATOM 2799 C CA . ALA A 1 363 ? -37.093 0.419 -6.041 1.00 93.62 363 ALA A CA 1
ATOM 2800 C C . ALA A 1 363 ? -37.751 1.047 -4.799 1.00 93.62 363 ALA A C 1
ATOM 2802 O O . ALA A 1 363 ? -38.792 1.685 -4.926 1.00 93.62 363 ALA A O 1
ATOM 2803 N N . LYS A 1 364 ? -37.171 0.840 -3.611 1.00 91.88 364 LYS A N 1
ATOM 2804 C CA . LYS A 1 364 ? -37.741 1.235 -2.311 1.00 91.88 364 LYS A CA 1
ATOM 2805 C C . LYS A 1 364 ? -36.732 1.939 -1.404 1.00 91.88 364 LYS A C 1
ATOM 2807 O O . LYS A 1 364 ? -36.831 1.874 -0.182 1.00 91.88 364 LYS A O 1
ATOM 2812 N N . TRP A 1 365 ? -35.715 2.559 -1.991 1.00 87.38 365 TRP A N 1
ATOM 2813 C CA . TRP A 1 365 ? -34.593 3.126 -1.241 1.00 87.38 365 TRP A CA 1
ATOM 2814 C C . TRP A 1 365 ? -35.007 4.264 -0.292 1.00 87.38 365 TRP A C 1
ATOM 2816 O O . TRP A 1 365 ? -34.347 4.481 0.726 1.00 87.38 365 TRP A O 1
ATOM 2826 N N . ASP A 1 366 ? -36.086 4.968 -0.633 1.00 86.81 366 ASP A N 1
ATOM 2827 C CA . ASP A 1 366 ? -36.687 6.097 0.074 1.00 86.81 366 ASP A CA 1
ATOM 2828 C C . ASP A 1 366 ? -37.964 5.722 0.848 1.00 86.81 366 ASP A C 1
ATOM 2830 O O . ASP A 1 366 ? -38.564 6.586 1.487 1.00 86.81 366 ASP A O 1
ATOM 2834 N N . ASP A 1 367 ? -38.371 4.446 0.841 1.00 90.69 367 ASP A N 1
ATOM 2835 C CA . ASP A 1 367 ? -39.525 3.968 1.606 1.00 90.69 367 ASP A CA 1
ATOM 2836 C C . ASP A 1 367 ? -39.182 3.946 3.112 1.00 90.69 367 ASP A C 1
ATOM 2838 O O . ASP A 1 367 ? -38.285 3.206 3.532 1.00 90.69 367 ASP A O 1
ATOM 2842 N N . PRO A 1 368 ? -39.902 4.693 3.973 1.00 85.75 368 PRO A N 1
ATOM 2843 C CA . PRO A 1 368 ? -39.676 4.672 5.420 1.00 85.75 368 PRO A CA 1
ATOM 2844 C C . PRO A 1 368 ? -39.829 3.280 6.051 1.00 85.75 368 PRO A C 1
ATOM 2846 O O . PRO A 1 368 ? -39.265 3.014 7.111 1.00 85.75 368 PRO A O 1
ATOM 2849 N N . ASN A 1 369 ? -40.579 2.382 5.405 1.00 88.38 369 ASN A N 1
ATOM 2850 C CA . ASN A 1 369 ? -40.820 1.014 5.855 1.00 88.38 369 ASN A CA 1
ATOM 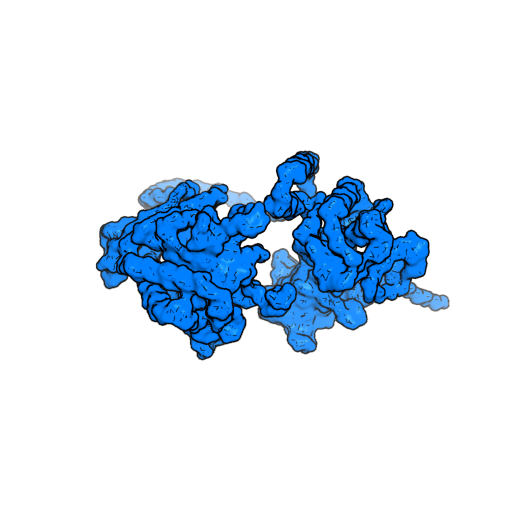2851 C C . ASN A 1 369 ? -39.983 -0.019 5.089 1.00 88.38 369 ASN A C 1
ATOM 2853 O O . ASN A 1 369 ? -40.266 -1.215 5.176 1.00 88.38 369 ASN A O 1
ATOM 2857 N N . MET A 1 370 ? -38.931 0.403 4.377 1.00 91.00 370 MET A N 1
ATOM 2858 C CA . MET A 1 370 ? -38.083 -0.483 3.570 1.00 91.00 370 MET A CA 1
ATOM 2859 C C . MET A 1 370 ? -37.565 -1.707 4.354 1.00 91.00 370 MET A C 1
ATOM 2861 O O . MET A 1 370 ? -37.484 -2.810 3.821 1.00 91.00 370 MET A O 1
ATOM 2865 N N . ALA A 1 371 ? -37.299 -1.557 5.656 1.00 87.00 371 ALA A N 1
ATOM 2866 C CA . ALA A 1 371 ? -36.842 -2.645 6.524 1.00 87.00 371 ALA A CA 1
ATOM 2867 C C . ALA A 1 371 ? -37.860 -3.796 6.688 1.00 87.00 371 ALA A C 1
ATOM 2869 O O . ALA A 1 371 ? -37.475 -4.902 7.060 1.00 87.00 371 ALA A O 1
ATOM 2870 N N . GLN A 1 372 ? -39.149 -3.545 6.437 1.00 88.50 372 GLN A N 1
ATOM 2871 C CA . GLN A 1 372 ? -40.240 -4.520 6.563 1.00 88.50 372 GLN A CA 1
ATOM 2872 C C . GLN A 1 372 ? -40.592 -5.183 5.224 1.00 88.50 372 GLN A C 1
ATOM 2874 O O . GLN A 1 372 ? -41.395 -6.117 5.183 1.00 88.50 372 GLN A O 1
ATOM 2879 N N . ASP A 1 373 ? -40.006 -4.714 4.120 1.00 92.25 373 ASP A N 1
ATOM 2880 C CA . ASP A 1 373 ? -40.280 -5.251 2.796 1.00 92.25 373 ASP A CA 1
ATOM 2881 C C . ASP A 1 373 ? -39.614 -6.621 2.588 1.00 92.25 373 ASP A C 1
ATOM 2883 O O . ASP A 1 373 ? -38.425 -6.823 2.859 1.00 92.25 373 ASP A O 1
ATOM 2887 N N . GLN A 1 374 ? -40.381 -7.585 2.070 1.00 86.06 374 GLN A N 1
ATOM 2888 C CA . GLN A 1 374 ? -39.887 -8.947 1.849 1.00 86.06 374 GLN A CA 1
ATOM 2889 C C . GLN A 1 374 ? -38.807 -9.019 0.760 1.00 86.06 374 GLN A C 1
ATOM 2891 O O . GLN A 1 374 ? -37.856 -9.791 0.899 1.00 86.06 374 GLN A O 1
ATOM 2896 N N . GLY A 1 375 ? -38.924 -8.210 -0.299 1.00 84.31 375 GLY A N 1
ATOM 2897 C CA . GLY A 1 375 ? -37.933 -8.138 -1.371 1.00 84.31 375 GLY A CA 1
ATOM 2898 C C . GLY A 1 375 ? -36.606 -7.576 -0.868 1.00 84.31 375 GLY A C 1
ATOM 2899 O O . GLY A 1 375 ? -35.550 -8.149 -1.137 1.00 84.31 375 GLY A O 1
ATOM 2900 N N . ILE A 1 376 ? -36.655 -6.521 -0.053 1.00 92.56 376 ILE A N 1
ATOM 2901 C CA . ILE A 1 376 ? -35.464 -5.937 0.581 1.00 92.56 376 ILE A CA 1
ATOM 2902 C C . ILE A 1 376 ? -34.849 -6.896 1.595 1.00 92.56 376 ILE A C 1
ATOM 2904 O O . ILE A 1 376 ? -33.633 -7.064 1.599 1.00 92.56 376 ILE A O 1
ATOM 2908 N N . THR A 1 377 ? -35.656 -7.596 2.395 1.00 91.56 377 THR A N 1
ATOM 2909 C CA . THR A 1 377 ? -35.155 -8.593 3.357 1.00 91.56 377 THR A CA 1
ATOM 2910 C C . THR A 1 377 ? -34.285 -9.657 2.675 1.00 91.56 377 THR A C 1
ATOM 2912 O O . THR A 1 377 ? -33.260 -10.068 3.221 1.00 91.56 377 THR A O 1
ATOM 2915 N N . GLY A 1 378 ? -34.666 -10.096 1.469 1.00 93.81 378 GLY A N 1
ATOM 2916 C CA . GLY A 1 378 ? -33.877 -11.038 0.672 1.00 93.81 378 GLY A CA 1
ATOM 2917 C C . GLY A 1 378 ? -32.520 -10.478 0.239 1.00 93.81 378 GLY A C 1
ATOM 2918 O O . GLY A 1 378 ? -31.511 -11.175 0.349 1.00 93.81 378 GLY A O 1
ATOM 2919 N N . VAL A 1 379 ? -32.482 -9.221 -0.212 1.00 96.12 379 VAL A N 1
ATOM 2920 C CA . VAL A 1 379 ? -31.242 -8.530 -0.611 1.00 96.12 379 VAL A CA 1
ATOM 2921 C C . VAL A 1 379 ? -30.342 -8.272 0.600 1.00 96.12 379 VAL A C 1
ATOM 2923 O O . VAL A 1 379 ? -29.148 -8.547 0.553 1.00 96.12 379 VAL A O 1
ATOM 2926 N N . VAL A 1 380 ? -30.915 -7.814 1.714 1.00 96.56 380 VAL A N 1
ATOM 2927 C CA . VAL A 1 380 ? -30.206 -7.530 2.971 1.00 96.56 380 VAL A CA 1
ATOM 2928 C C . VAL A 1 380 ? -29.495 -8.772 3.511 1.00 96.56 380 VAL A C 1
ATOM 2930 O O . VAL A 1 380 ? -28.341 -8.686 3.923 1.00 96.56 380 VAL A O 1
ATOM 2933 N N . LYS A 1 381 ? -30.136 -9.947 3.456 1.00 96.31 381 LYS A N 1
ATOM 2934 C CA . LYS A 1 381 ? -29.501 -11.216 3.850 1.00 96.31 381 LYS A CA 1
ATOM 2935 C C . LYS A 1 381 ? -28.319 -11.585 2.953 1.00 96.31 381 LYS A C 1
ATOM 2937 O O . LYS A 1 381 ? -27.295 -12.025 3.462 1.00 96.31 381 LYS A O 1
ATOM 2942 N N . GLN A 1 382 ? -28.453 -11.392 1.640 1.00 97.19 382 GLN A N 1
ATOM 2943 C CA . GLN A 1 382 ? -27.366 -11.653 0.690 1.00 97.19 382 GLN A CA 1
ATOM 2944 C C . GLN A 1 382 ? -26.185 -10.701 0.909 1.00 97.19 382 GLN A C 1
ATOM 2946 O O . GLN A 1 382 ? -25.041 -11.144 0.867 1.00 97.19 382 GLN A O 1
ATOM 2951 N N . LEU A 1 383 ? -26.454 -9.422 1.197 1.00 97.81 383 LEU A N 1
ATOM 2952 C CA . LEU A 1 383 ? -25.423 -8.445 1.551 1.00 97.81 383 LEU A CA 1
ATOM 2953 C C . LEU A 1 383 ? -24.711 -8.826 2.857 1.00 97.81 383 LEU A C 1
ATOM 2955 O O . LEU A 1 383 ? -23.485 -8.854 2.874 1.00 97.81 383 LEU A O 1
ATOM 2959 N N . ASP A 1 384 ? -25.447 -9.180 3.924 1.00 97.31 384 ASP A N 1
ATOM 2960 C CA . ASP A 1 384 ? -24.836 -9.632 5.189 1.00 97.31 384 ASP A CA 1
ATOM 2961 C C . ASP A 1 384 ? -23.918 -10.835 4.958 1.00 97.31 384 ASP A C 1
ATOM 2963 O O . ASP A 1 384 ? -22.778 -10.844 5.418 1.00 97.31 384 ASP A O 1
ATOM 2967 N N . GLN A 1 385 ? -24.399 -11.833 4.212 1.00 95.81 385 GLN A N 1
ATOM 2968 C CA . GLN A 1 385 ? -23.636 -13.040 3.920 1.00 95.81 385 GLN A CA 1
ATOM 2969 C C . GLN A 1 385 ? -22.373 -12.723 3.111 1.00 95.81 385 GLN A C 1
ATOM 2971 O O . GLN A 1 385 ? -21.278 -13.113 3.511 1.00 95.81 385 GLN A O 1
ATOM 2976 N N . ALA A 1 386 ? -22.495 -11.966 2.018 1.00 96.25 386 ALA A N 1
ATOM 2977 C CA . ALA A 1 386 ? -21.351 -11.609 1.187 1.00 96.25 386 ALA A CA 1
ATOM 2978 C C . ALA A 1 386 ? -20.298 -10.796 1.955 1.00 96.25 386 ALA A C 1
ATOM 2980 O O . ALA A 1 386 ? -19.103 -11.065 1.829 1.00 96.25 386 ALA A O 1
ATOM 2981 N N . CYS A 1 387 ? -20.721 -9.844 2.793 1.00 96.75 387 CYS A N 1
ATOM 2982 C CA . CYS A 1 387 ? -19.813 -9.046 3.616 1.00 96.75 387 CYS A CA 1
ATOM 2983 C C . CYS A 1 387 ? -19.119 -9.859 4.724 1.00 96.75 387 CYS A C 1
ATOM 2985 O O . CYS A 1 387 ? -17.983 -9.544 5.077 1.00 96.75 387 CYS A O 1
ATOM 2987 N N . ARG A 1 388 ? -19.768 -10.896 5.273 1.00 93.81 388 ARG A N 1
ATOM 2988 C CA . ARG A 1 388 ? -19.164 -11.806 6.268 1.00 93.81 388 ARG A CA 1
ATOM 2989 C C . ARG A 1 388 ? -18.184 -12.791 5.654 1.00 93.81 388 ARG A C 1
ATOM 2991 O O . ARG A 1 388 ? -17.142 -13.056 6.243 1.00 93.81 388 ARG A O 1
ATOM 2998 N N . GLU A 1 389 ? -18.568 -13.388 4.532 1.00 91.38 389 GLU A N 1
ATOM 2999 C CA . GLU A 1 389 ? -17.870 -14.548 3.978 1.00 91.38 389 GLU A CA 1
ATOM 3000 C C . GLU A 1 389 ? -16.750 -14.138 3.024 1.00 91.38 389 GLU A C 1
ATOM 3002 O O . GLU A 1 389 ? -15.652 -14.682 3.102 1.00 91.38 389 GLU A O 1
ATOM 3007 N N . ALA A 1 390 ? -17.017 -13.171 2.143 1.00 94.19 390 ALA A N 1
ATOM 3008 C CA . ALA A 1 390 ? -16.111 -12.828 1.051 1.00 94.19 390 ALA A CA 1
ATOM 3009 C C . ALA A 1 390 ? -15.570 -11.398 1.109 1.00 94.19 390 ALA A C 1
ATOM 3011 O O . ALA A 1 390 ? -14.547 -11.119 0.492 1.00 94.19 390 ALA A O 1
ATOM 3012 N N . GLY A 1 391 ? -16.294 -10.464 1.736 1.00 96.06 391 GLY A N 1
ATOM 3013 C CA . GLY A 1 391 ? -15.997 -9.029 1.639 1.00 96.06 391 GLY A CA 1
ATOM 3014 C C . GLY A 1 391 ? -16.091 -8.469 0.208 1.00 96.06 391 GLY A C 1
ATOM 3015 O O . GLY A 1 391 ? -15.758 -7.308 -0.016 1.00 96.06 391 GLY A O 1
ATOM 3016 N N . PHE A 1 392 ? -16.553 -9.286 -0.746 1.00 97.38 392 PHE A N 1
ATOM 3017 C CA . PHE A 1 392 ? -16.662 -9.028 -2.179 1.00 97.38 392 PHE A CA 1
ATOM 3018 C C . PHE A 1 392 ? -17.993 -9.570 -2.704 1.00 97.38 392 PHE A C 1
ATOM 3020 O O . PHE A 1 392 ? -18.455 -10.624 -2.267 1.00 97.38 392 PHE A O 1
ATOM 3027 N N . PHE A 1 393 ? -18.597 -8.876 -3.666 1.00 98.12 393 PHE A N 1
ATOM 3028 C CA . PHE A 1 393 ? -19.825 -9.307 -4.338 1.00 98.12 393 PHE A CA 1
ATOM 3029 C C . PHE A 1 393 ? -20.009 -8.594 -5.679 1.00 98.12 393 PHE A C 1
ATOM 3031 O O . PHE A 1 393 ? -19.610 -7.444 -5.840 1.00 98.12 393 PHE A O 1
ATOM 3038 N N . TYR A 1 394 ? -20.657 -9.249 -6.641 1.00 98.56 394 TYR A N 1
ATOM 3039 C CA . TYR A 1 394 ? -21.197 -8.574 -7.814 1.00 98.56 394 TYR A CA 1
ATOM 3040 C C . TYR A 1 394 ? -22.533 -7.931 -7.481 1.00 98.56 394 TYR A C 1
ATOM 3042 O O . TYR A 1 394 ? -23.384 -8.540 -6.832 1.00 98.56 394 TYR A O 1
ATOM 3050 N N . VAL A 1 395 ? -22.751 -6.734 -8.009 1.00 98.12 395 VAL A N 1
ATOM 3051 C CA . VAL A 1 395 ? -24.032 -6.038 -7.930 1.00 98.12 395 VAL A CA 1
ATOM 3052 C C . VAL A 1 395 ? -24.660 -5.988 -9.311 1.00 98.12 395 VAL A C 1
ATOM 3054 O O . VAL A 1 395 ? -24.109 -5.369 -10.218 1.00 98.12 395 VAL A O 1
ATOM 3057 N N . LYS A 1 396 ? -25.835 -6.601 -9.455 1.00 97.00 396 LYS A N 1
ATOM 3058 C CA . LYS A 1 396 ? -26.711 -6.523 -10.630 1.00 97.00 396 LYS A CA 1
ATOM 3059 C C . LYS A 1 396 ? -27.919 -5.636 -10.324 1.00 97.00 396 LYS A C 1
ATOM 3061 O O . LYS A 1 396 ? -28.305 -5.489 -9.168 1.00 97.00 396 LYS A O 1
ATOM 3066 N N . GLY A 1 397 ? -28.528 -5.057 -11.359 1.00 96.81 397 GLY A N 1
ATOM 3067 C CA . GLY A 1 397 ? -29.755 -4.274 -11.189 1.00 96.81 397 GLY A CA 1
ATOM 3068 C C . GLY A 1 397 ? -29.500 -2.910 -10.551 1.00 96.81 397 GLY A C 1
ATOM 3069 O O . GLY A 1 397 ? -30.384 -2.344 -9.928 1.00 96.81 397 GLY A O 1
ATOM 3070 N N . HIS A 1 398 ? -28.285 -2.378 -10.710 1.00 97.25 398 HIS A N 1
ATOM 3071 C CA . HIS A 1 398 ? -27.797 -1.132 -10.109 1.00 97.25 398 HIS A CA 1
ATOM 3072 C C . HIS A 1 398 ? -28.365 0.158 -10.729 1.00 97.25 398 HIS A C 1
ATOM 3074 O O . HIS A 1 398 ? -27.976 1.252 -10.332 1.00 97.25 398 HIS A O 1
ATOM 3080 N N . GLY A 1 399 ? -29.226 0.073 -11.744 1.00 96.62 399 GLY A N 1
ATOM 3081 C CA . GLY A 1 399 ? -29.907 1.232 -12.339 1.00 96.62 399 GLY A CA 1
ATOM 3082 C C . GLY A 1 399 ? -29.050 2.151 -13.225 1.00 96.62 399 GLY A C 1
ATOM 3083 O O . GLY A 1 399 ? -29.607 2.839 -14.075 1.00 96.62 399 GLY A O 1
ATOM 3084 N N . ILE A 1 400 ? -27.718 2.146 -13.095 1.00 97.75 400 ILE A N 1
ATOM 3085 C CA . ILE A 1 400 ? -26.821 2.884 -14.007 1.00 97.75 400 ILE A CA 1
ATOM 3086 C C . ILE A 1 400 ? -26.920 2.308 -15.436 1.00 97.75 400 ILE A C 1
ATOM 3088 O O . ILE A 1 400 ? -26.701 1.105 -15.601 1.00 97.75 400 ILE A O 1
ATOM 3092 N N . PRO A 1 401 ? -27.204 3.127 -16.471 1.00 97.00 401 PRO A N 1
ATOM 3093 C CA . PRO A 1 401 ? -27.304 2.658 -17.850 1.00 97.00 401 PRO A CA 1
ATOM 3094 C C . PRO A 1 401 ? -26.019 1.998 -18.365 1.00 97.00 401 PRO A C 1
ATOM 3096 O O . PRO A 1 401 ? -24.929 2.569 -18.281 1.00 97.00 401 PRO A O 1
ATOM 3099 N N . ASP A 1 402 ? -26.162 0.843 -19.018 1.00 94.62 402 ASP A N 1
ATOM 3100 C CA . ASP A 1 402 ? -25.051 0.129 -19.665 1.00 94.62 402 ASP A CA 1
ATOM 3101 C C . ASP A 1 402 ? -24.293 0.993 -20.684 1.00 94.62 402 ASP A C 1
ATOM 3103 O O . ASP A 1 402 ? -23.100 0.784 -20.908 1.00 94.62 402 ASP A O 1
ATOM 3107 N N . SER A 1 403 ? -24.973 1.953 -21.321 1.00 96.19 403 SER A N 1
ATOM 3108 C CA . SER A 1 403 ? -24.355 2.908 -22.245 1.00 96.19 403 SER A CA 1
ATOM 3109 C C . SER A 1 403 ? -23.312 3.782 -21.546 1.00 96.19 403 SER A C 1
ATOM 3111 O O . SER A 1 403 ? -22.223 3.949 -22.088 1.00 96.19 403 SER A O 1
ATOM 3113 N N . ILE A 1 404 ? -23.598 4.266 -20.333 1.00 96.94 404 ILE A N 1
ATOM 3114 C CA . ILE A 1 404 ? -22.664 5.067 -19.530 1.00 96.94 404 ILE A CA 1
ATOM 3115 C C . ILE A 1 404 ? -21.492 4.196 -19.073 1.00 96.94 404 ILE A C 1
ATOM 3117 O O . ILE A 1 404 ? -20.340 4.566 -19.280 1.00 96.94 404 ILE A O 1
ATOM 3121 N N . ILE A 1 405 ? -21.765 3.002 -18.531 1.00 95.44 405 ILE A N 1
ATOM 3122 C CA . ILE A 1 405 ? -20.726 2.062 -18.065 1.00 95.44 405 ILE A CA 1
ATOM 3123 C C . ILE A 1 405 ? -19.740 1.726 -19.191 1.00 95.44 405 ILE A C 1
ATOM 3125 O O . ILE A 1 405 ? -18.523 1.719 -18.979 1.00 95.44 405 ILE A O 1
ATOM 3129 N N . LYS A 1 406 ? -20.255 1.462 -20.399 1.00 95.69 406 LYS A N 1
ATOM 3130 C CA . LYS A 1 406 ? -19.440 1.187 -21.589 1.00 95.69 406 LYS A CA 1
ATOM 3131 C C . LYS A 1 406 ? -18.673 2.422 -22.048 1.00 95.69 406 LYS A C 1
ATOM 3133 O O . LYS A 1 406 ? -17.482 2.304 -22.328 1.00 95.69 406 LYS A O 1
ATOM 3138 N N . GLU A 1 407 ? -19.318 3.585 -22.113 1.00 97.19 407 GLU A N 1
ATOM 3139 C CA . GLU A 1 407 ? -18.666 4.804 -22.595 1.00 97.19 407 GLU A CA 1
ATOM 3140 C C . GLU A 1 407 ? -17.548 5.263 -21.654 1.00 97.19 407 GLU A C 1
ATOM 3142 O O . GLU A 1 407 ? -16.479 5.635 -22.131 1.00 97.19 407 GLU A O 1
ATOM 3147 N N . VAL A 1 408 ? -17.718 5.122 -20.335 1.00 97.75 408 VAL A N 1
ATOM 3148 C CA . VAL A 1 408 ? -16.664 5.383 -19.339 1.00 97.75 408 VAL A CA 1
ATOM 3149 C C . VAL A 1 408 ? -15.401 4.573 -19.649 1.00 97.75 408 VAL A C 1
ATOM 3151 O O . VAL A 1 408 ? -14.311 5.142 -19.740 1.00 97.75 408 VAL A O 1
ATOM 3154 N N . ARG A 1 409 ? -15.536 3.262 -19.906 1.00 95.38 409 ARG A N 1
ATOM 3155 C CA . ARG A 1 409 ? -14.399 2.406 -20.295 1.00 95.38 409 ARG A CA 1
ATOM 3156 C C . ARG A 1 409 ? -13.811 2.803 -21.650 1.00 95.38 409 ARG A C 1
ATOM 3158 O O . ARG A 1 409 ? -12.592 2.848 -21.802 1.00 95.38 409 ARG A O 1
ATOM 3165 N N . ASN A 1 410 ? -14.655 3.118 -22.632 1.00 96.06 410 ASN A N 1
ATOM 3166 C CA . ASN A 1 410 ? -14.210 3.513 -23.971 1.00 96.06 410 ASN A CA 1
ATOM 3167 C C . ASN A 1 410 ? -13.381 4.800 -23.944 1.00 96.06 410 ASN A C 1
ATOM 3169 O O . ASN A 1 410 ? -12.334 4.883 -24.584 1.00 96.06 410 ASN A O 1
ATOM 3173 N N . VAL A 1 411 ? -13.847 5.808 -23.213 1.00 97.25 411 VAL A N 1
ATOM 3174 C CA . VAL A 1 411 ? -13.205 7.119 -23.094 1.00 97.25 411 VAL A CA 1
ATOM 3175 C C . VAL A 1 411 ? -11.910 7.018 -22.288 1.00 97.25 411 VAL A C 1
ATOM 3177 O O . VAL A 1 411 ? -10.897 7.578 -22.706 1.00 97.25 411 VAL A O 1
ATOM 3180 N N . ALA A 1 412 ? -11.892 6.225 -21.213 1.00 96.81 412 ALA A N 1
ATOM 3181 C CA . ALA A 1 412 ? -10.664 5.896 -20.491 1.00 96.81 412 ALA A CA 1
ATOM 3182 C C . ALA A 1 412 ? -9.624 5.210 -21.401 1.00 96.81 412 ALA A C 1
ATOM 3184 O O . ALA A 1 412 ? -8.466 5.622 -21.444 1.00 96.81 412 ALA A O 1
ATOM 3185 N N . ARG A 1 413 ? -10.037 4.230 -22.218 1.00 95.56 413 ARG A N 1
ATOM 3186 C CA . ARG A 1 413 ? -9.152 3.577 -23.201 1.00 95.56 413 ARG A CA 1
ATOM 3187 C C . ARG A 1 413 ? -8.602 4.559 -24.237 1.00 95.56 413 ARG A C 1
ATOM 3189 O O . ARG A 1 413 ? -7.418 4.497 -24.567 1.00 95.56 413 ARG A O 1
ATOM 3196 N N . LYS A 1 414 ? -9.438 5.476 -24.739 1.00 96.94 414 LYS A N 1
ATOM 3197 C CA . LYS A 1 414 ? -9.002 6.537 -25.664 1.00 96.94 414 LYS A CA 1
ATOM 3198 C C . LYS A 1 414 ? -7.927 7.417 -25.028 1.00 96.94 414 LYS A C 1
ATOM 3200 O O . LYS A 1 414 ? -6.949 7.710 -25.704 1.00 96.94 414 LYS A O 1
ATOM 3205 N N . PHE A 1 415 ? -8.080 7.793 -23.754 1.00 97.31 415 PHE A N 1
ATOM 3206 C CA . PHE A 1 415 ? -7.059 8.551 -23.027 1.00 97.31 415 PHE A CA 1
ATOM 3207 C C . PHE A 1 415 ? -5.732 7.785 -22.937 1.00 97.31 415 PHE A C 1
ATOM 3209 O O . PHE A 1 415 ? -4.696 8.318 -23.322 1.00 97.31 415 PHE A O 1
ATOM 3216 N N . PHE A 1 416 ? -5.743 6.523 -22.498 1.00 95.94 416 PHE A N 1
ATOM 3217 C CA . PHE A 1 416 ? -4.500 5.753 -22.345 1.00 95.94 416 PHE A CA 1
ATOM 3218 C C . PHE A 1 416 ? -3.783 5.456 -23.669 1.00 95.94 416 PHE A C 1
ATOM 3220 O O . PHE A 1 416 ? -2.566 5.267 -23.679 1.00 95.94 416 PHE A O 1
ATOM 3227 N N . SER A 1 417 ? -4.522 5.492 -24.782 1.00 95.38 417 SER A N 1
ATOM 3228 C CA . SER A 1 417 ? -3.987 5.364 -26.145 1.00 95.38 417 SER A CA 1
ATOM 3229 C C . SER A 1 417 ? -3.337 6.650 -26.679 1.00 95.38 417 SER A C 1
ATOM 3231 O O . SER A 1 417 ? -2.775 6.633 -27.774 1.00 95.38 417 SER A O 1
ATOM 3233 N N . LEU A 1 418 ? -3.434 7.774 -25.959 1.00 95.38 418 LEU A N 1
ATOM 3234 C CA . LEU A 1 418 ? -2.795 9.025 -26.364 1.00 95.38 418 LEU A CA 1
ATOM 3235 C C . LEU A 1 418 ? -1.263 8.928 -26.283 1.00 95.38 418 LEU A C 1
ATOM 3237 O O . LEU A 1 418 ? -0.729 8.165 -25.469 1.00 95.38 418 LEU A O 1
ATOM 3241 N N . PRO A 1 419 ? -0.539 9.748 -27.073 1.00 94.38 419 PRO A N 1
ATOM 3242 C CA . PRO A 1 419 ? 0.896 9.916 -26.906 1.00 94.38 419 PRO A CA 1
ATOM 3243 C C . PRO A 1 419 ? 1.244 10.257 -25.460 1.00 94.38 419 PRO A C 1
ATOM 3245 O O . PRO A 1 419 ? 0.530 11.000 -24.787 1.00 94.38 419 PRO A O 1
ATOM 3248 N N . TYR A 1 420 ? 2.372 9.738 -24.994 1.00 88.88 420 TYR A N 1
ATOM 3249 C CA . TYR A 1 420 ? 2.805 9.891 -23.611 1.00 88.88 420 TYR A CA 1
ATOM 3250 C C . TYR A 1 420 ? 2.857 11.356 -23.144 1.00 88.88 420 TYR A C 1
ATOM 3252 O O . TYR A 1 420 ? 2.344 11.673 -22.073 1.00 88.88 420 TYR A O 1
ATOM 3260 N N . GLU A 1 421 ? 3.360 12.258 -23.988 1.00 92.31 421 GLU A N 1
ATOM 3261 C CA . GLU A 1 421 ? 3.418 13.701 -23.710 1.00 92.31 421 GLU A CA 1
ATOM 3262 C C . GLU A 1 421 ? 2.041 14.334 -23.469 1.00 92.31 421 GLU A C 1
ATOM 3264 O O . GLU A 1 421 ? 1.908 15.260 -22.675 1.00 92.31 421 GLU A O 1
ATOM 3269 N N . GLU A 1 422 ? 0.986 13.822 -24.111 1.00 93.00 422 GLU A N 1
ATOM 3270 C CA . GLU A 1 422 ? -0.378 14.301 -23.873 1.00 93.00 422 GLU A CA 1
ATOM 3271 C C . GLU A 1 422 ? -0.892 13.862 -22.499 1.00 93.00 422 GLU A C 1
ATOM 3273 O O . GLU A 1 422 ? -1.560 14.643 -21.820 1.00 93.00 422 GLU A O 1
ATOM 3278 N N . LYS A 1 423 ? -0.541 12.646 -22.060 1.00 96.06 423 LYS A N 1
ATOM 3279 C CA . LYS A 1 423 ? -0.909 12.123 -20.734 1.00 96.06 423 LYS A CA 1
ATOM 3280 C C . LYS A 1 423 ? -0.199 12.889 -19.613 1.00 96.06 423 LYS A C 1
ATOM 3282 O O . LYS A 1 423 ? -0.814 13.206 -18.598 1.00 96.06 423 LYS A O 1
ATOM 3287 N N . LEU A 1 424 ? 1.061 13.278 -19.825 1.00 94.94 424 LEU A N 1
ATOM 3288 C CA . LEU A 1 424 ? 1.854 14.044 -18.856 1.00 94.94 424 LEU A CA 1
ATOM 3289 C C . LEU A 1 424 ? 1.351 15.467 -18.588 1.00 94.94 424 LEU A C 1
ATOM 3291 O O . LEU A 1 424 ? 1.702 16.037 -17.557 1.00 94.94 424 LEU A O 1
ATOM 3295 N N . LYS A 1 425 ? 0.506 16.044 -19.450 1.00 95.88 425 LYS A N 1
ATOM 3296 C CA . LYS A 1 425 ? -0.049 17.397 -19.236 1.00 95.88 425 LYS A CA 1
ATOM 3297 C C . LYS A 1 425 ? -0.863 17.528 -17.952 1.00 95.88 425 LYS A C 1
ATOM 3299 O O . LYS A 1 425 ? -1.041 18.636 -17.460 1.00 95.88 425 LYS A O 1
ATOM 3304 N N . ILE A 1 426 ? -1.356 16.411 -17.430 1.00 96.62 426 ILE A N 1
ATOM 3305 C CA . ILE A 1 426 ? -2.107 16.342 -16.179 1.00 96.62 426 ILE A CA 1
ATOM 3306 C C . ILE A 1 426 ? -1.342 15.557 -15.109 1.00 96.62 426 ILE A 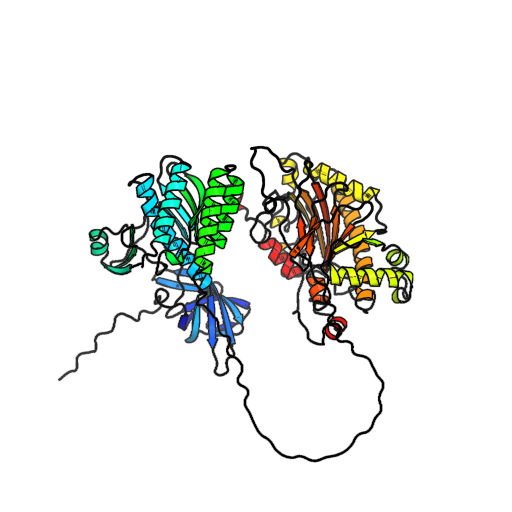C 1
ATOM 3308 O O . ILE A 1 426 ? -1.978 14.915 -14.287 1.00 96.62 426 ILE A O 1
ATOM 3312 N N . LYS A 1 427 ? -0.001 15.537 -15.139 1.00 95.31 427 LYS A N 1
ATOM 3313 C CA . LYS A 1 427 ? 0.833 14.759 -14.205 1.00 95.31 427 LYS A CA 1
ATOM 3314 C C . LYS A 1 427 ? 0.460 15.025 -12.738 1.00 95.31 427 LYS A C 1
ATOM 3316 O O . LYS A 1 427 ? 0.294 16.172 -12.327 1.00 95.31 427 LYS A O 1
ATOM 3321 N N . ILE A 1 428 ? 0.397 13.951 -11.956 1.00 93.44 428 ILE A N 1
ATOM 3322 C CA . ILE A 1 428 ? 0.206 13.992 -10.509 1.00 93.44 428 ILE A CA 1
ATOM 3323 C C . ILE A 1 428 ? 1.424 14.589 -9.785 1.00 93.44 428 ILE A C 1
ATOM 3325 O O . ILE A 1 428 ? 2.574 14.316 -10.127 1.00 93.44 428 ILE A O 1
ATOM 3329 N N . SER A 1 429 ? 1.180 15.417 -8.770 1.00 91.00 429 SER A N 1
ATOM 3330 C CA . SER A 1 429 ? 2.229 16.071 -7.979 1.00 91.00 429 SER A CA 1
ATOM 3331 C C . SER A 1 429 ? 1.687 16.613 -6.646 1.00 91.00 429 SER A C 1
ATOM 3333 O O . SER A 1 429 ? 0.471 16.761 -6.480 1.00 91.00 429 SER A O 1
ATOM 3335 N N . PRO A 1 430 ? 2.556 17.017 -5.702 1.00 89.94 430 PRO A N 1
ATOM 3336 C CA . PRO A 1 430 ? 2.114 17.749 -4.516 1.00 89.94 430 PRO A CA 1
ATOM 3337 C C . PRO A 1 430 ? 1.382 19.062 -4.847 1.00 89.94 430 PRO A C 1
ATOM 3339 O O . PRO A 1 430 ? 0.473 19.462 -4.126 1.00 89.94 430 PRO A O 1
ATOM 3342 N N . THR A 1 431 ? 1.737 19.732 -5.950 1.00 90.62 431 THR A N 1
ATOM 3343 C CA . THR A 1 431 ? 1.129 21.015 -6.356 1.00 90.62 431 THR A CA 1
ATOM 3344 C C . THR A 1 431 ? -0.262 20.868 -6.971 1.00 90.62 431 THR A C 1
ATOM 3346 O O . THR A 1 431 ? -1.034 21.822 -6.962 1.00 90.62 431 THR A O 1
ATOM 3349 N N . THR A 1 432 ? -0.604 19.679 -7.469 1.00 92.62 432 THR A N 1
ATOM 3350 C CA . THR A 1 432 ? -1.947 19.334 -7.971 1.00 92.62 432 THR A CA 1
ATOM 3351 C C . THR A 1 432 ? -2.851 18.757 -6.874 1.00 92.62 432 THR A C 1
ATOM 3353 O O . THR A 1 432 ? -3.968 18.311 -7.148 1.00 92.62 432 THR A O 1
ATOM 3356 N N . GLY A 1 433 ? -2.377 18.738 -5.621 1.00 93.25 433 GLY A N 1
ATOM 3357 C CA . GLY A 1 433 ? -3.060 18.082 -4.510 1.00 93.25 433 GLY A CA 1
ATOM 3358 C C . GLY A 1 433 ? -3.137 16.564 -4.691 1.00 93.25 433 GLY A C 1
ATOM 3359 O O . GLY A 1 433 ? -4.141 15.958 -4.320 1.00 93.25 433 GLY A O 1
ATOM 3360 N N . TYR A 1 434 ? -2.108 15.972 -5.315 1.00 93.81 434 TYR A N 1
ATOM 3361 C CA . TYR A 1 434 ? -2.014 14.553 -5.671 1.00 93.81 434 TYR A CA 1
ATOM 3362 C C . TYR A 1 434 ? -3.152 14.061 -6.577 1.00 93.81 434 TYR A C 1
ATOM 3364 O O . TYR A 1 434 ? -3.662 12.955 -6.399 1.00 93.81 434 TYR A O 1
ATOM 3372 N N . ARG A 1 435 ? -3.548 14.881 -7.558 1.00 95.75 435 ARG A N 1
ATOM 3373 C CA . ARG A 1 435 ? -4.548 14.535 -8.578 1.00 95.75 435 ARG A CA 1
ATOM 3374 C C . ARG A 1 435 ? -3.928 14.557 -9.964 1.00 95.75 435 ARG A C 1
ATOM 3376 O O . ARG A 1 435 ? -3.094 15.408 -10.253 1.00 95.75 435 ARG A O 1
ATOM 3383 N N . GLY A 1 436 ? -4.405 13.679 -10.835 1.00 96.94 436 GLY A N 1
ATOM 3384 C CA . GLY A 1 436 ? -3.980 13.611 -12.224 1.00 96.94 436 GLY A CA 1
ATOM 3385 C C . GLY A 1 436 ? -3.304 12.297 -12.593 1.00 96.94 436 GLY A C 1
ATOM 3386 O O . GLY A 1 436 ? -3.476 11.278 -11.927 1.00 96.94 436 GLY A O 1
ATOM 3387 N N . TYR A 1 437 ? -2.594 12.317 -13.713 1.00 97.31 437 TYR A N 1
ATOM 3388 C CA . TYR A 1 437 ? -1.979 11.155 -14.329 1.00 97.31 437 TYR A CA 1
ATOM 3389 C C . TYR A 1 437 ? -0.722 10.707 -13.581 1.00 97.31 437 TYR A C 1
ATOM 3391 O O . TYR A 1 437 ? 0.217 11.487 -13.418 1.00 97.31 437 TYR A O 1
ATOM 3399 N N . GLN A 1 438 ? -0.705 9.432 -13.206 1.00 92.88 438 GLN A N 1
ATOM 3400 C CA . GLN A 1 438 ? 0.447 8.712 -12.684 1.00 92.88 438 GLN A CA 1
ATOM 3401 C C . GLN A 1 438 ? 0.987 7.740 -13.737 1.00 92.88 438 GLN A C 1
ATOM 3403 O O . GLN A 1 438 ? 0.226 7.047 -14.425 1.00 92.88 438 GLN A O 1
ATOM 3408 N N . ARG A 1 439 ? 2.312 7.690 -13.859 1.00 90.00 439 ARG A N 1
ATOM 3409 C CA . ARG A 1 439 ? 3.030 6.778 -14.755 1.00 90.00 439 ARG A CA 1
ATOM 3410 C C . ARG A 1 439 ? 3.078 5.370 -14.157 1.00 90.00 439 ARG A C 1
ATOM 3412 O O . ARG A 1 439 ? 2.920 5.174 -12.954 1.00 90.00 439 ARG A O 1
ATOM 3419 N N . MET A 1 440 ? 3.384 4.393 -15.008 1.00 83.81 440 MET A N 1
ATOM 3420 C CA . MET A 1 440 ? 3.706 3.039 -14.552 1.00 83.81 440 MET A CA 1
ATOM 3421 C C . MET A 1 440 ? 4.872 3.060 -13.562 1.00 83.81 440 MET A C 1
ATOM 3423 O O . MET A 1 440 ? 5.893 3.691 -13.831 1.00 83.81 440 MET A O 1
ATOM 3427 N N . GLY A 1 441 ? 4.708 2.369 -12.433 1.00 75.50 441 GLY A N 1
ATOM 3428 C CA . GLY A 1 441 ? 5.701 2.295 -11.365 1.00 75.50 441 GLY A CA 1
ATOM 3429 C C . GLY A 1 441 ? 5.747 3.500 -10.417 1.00 75.50 441 GLY A C 1
ATOM 3430 O O . GLY A 1 441 ? 6.516 3.463 -9.461 1.00 75.50 441 GLY A O 1
ATOM 3431 N N . GLU A 1 442 ? 4.944 4.554 -10.622 1.00 78.88 442 GLU A N 1
ATOM 3432 C CA . GLU A 1 442 ? 4.895 5.688 -9.679 1.00 78.88 442 GLU A CA 1
ATOM 3433 C C . GLU A 1 442 ? 4.108 5.369 -8.402 1.00 78.88 442 GLU A C 1
ATOM 3435 O O . GLU A 1 442 ? 4.379 5.961 -7.356 1.00 78.88 442 GLU A O 1
ATOM 3440 N N . ASN A 1 443 ? 3.147 4.441 -8.471 1.00 76.19 443 ASN A N 1
ATOM 3441 C CA . ASN A 1 443 ? 2.409 3.976 -7.301 1.00 76.19 443 ASN A CA 1
ATOM 3442 C C . ASN A 1 443 ? 3.161 2.847 -6.603 1.00 76.19 443 ASN A C 1
ATOM 3444 O O . ASN A 1 443 ? 3.538 1.878 -7.256 1.00 76.19 443 ASN A O 1
ATOM 3448 N N . ILE A 1 444 ? 3.325 2.934 -5.284 1.00 72.12 444 ILE A N 1
ATOM 3449 C CA . ILE A 1 444 ? 3.994 1.900 -4.495 1.00 72.12 444 ILE A CA 1
ATOM 3450 C C . ILE A 1 444 ? 2.996 1.210 -3.557 1.00 72.12 444 ILE A C 1
ATOM 3452 O O . ILE A 1 444 ? 2.488 1.812 -2.605 1.00 72.12 444 ILE A O 1
ATOM 3456 N N . THR A 1 445 ? 2.801 -0.095 -3.753 1.00 64.88 445 THR A N 1
ATOM 3457 C CA . THR A 1 445 ? 2.015 -0.960 -2.865 1.00 64.88 445 THR A CA 1
ATOM 3458 C C . THR A 1 445 ? 2.954 -1.844 -2.044 1.00 64.88 445 THR A C 1
ATOM 3460 O O . THR A 1 445 ? 3.681 -2.677 -2.576 1.00 64.88 445 THR A O 1
ATOM 3463 N N . LYS A 1 446 ? 2.962 -1.668 -0.712 1.00 66.12 446 LYS A N 1
ATOM 3464 C CA . LYS A 1 446 ? 3.837 -2.411 0.229 1.00 66.12 446 LYS A CA 1
ATOM 3465 C C . LYS A 1 446 ? 5.333 -2.394 -0.151 1.00 66.12 446 LYS A C 1
ATOM 3467 O O . LYS A 1 446 ? 6.044 -3.366 0.081 1.00 66.12 446 LYS A O 1
ATOM 3472 N N . GLY A 1 447 ? 5.809 -1.282 -0.710 1.00 62.50 447 GLY A N 1
ATOM 3473 C CA . GLY A 1 447 ? 7.208 -1.116 -1.124 1.00 62.50 447 GLY A CA 1
ATOM 3474 C C . GLY A 1 447 ? 7.528 -1.630 -2.531 1.00 62.50 447 GLY A C 1
ATOM 3475 O O . GLY A 1 447 ? 8.674 -1.514 -2.951 1.00 62.50 447 GLY A O 1
ATOM 3476 N N . ILE A 1 448 ? 6.543 -2.163 -3.262 1.00 67.00 448 ILE A N 1
ATOM 3477 C CA . ILE A 1 448 ? 6.701 -2.643 -4.639 1.00 67.00 448 ILE A CA 1
ATOM 3478 C C . ILE A 1 448 ? 5.986 -1.670 -5.590 1.00 67.00 448 ILE A C 1
ATOM 3480 O O . ILE A 1 448 ? 4.810 -1.375 -5.359 1.00 67.00 448 ILE A O 1
ATOM 3484 N N . PRO A 1 449 ? 6.662 -1.159 -6.635 1.00 72.38 449 PRO A N 1
ATOM 3485 C CA . PRO A 1 449 ? 6.021 -0.377 -7.685 1.00 72.38 449 PRO A CA 1
ATOM 3486 C C . PRO A 1 449 ? 4.932 -1.177 -8.404 1.00 72.38 449 PRO A C 1
ATOM 3488 O O . PRO A 1 449 ? 5.181 -2.278 -8.895 1.00 72.38 449 PRO A O 1
ATOM 3491 N N . ASP A 1 450 ? 3.732 -0.617 -8.491 1.00 76.25 450 ASP A N 1
ATOM 3492 C CA . ASP A 1 450 ? 2.640 -1.205 -9.250 1.00 76.25 450 ASP A CA 1
ATOM 3493 C C . ASP A 1 450 ? 2.833 -0.965 -10.759 1.00 76.25 450 ASP A C 1
ATOM 3495 O O . ASP A 1 450 ? 3.160 0.135 -11.217 1.00 76.25 450 ASP A O 1
ATOM 3499 N N . MET A 1 451 ? 2.544 -1.987 -11.562 1.00 85.12 451 MET A N 1
ATOM 3500 C CA . MET A 1 451 ? 2.685 -1.956 -13.021 1.00 85.12 451 MET A CA 1
ATOM 3501 C C . MET A 1 451 ? 1.371 -1.548 -13.704 1.00 85.12 451 MET A C 1
ATOM 3503 O O . MET A 1 451 ? 0.829 -2.278 -14.537 1.00 85.12 451 MET A O 1
ATOM 3507 N N . HIS A 1 452 ? 0.846 -0.377 -13.335 1.00 89.00 452 HIS A N 1
ATOM 3508 C CA . HIS A 1 452 ? -0.299 0.281 -13.979 1.00 89.00 452 HIS A CA 1
ATOM 3509 C C . HIS A 1 452 ? -0.047 1.778 -14.149 1.00 89.00 452 HIS A C 1
ATOM 3511 O O . HIS A 1 452 ? 0.709 2.381 -13.396 1.00 89.00 452 HIS A O 1
ATOM 3517 N N . GLU A 1 453 ? -0.674 2.375 -15.157 1.00 93.75 453 GLU A N 1
ATOM 3518 C CA . GLU A 1 453 ? -0.831 3.828 -15.249 1.00 93.75 453 GLU A CA 1
ATOM 3519 C C . GLU A 1 453 ? -2.253 4.204 -14.828 1.00 93.75 453 GLU A C 1
ATOM 3521 O O . GLU A 1 453 ? -3.182 3.401 -14.958 1.00 93.75 453 GLU A O 1
ATOM 3526 N N . ALA A 1 454 ? -2.457 5.420 -14.326 1.00 96.31 454 ALA A N 1
ATOM 3527 C CA . ALA A 1 454 ? -3.779 5.814 -13.848 1.00 96.31 454 ALA A CA 1
ATOM 3528 C C . ALA A 1 454 ? -4.000 7.327 -13.820 1.00 96.31 454 ALA A C 1
ATOM 3530 O O . ALA A 1 454 ? -3.053 8.099 -13.846 1.00 96.31 454 ALA A O 1
ATOM 3531 N N . ILE A 1 455 ? -5.261 7.751 -13.738 1.00 97.81 455 ILE A N 1
ATOM 3532 C CA . ILE A 1 455 ? -5.656 9.109 -13.353 1.00 97.81 455 ILE A CA 1
ATOM 3533 C C . ILE A 1 455 ? -6.312 9.022 -11.976 1.00 97.81 455 ILE A C 1
ATOM 3535 O O . ILE A 1 455 ? -7.328 8.337 -11.831 1.00 97.81 455 ILE A O 1
ATOM 3539 N N . ASP A 1 456 ? -5.756 9.736 -10.997 1.00 97.12 456 ASP A N 1
ATOM 3540 C CA . ASP A 1 456 ? -6.344 9.878 -9.665 1.00 97.12 456 ASP A CA 1
ATOM 3541 C C . ASP A 1 456 ? -7.162 11.166 -9.571 1.00 97.12 456 ASP A C 1
ATOM 3543 O O . ASP A 1 456 ? -6.693 12.265 -9.882 1.00 97.12 456 ASP A O 1
ATOM 3547 N N . CYS A 1 457 ? -8.408 11.025 -9.137 1.00 97.81 457 CYS A N 1
ATOM 3548 C CA . CYS A 1 457 ? -9.332 12.115 -8.883 1.00 97.81 457 CYS A CA 1
ATOM 3549 C C . CYS A 1 457 ? -9.915 11.967 -7.481 1.00 97.81 457 CYS A C 1
ATOM 3551 O O . CYS A 1 457 ? -10.240 10.865 -7.038 1.00 97.81 457 CYS A O 1
ATOM 3553 N N . TYR A 1 458 ? -10.097 13.087 -6.794 1.00 96.88 458 TYR A N 1
ATOM 3554 C CA . TYR A 1 458 ? -10.693 13.122 -5.462 1.00 96.88 458 TYR A CA 1
ATOM 3555 C C . TYR A 1 458 ? -11.799 14.154 -5.420 1.00 96.88 458 TYR A C 1
ATOM 3557 O O . TYR A 1 458 ? -11.781 15.128 -6.183 1.00 96.88 458 TYR A O 1
ATOM 3565 N N . ARG A 1 459 ? -12.690 14.010 -4.440 1.00 96.56 459 ARG A N 1
ATOM 3566 C CA . ARG A 1 459 ? -13.575 15.102 -4.053 1.00 96.56 459 ARG A CA 1
ATOM 3567 C C . ARG A 1 459 ? -12.757 16.380 -3.865 1.00 96.56 459 ARG A C 1
ATOM 3569 O O . ARG A 1 459 ? -11.716 16.384 -3.200 1.00 96.56 459 ARG A O 1
ATOM 3576 N N . GLU A 1 460 ? -13.183 17.451 -4.529 1.00 95.06 460 GLU A N 1
ATOM 3577 C CA . GLU A 1 460 ? -12.437 18.706 -4.506 1.00 95.06 460 GLU A CA 1
ATOM 3578 C C . GLU A 1 460 ? -12.447 19.290 -3.097 1.00 95.06 460 GLU A C 1
ATOM 3580 O O . GLU A 1 460 ? -13.502 19.479 -2.485 1.00 95.06 460 GLU A O 1
ATOM 3585 N N . VAL A 1 461 ? -11.250 19.576 -2.591 1.00 94.19 461 VAL A N 1
ATOM 3586 C CA . VAL A 1 461 ? -11.049 20.167 -1.272 1.00 94.19 461 VAL A CA 1
ATOM 3587 C C . VAL A 1 461 ? -10.752 21.643 -1.469 1.00 94.19 461 VAL A C 1
ATOM 3589 O O . VAL A 1 461 ? -9.760 22.015 -2.102 1.00 94.19 461 VAL A O 1
ATOM 3592 N N . LYS A 1 462 ? -11.615 22.489 -0.908 1.00 92.94 462 LYS A N 1
ATOM 3593 C CA . LYS A 1 462 ? -11.406 23.939 -0.898 1.00 92.94 462 LYS A CA 1
ATOM 3594 C C . LYS A 1 462 ? -10.439 24.331 0.223 1.00 92.94 462 LYS A C 1
ATOM 3596 O O . LYS A 1 462 ? -10.442 23.670 1.264 1.00 92.94 462 LYS A O 1
ATOM 3601 N N . PRO A 1 463 ? -9.677 25.427 0.060 1.00 92.25 463 PRO A N 1
ATOM 3602 C CA . PRO A 1 463 ? -8.824 25.942 1.120 1.00 92.25 463 PRO A CA 1
ATOM 3603 C C . PRO A 1 463 ? -9.562 26.087 2.452 1.00 92.25 463 PRO A C 1
ATOM 3605 O O . PRO A 1 463 ? -10.615 26.724 2.519 1.00 92.25 463 PRO A O 1
ATOM 3608 N N . GLY A 1 464 ? -9.018 25.464 3.498 1.00 87.88 464 GLY A N 1
ATOM 3609 C CA . GLY A 1 464 ? -9.578 25.502 4.852 1.00 87.88 464 GLY A CA 1
ATOM 3610 C C . GLY A 1 464 ? -10.814 24.626 5.099 1.00 87.88 464 GLY A C 1
ATOM 3611 O O . GLY A 1 464 ? -11.306 24.623 6.225 1.00 87.88 464 GLY A O 1
ATOM 3612 N N . MET A 1 465 ? -11.292 23.858 4.110 1.00 92.12 465 MET A N 1
ATOM 3613 C CA . MET A 1 465 ? -12.491 23.013 4.238 1.00 92.12 465 MET A CA 1
ATOM 3614 C C . MET A 1 465 ? -12.398 22.011 5.399 1.00 92.12 465 MET A C 1
ATOM 3616 O O . MET A 1 465 ? -13.381 21.831 6.108 1.00 92.12 465 MET A O 1
ATOM 3620 N N . TYR A 1 466 ? -11.219 21.419 5.626 1.00 92.62 466 TYR A N 1
ATOM 3621 C CA . TYR A 1 466 ? -10.954 20.506 6.748 1.00 92.62 466 TYR A CA 1
ATOM 3622 C C . TYR A 1 466 ? -9.731 20.947 7.571 1.00 92.62 466 TYR A C 1
ATOM 3624 O O . TYR A 1 466 ? -8.943 20.133 8.061 1.00 92.62 466 TYR A O 1
ATOM 3632 N N . GLY A 1 467 ? -9.533 22.264 7.696 1.00 91.62 467 GLY A N 1
ATOM 3633 C CA . GLY A 1 467 ? -8.408 22.842 8.431 1.00 91.62 467 GLY A CA 1
ATOM 3634 C C . GLY A 1 467 ? -7.041 22.449 7.857 1.00 91.62 467 GLY A C 1
ATOM 3635 O O . GLY A 1 467 ? -6.857 22.346 6.648 1.00 91.62 467 GLY A O 1
ATOM 3636 N N . THR A 1 468 ? -6.051 22.247 8.730 1.00 90.81 468 THR A N 1
ATOM 3637 C CA . THR A 1 468 ? -4.677 21.911 8.315 1.00 90.81 468 THR A CA 1
ATOM 3638 C C . THR A 1 468 ? -4.533 20.491 7.777 1.00 90.81 468 THR A C 1
ATOM 3640 O O . THR A 1 468 ? -3.593 20.240 7.024 1.00 90.81 468 THR A O 1
ATOM 3643 N N . LEU A 1 469 ? -5.447 19.579 8.132 1.00 90.69 469 LEU A N 1
ATOM 3644 C CA . LEU A 1 469 ? -5.387 18.171 7.743 1.00 90.69 469 LEU A CA 1
ATOM 3645 C C . LEU A 1 469 ? -5.436 18.015 6.222 1.00 90.69 469 LEU A C 1
ATOM 3647 O O . LEU A 1 469 ? -4.618 17.305 5.648 1.00 90.69 469 LEU A O 1
ATOM 3651 N N . SER A 1 470 ? -6.358 18.711 5.557 1.00 91.69 470 SER A N 1
ATOM 3652 C CA . SER A 1 470 ? -6.555 18.566 4.115 1.00 91.69 470 SER A CA 1
ATOM 3653 C C . SER A 1 470 ? -5.633 19.424 3.259 1.00 91.69 470 SER A C 1
ATOM 3655 O O . SER A 1 470 ? -5.734 19.355 2.039 1.00 91.69 470 SER A O 1
ATOM 3657 N N . LYS A 1 471 ? -4.738 20.218 3.861 1.00 91.88 471 LYS A N 1
ATOM 3658 C CA . LYS A 1 471 ? -3.859 21.147 3.136 1.00 91.88 471 LYS A CA 1
ATOM 3659 C C . LYS A 1 471 ? -3.096 20.489 1.969 1.00 91.88 471 LYS A C 1
ATOM 3661 O O . LYS A 1 471 ? -3.047 21.096 0.904 1.00 91.88 471 LYS A O 1
ATOM 3666 N N . PRO A 1 472 ? -2.550 19.259 2.092 1.00 92.38 472 PRO A N 1
ATOM 3667 C CA . PRO A 1 472 ? -1.872 18.589 0.975 1.00 92.38 472 PRO A CA 1
ATOM 3668 C C . PRO A 1 472 ? -2.797 18.150 -0.171 1.00 92.38 472 PRO A C 1
ATOM 3670 O O . PRO A 1 472 ? -2.308 17.790 -1.234 1.00 92.38 472 PRO A O 1
ATOM 3673 N N . LEU A 1 473 ? -4.113 18.132 0.052 1.00 93.38 473 LEU A N 1
ATOM 3674 C CA . LEU A 1 473 ? -5.134 17.669 -0.889 1.00 93.38 473 LEU A CA 1
ATOM 3675 C C . LEU A 1 473 ? -5.965 18.823 -1.464 1.00 93.38 473 LEU A C 1
ATOM 3677 O O . LEU A 1 473 ? -6.930 18.568 -2.183 1.00 93.38 473 LEU A O 1
ATOM 3681 N N . GLU A 1 474 ? -5.653 20.078 -1.149 1.00 94.12 474 GLU A N 1
ATOM 3682 C CA . GLU A 1 474 ? -6.387 21.233 -1.672 1.00 94.12 474 GLU A CA 1
ATOM 3683 C C . GLU A 1 474 ? -6.204 21.360 -3.190 1.00 94.12 474 GLU A C 1
ATOM 3685 O O . GLU A 1 474 ? -5.107 21.175 -3.714 1.00 94.12 474 GLU A O 1
ATOM 3690 N N . GLY A 1 475 ? -7.286 21.685 -3.901 1.00 93.62 475 GLY A N 1
ATOM 3691 C CA . GLY A 1 475 ? -7.243 21.970 -5.335 1.00 93.62 475 GLY A CA 1
ATOM 3692 C C . GLY A 1 475 ? -8.220 21.160 -6.196 1.00 93.62 475 GLY A C 1
ATOM 3693 O O . GLY A 1 475 ? -8.887 20.241 -5.705 1.00 93.62 475 GLY A O 1
ATOM 3694 N N . PRO A 1 476 ? -8.335 21.535 -7.483 1.00 96.06 476 PRO A N 1
ATOM 3695 C CA . PRO A 1 476 ? -9.247 20.908 -8.431 1.00 96.06 476 PRO A CA 1
ATOM 3696 C C . PRO A 1 476 ? -8.674 19.624 -9.045 1.00 96.06 476 PRO A C 1
ATOM 3698 O O . PRO A 1 476 ? -7.458 19.403 -9.074 1.00 96.06 476 PRO A O 1
ATOM 3701 N N . ASN A 1 477 ? -9.558 18.798 -9.605 1.00 97.62 477 ASN A N 1
ATOM 3702 C CA . ASN A 1 477 ? -9.148 17.634 -10.397 1.00 97.62 477 ASN A CA 1
ATOM 3703 C C . ASN A 1 477 ? -8.465 18.040 -11.712 1.00 97.62 477 ASN A C 1
ATOM 3705 O O . ASN A 1 477 ? -8.868 18.998 -12.374 1.00 97.62 477 ASN A O 1
ATOM 3709 N N . GLN A 1 478 ? -7.437 17.278 -12.100 1.00 97.44 478 GLN A N 1
ATOM 3710 C CA . GLN A 1 478 ? -6.685 17.494 -13.336 1.00 97.44 478 GLN A CA 1
ATOM 3711 C C . GLN A 1 478 ? -7.311 16.673 -14.468 1.00 97.44 478 GLN A C 1
ATOM 3713 O O . GLN A 1 478 ? -7.085 15.469 -14.582 1.00 97.44 478 GLN A O 1
ATOM 3718 N N . TRP A 1 479 ? -8.122 17.328 -15.298 1.00 96.44 479 TRP A N 1
ATOM 3719 C CA . TRP A 1 479 ? -8.824 16.679 -16.404 1.00 96.44 479 TRP A CA 1
ATOM 3720 C C . TRP A 1 479 ? -8.095 16.886 -17.738 1.00 96.44 479 TRP A C 1
ATOM 3722 O O . TRP A 1 479 ? -7.727 18.019 -18.058 1.00 96.44 479 TRP A O 1
ATOM 3732 N N . PRO A 1 480 ? -7.909 15.832 -18.551 1.00 95.00 480 PRO A N 1
ATOM 3733 C CA . PRO A 1 480 ? -7.280 15.964 -19.854 1.00 95.00 480 PRO A CA 1
ATOM 3734 C C . PRO A 1 480 ? -8.224 16.646 -20.852 1.00 95.00 480 PRO A C 1
ATOM 3736 O O . PRO A 1 480 ? -9.442 16.479 -20.801 1.00 95.00 480 PRO A O 1
ATOM 3739 N N . ILE A 1 481 ? -7.650 17.383 -21.807 1.00 92.75 481 ILE A N 1
ATOM 3740 C CA . ILE A 1 481 ? -8.407 18.006 -22.910 1.00 92.75 481 ILE A CA 1
ATOM 3741 C C . ILE A 1 481 ? -8.916 16.941 -23.890 1.00 92.75 481 ILE A C 1
ATOM 3743 O O . ILE A 1 481 ? -9.980 17.092 -24.485 1.00 92.75 481 ILE A O 1
ATOM 3747 N N . ASN A 1 482 ? -8.154 15.859 -24.057 1.00 91.38 482 ASN A N 1
ATOM 3748 C CA . ASN A 1 482 ? -8.488 14.753 -24.939 1.00 91.38 482 ASN A CA 1
ATOM 3749 C C . ASN A 1 482 ? -8.612 13.458 -24.127 1.00 91.38 482 ASN A C 1
ATOM 3751 O O . ASN A 1 482 ? -7.730 13.172 -23.320 1.00 91.38 482 ASN A O 1
ATOM 3755 N N . PRO A 1 483 ? -9.643 12.636 -24.372 1.00 95.88 483 PRO A N 1
ATOM 3756 C CA . PRO A 1 483 ? -10.827 12.924 -25.191 1.00 95.88 483 PRO A CA 1
ATOM 3757 C C . PRO A 1 483 ? -11.743 14.008 -24.561 1.00 95.88 483 PRO A C 1
ATOM 3759 O O . PRO A 1 483 ? -11.873 14.061 -23.340 1.00 95.88 483 PRO A O 1
ATOM 3762 N N . PRO A 1 484 ? -12.415 14.853 -25.370 1.00 91.38 484 PRO A N 1
ATOM 3763 C CA . PRO A 1 484 ? -13.081 16.078 -24.898 1.00 91.38 484 PRO A CA 1
ATOM 3764 C C . PRO A 1 484 ? -14.293 15.848 -23.988 1.00 91.38 484 PRO A C 1
ATOM 3766 O O . PRO A 1 484 ? -14.638 16.719 -23.194 1.00 91.38 484 PRO A O 1
ATOM 3769 N N . ASN A 1 485 ? -14.941 14.683 -24.072 1.00 94.38 485 ASN A N 1
ATOM 3770 C CA . ASN A 1 485 ? -16.076 14.332 -23.218 1.00 94.38 485 ASN A CA 1
ATOM 3771 C C . ASN A 1 485 ? -15.668 13.667 -21.893 1.00 94.38 485 ASN A C 1
ATOM 3773 O O . ASN A 1 485 ? -16.552 13.348 -21.102 1.00 94.38 485 ASN A O 1
ATOM 3777 N N . LEU A 1 486 ? -14.367 13.452 -21.634 1.00 95.94 486 LEU A N 1
ATOM 3778 C CA . LEU A 1 486 ? -13.911 12.696 -20.463 1.00 95.94 486 LEU A CA 1
ATOM 3779 C C . LEU A 1 486 ? -14.371 13.331 -19.161 1.00 95.94 486 LEU A C 1
ATOM 3781 O O . LEU A 1 486 ? -15.014 12.657 -18.367 1.00 95.94 486 LEU A O 1
ATOM 3785 N N . LYS A 1 487 ? -14.099 14.622 -18.963 1.00 96.75 487 LYS A N 1
ATOM 3786 C CA . LYS A 1 487 ? -14.462 15.321 -17.727 1.00 96.75 487 LYS A CA 1
ATOM 3787 C C . LYS A 1 487 ? -15.953 15.181 -17.408 1.00 96.75 487 LYS A C 1
ATOM 3789 O O . LYS A 1 487 ? -16.308 14.659 -16.359 1.00 96.75 487 LYS A O 1
ATOM 3794 N N . GLN A 1 488 ? -16.808 15.616 -18.334 1.00 97.81 488 GLN A N 1
ATOM 3795 C CA . GLN A 1 488 ? -18.257 15.647 -18.127 1.00 97.81 488 GLN A CA 1
ATOM 3796 C C . GLN A 1 488 ? -18.819 14.247 -17.852 1.00 97.81 488 GLN A C 1
ATOM 3798 O O . GLN A 1 488 ? -19.626 14.075 -16.943 1.00 97.81 488 GLN A O 1
ATOM 3803 N N . LEU A 1 489 ? -18.364 13.244 -18.609 1.00 98.19 489 LEU A N 1
ATOM 3804 C CA . LEU A 1 489 ? -18.794 11.862 -18.429 1.00 98.19 489 LEU A CA 1
ATOM 3805 C C . LEU A 1 489 ? -18.357 11.295 -17.073 1.00 98.19 489 LEU A C 1
ATOM 3807 O O . LEU A 1 489 ? -19.141 10.612 -16.420 1.00 98.19 489 LEU A O 1
ATOM 3811 N N . MET A 1 490 ? -17.117 11.558 -16.646 1.00 97.88 490 MET A N 1
ATOM 3812 C CA . MET A 1 490 ? -16.617 11.074 -15.357 1.00 97.88 490 MET A CA 1
ATOM 3813 C C . MET A 1 490 ? -17.335 11.761 -14.193 1.00 97.88 490 MET A C 1
ATOM 3815 O O . MET A 1 490 ? -17.691 11.087 -13.236 1.00 97.88 490 MET A O 1
ATOM 3819 N N . GLU A 1 491 ? -17.619 13.063 -14.282 1.00 97.69 491 GLU A N 1
ATOM 3820 C CA . GLU A 1 491 ? -18.395 13.793 -13.268 1.00 97.69 491 GLU A CA 1
ATOM 3821 C C . GLU A 1 491 ? -19.834 13.257 -13.143 1.00 97.69 491 GLU A C 1
ATOM 3823 O O . GLU A 1 491 ? -20.310 13.018 -12.030 1.00 97.69 491 GLU A O 1
ATOM 3828 N N . GLU A 1 492 ? -20.509 12.994 -14.268 1.00 98.31 492 GLU A N 1
ATOM 3829 C CA . GLU A 1 492 ? -21.824 12.337 -14.281 1.00 98.31 492 GLU A CA 1
ATOM 3830 C C . GLU A 1 492 ? -21.749 10.941 -13.645 1.00 98.31 492 GLU A C 1
ATOM 3832 O O . GLU A 1 492 ? -22.550 10.589 -12.777 1.00 98.31 492 GLU A O 1
ATOM 3837 N N . TYR A 1 493 ? -20.745 10.157 -14.028 1.00 98.56 493 TYR A N 1
ATOM 3838 C CA . TYR A 1 493 ? -20.559 8.801 -13.536 1.00 98.56 493 TYR A CA 1
ATOM 3839 C C . TYR A 1 493 ? -20.233 8.734 -12.036 1.00 98.56 493 TYR A C 1
ATOM 3841 O O . TYR A 1 493 ? -20.768 7.875 -11.336 1.00 98.56 493 TYR A O 1
ATOM 3849 N N . ILE A 1 494 ? -19.413 9.656 -11.525 1.00 98.56 494 ILE A N 1
ATOM 3850 C CA . ILE A 1 494 ? -19.110 9.815 -10.093 1.00 98.56 494 ILE A CA 1
ATOM 3851 C C . ILE A 1 494 ? -20.399 10.095 -9.315 1.00 98.56 494 ILE A C 1
ATOM 3853 O O . ILE A 1 494 ? -20.635 9.466 -8.284 1.00 98.56 494 ILE A O 1
ATOM 3857 N N . SER A 1 495 ? -21.259 10.986 -9.817 1.00 98.19 495 SER A N 1
ATOM 3858 C CA . SER A 1 495 ? -22.559 11.283 -9.200 1.00 98.19 495 SER A CA 1
ATOM 3859 C C . SER A 1 495 ? -23.451 10.037 -9.113 1.00 98.19 495 SER A C 1
ATOM 3861 O O . SER A 1 495 ? -23.955 9.701 -8.039 1.00 98.19 495 SER A O 1
ATOM 3863 N N . LEU A 1 496 ? -23.568 9.284 -10.213 1.00 98.62 496 LEU A N 1
ATOM 3864 C CA . LEU A 1 496 ? -24.337 8.036 -10.261 1.00 98.62 496 LEU A CA 1
ATOM 3865 C C . LEU A 1 496 ? -23.775 6.966 -9.313 1.00 98.62 496 LEU A C 1
ATOM 3867 O O . LEU A 1 496 ? -24.537 6.293 -8.620 1.00 98.62 496 LEU A O 1
ATOM 3871 N N . CYS A 1 497 ? -22.449 6.822 -9.245 1.00 98.69 497 CYS A N 1
ATOM 3872 C CA . CYS A 1 497 ? -21.794 5.889 -8.329 1.00 98.69 497 CYS A CA 1
ATOM 3873 C C . CYS A 1 497 ? -21.970 6.306 -6.862 1.00 98.69 497 CYS A C 1
ATOM 3875 O O . CYS A 1 497 ? -22.170 5.447 -6.008 1.00 98.69 497 CYS A O 1
ATOM 3877 N N . THR A 1 498 ? -21.954 7.609 -6.567 1.00 98.31 498 THR A N 1
ATOM 3878 C CA . THR A 1 498 ? -22.196 8.140 -5.215 1.00 98.31 498 THR A CA 1
ATOM 3879 C C . THR A 1 498 ? -23.595 7.756 -4.737 1.00 98.31 498 THR A C 1
ATOM 3881 O O . THR A 1 498 ? -23.758 7.213 -3.644 1.00 98.31 498 THR A O 1
ATOM 3884 N N . ASP A 1 499 ? -24.602 7.994 -5.577 1.00 97.56 499 ASP A N 1
ATOM 3885 C CA . ASP A 1 499 ? -26.001 7.684 -5.285 1.00 97.56 499 ASP A CA 1
ATOM 3886 C C . ASP A 1 499 ? -26.252 6.169 -5.153 1.00 97.56 499 ASP A C 1
ATOM 3888 O O . ASP A 1 499 ? -26.918 5.719 -4.216 1.00 97.56 499 ASP A O 1
ATOM 3892 N N . LEU A 1 500 ? -25.657 5.364 -6.038 1.00 98.44 500 LEU A N 1
ATOM 3893 C CA . LEU A 1 500 ? -25.693 3.904 -5.960 1.00 98.44 500 LEU A CA 1
ATOM 3894 C C . LEU A 1 500 ? -25.059 3.382 -4.662 1.00 98.44 500 LEU A C 1
ATOM 3896 O O . LEU A 1 500 ? -25.673 2.577 -3.958 1.00 98.44 500 LEU A O 1
ATOM 3900 N N . SER A 1 501 ? -23.853 3.845 -4.325 1.00 98.44 501 SER A N 1
ATOM 3901 C CA . SER A 1 501 ? -23.154 3.434 -3.107 1.00 98.44 501 SER A CA 1
ATOM 3902 C C . SER A 1 501 ? -23.951 3.783 -1.859 1.00 98.44 501 SER A C 1
ATOM 3904 O O . SER A 1 501 ? -24.095 2.933 -0.985 1.00 98.44 501 SER A O 1
ATOM 3906 N N . ARG A 1 502 ? -24.555 4.977 -1.797 1.00 97.06 502 ARG A N 1
ATOM 3907 C CA . ARG A 1 502 ? -25.438 5.365 -0.690 1.00 97.06 502 ARG A CA 1
ATOM 3908 C C . ARG A 1 502 ? -26.575 4.358 -0.504 1.00 97.06 502 ARG A C 1
ATOM 3910 O O . ARG A 1 502 ? -26.808 3.891 0.608 1.00 97.06 502 ARG A O 1
ATOM 3917 N N . LYS A 1 503 ? -27.233 3.939 -1.591 1.00 97.19 503 LYS A N 1
ATOM 3918 C CA . LYS A 1 503 ? -28.294 2.916 -1.547 1.00 97.19 503 LYS A CA 1
ATOM 3919 C C . LYS A 1 503 ? -27.780 1.558 -1.062 1.00 97.19 503 LYS A C 1
ATOM 3921 O O . LYS A 1 503 ? -28.425 0.947 -0.213 1.00 97.19 503 LYS A O 1
ATOM 3926 N N . ILE A 1 504 ? -26.617 1.106 -1.536 1.00 98.25 504 ILE A N 1
ATOM 3927 C CA . ILE A 1 504 ? -25.987 -0.143 -1.066 1.00 98.25 504 ILE A CA 1
ATOM 3928 C C . ILE A 1 504 ? -25.667 -0.054 0.433 1.00 98.25 504 ILE A C 1
ATOM 3930 O O . ILE A 1 504 ? -25.990 -0.977 1.181 1.00 98.25 504 ILE A O 1
ATOM 3934 N N . MET A 1 505 ? -25.114 1.072 0.895 1.00 97.88 505 MET A N 1
ATOM 3935 C CA . MET A 1 505 ? -24.794 1.295 2.307 1.00 97.88 505 MET A CA 1
ATOM 3936 C C . MET A 1 505 ? -26.040 1.262 3.203 1.00 97.88 505 MET A C 1
ATOM 3938 O O . MET A 1 505 ? -25.960 0.714 4.302 1.00 97.88 505 MET A O 1
ATOM 3942 N N . ARG A 1 506 ? -27.206 1.736 2.736 1.00 96.31 506 ARG A N 1
ATOM 3943 C CA . ARG A 1 506 ? -28.490 1.556 3.451 1.00 96.31 506 ARG A CA 1
ATOM 3944 C C . ARG A 1 506 ? -28.839 0.076 3.623 1.00 96.31 506 ARG A C 1
ATOM 3946 O O . ARG A 1 506 ? -29.226 -0.348 4.709 1.00 96.31 506 ARG A O 1
ATOM 3953 N N . GLY A 1 507 ? -28.659 -0.731 2.574 1.00 97.25 507 GLY A N 1
ATOM 3954 C CA . GLY A 1 507 ? -28.851 -2.185 2.635 1.00 97.25 507 GLY A CA 1
ATOM 3955 C C . GLY A 1 507 ? -27.902 -2.869 3.626 1.00 97.25 507 GLY A C 1
ATOM 3956 O O . GLY A 1 507 ? -28.329 -3.712 4.414 1.00 97.25 507 GLY A O 1
ATOM 3957 N N . ILE A 1 508 ? -26.632 -2.455 3.644 1.00 97.88 508 ILE A N 1
ATOM 3958 C CA . ILE A 1 508 ? -25.623 -2.926 4.605 1.00 97.88 508 ILE A CA 1
ATOM 3959 C C . ILE A 1 508 ? -25.984 -2.501 6.040 1.00 97.88 508 ILE A C 1
ATOM 3961 O O . ILE A 1 508 ? -25.828 -3.283 6.976 1.00 97.88 508 ILE A O 1
ATOM 3965 N N . ALA A 1 509 ? -26.514 -1.295 6.246 1.00 96.88 509 ALA A N 1
ATOM 3966 C CA . ALA A 1 509 ? -26.949 -0.847 7.568 1.00 96.88 509 ALA A CA 1
ATOM 3967 C C . ALA A 1 509 ? -28.094 -1.718 8.117 1.00 96.88 509 ALA A C 1
ATOM 3969 O O . ALA A 1 509 ? -28.039 -2.177 9.262 1.00 96.88 509 ALA A O 1
ATOM 3970 N N . LEU A 1 510 ? -29.076 -2.040 7.268 1.00 96.44 510 LEU A N 1
ATOM 3971 C CA . LEU A 1 510 ? -30.155 -2.972 7.606 1.00 96.44 510 LEU A CA 1
ATOM 3972 C C . LEU A 1 510 ? -29.624 -4.383 7.912 1.00 96.44 510 LEU A C 1
ATOM 3974 O O . LEU A 1 510 ? -30.093 -5.019 8.855 1.00 96.44 510 LEU A O 1
ATOM 3978 N N . ALA A 1 511 ? -28.610 -4.859 7.181 1.00 96.69 511 ALA A N 1
ATOM 3979 C CA . ALA A 1 511 ? -27.958 -6.157 7.417 1.00 96.69 511 ALA A CA 1
ATOM 3980 C C . ALA A 1 511 ? -27.296 -6.246 8.804 1.00 96.69 511 ALA A C 1
ATOM 3982 O O . ALA A 1 511 ? -27.289 -7.292 9.466 1.00 96.69 511 ALA A O 1
ATOM 3983 N N . LEU A 1 512 ? -26.798 -5.116 9.301 1.00 96.19 512 LEU A N 1
ATOM 3984 C CA . LEU A 1 512 ? -26.244 -5.011 10.646 1.00 96.19 512 LEU A CA 1
ATOM 3985 C C . LEU A 1 512 ? -27.322 -4.971 11.741 1.00 96.19 512 LEU A C 1
ATOM 3987 O O . LEU A 1 512 ? -26.985 -5.154 12.915 1.00 96.19 512 LEU A O 1
ATOM 3991 N N . GLY A 1 513 ? -28.594 -4.812 11.364 1.00 93.62 513 GLY A N 1
ATOM 3992 C CA . GLY A 1 513 ? -29.728 -4.594 12.262 1.00 93.62 513 GLY A CA 1
ATOM 3993 C C . GLY A 1 513 ? -29.872 -3.136 12.709 1.00 93.62 513 GLY A C 1
ATOM 3994 O O . GLY A 1 513 ? -30.519 -2.876 13.722 1.00 93.62 513 GLY A O 1
ATOM 3995 N N . ALA A 1 514 ? -29.220 -2.202 12.012 1.00 94.31 514 ALA A N 1
ATOM 3996 C CA . ALA A 1 514 ? -29.292 -0.772 12.283 1.00 94.31 514 ALA A CA 1
ATOM 3997 C C . ALA A 1 514 ? -30.381 -0.092 11.432 1.00 94.31 514 ALA A C 1
ATOM 3999 O O . ALA A 1 514 ? -31.035 -0.727 10.603 1.00 94.31 514 ALA A O 1
ATOM 4000 N N . SER A 1 515 ? -30.577 1.214 11.640 1.00 93.75 515 SER A N 1
ATOM 4001 C CA . SER A 1 515 ? -31.423 2.024 10.754 1.00 93.75 515 SER A CA 1
ATOM 4002 C C . SER A 1 515 ? -30.834 2.060 9.341 1.00 93.75 515 SER A C 1
ATOM 4004 O O . SER A 1 515 ? -29.615 2.073 9.192 1.00 93.75 515 SER A O 1
ATOM 4006 N N . ALA A 1 516 ? -31.673 2.161 8.306 1.00 94.06 516 ALA A N 1
ATOM 4007 C CA . ALA A 1 516 ? -31.205 2.378 6.933 1.00 94.06 516 ALA A CA 1
ATOM 4008 C C . ALA A 1 516 ? -30.312 3.631 6.815 1.00 94.06 516 ALA A C 1
ATOM 4010 O O . ALA A 1 516 ? -29.405 3.664 5.991 1.00 94.06 516 ALA A O 1
ATOM 4011 N N . ASP A 1 517 ? -30.525 4.624 7.681 1.00 94.06 517 ASP A N 1
ATOM 4012 C CA . ASP A 1 517 ? -29.759 5.871 7.720 1.00 94.06 517 ASP A CA 1
ATOM 4013 C C . ASP A 1 517 ? -28.506 5.804 8.618 1.00 94.06 517 ASP A C 1
ATOM 4015 O O . ASP A 1 517 ? -27.889 6.831 8.882 1.00 94.06 517 ASP A O 1
ATOM 4019 N N . GLU A 1 518 ? -28.105 4.630 9.128 1.00 95.12 518 GLU A N 1
ATOM 4020 C CA . GLU A 1 518 ? -27.015 4.527 10.120 1.00 95.12 518 GLU A CA 1
ATOM 4021 C C . GLU A 1 518 ? -25.697 5.155 9.638 1.00 95.12 518 GLU A C 1
ATOM 4023 O O . GLU A 1 518 ? -24.955 5.734 10.431 1.00 95.12 518 GLU A O 1
ATOM 4028 N N . PHE A 1 519 ? -25.393 5.070 8.343 1.00 95.25 519 PHE A N 1
ATOM 4029 C CA . PHE A 1 519 ? -24.166 5.633 7.773 1.00 95.25 519 PHE A CA 1
ATOM 4030 C C . PHE A 1 519 ? -24.316 7.072 7.264 1.00 95.25 519 PHE A C 1
ATOM 4032 O O . PHE A 1 519 ? -23.339 7.657 6.812 1.00 95.25 519 PHE A O 1
ATOM 4039 N N . GLU A 1 520 ? -25.502 7.666 7.356 1.00 92.69 520 GLU A N 1
ATOM 4040 C CA . GLU A 1 520 ? -25.767 9.029 6.895 1.00 92.69 520 GLU A CA 1
ATOM 4041 C C . GLU A 1 520 ? -25.184 10.094 7.848 1.00 92.69 520 GLU A C 1
ATOM 4043 O O . GLU A 1 520 ? -24.507 9.803 8.841 1.00 92.69 520 GLU A O 1
ATOM 4048 N N . GLY A 1 521 ? -25.435 11.368 7.531 1.00 92.00 521 GLY A N 1
ATOM 4049 C CA . GLY A 1 521 ? -25.033 12.510 8.350 1.00 92.00 521 GLY A CA 1
ATOM 4050 C C . GLY A 1 521 ? -23.517 12.621 8.519 1.00 92.00 521 GLY A C 1
ATOM 4051 O O . GLY A 1 521 ? -22.767 12.629 7.543 1.00 92.00 521 GLY A O 1
ATOM 4052 N N . GLU A 1 522 ? -23.067 12.711 9.771 1.00 90.44 522 GLU A N 1
ATOM 4053 C CA . GLU A 1 522 ? -21.664 12.957 10.130 1.00 90.44 522 GLU A CA 1
ATOM 4054 C C . GLU A 1 522 ? -20.720 11.786 9.819 1.00 90.44 522 GLU A C 1
ATOM 4056 O O . GLU A 1 522 ? -19.506 11.967 9.862 1.00 90.44 522 GLU A O 1
ATOM 4061 N N . ARG A 1 523 ? -21.242 10.589 9.511 1.00 93.75 523 ARG A N 1
ATOM 4062 C CA . ARG A 1 523 ? -20.405 9.416 9.221 1.00 93.75 523 ARG A CA 1
ATOM 4063 C C . ARG A 1 523 ? -20.011 9.342 7.755 1.00 93.75 523 ARG A C 1
ATOM 4065 O O . ARG A 1 523 ? -18.823 9.345 7.457 1.00 93.75 523 ARG A O 1
ATOM 4072 N N . ALA A 1 524 ? -20.989 9.229 6.864 1.00 94.56 524 ALA A N 1
ATOM 4073 C CA . ALA A 1 524 ? -20.789 9.084 5.422 1.00 94.56 524 ALA A CA 1
ATOM 4074 C C . ALA A 1 524 ? -21.966 9.663 4.610 1.00 94.56 524 ALA A C 1
ATOM 4076 O O . ALA A 1 524 ? -22.223 9.210 3.495 1.00 94.56 524 ALA A O 1
ATOM 4077 N N . GLY A 1 525 ? -22.714 10.624 5.173 1.00 90.94 525 GLY A N 1
ATOM 4078 C CA . GLY A 1 525 ? -23.797 11.322 4.466 1.00 90.94 525 GLY A CA 1
ATOM 4079 C C . GLY A 1 525 ? -23.304 12.446 3.555 1.00 90.94 525 GLY A C 1
ATOM 4080 O O . GLY A 1 525 ? -23.996 12.813 2.608 1.00 90.94 525 GLY A O 1
ATOM 4081 N N . ASP A 1 526 ? -22.098 12.958 3.813 1.00 92.81 526 ASP A N 1
ATOM 4082 C CA . ASP A 1 526 ? -21.351 13.830 2.908 1.00 92.81 526 ASP A CA 1
ATOM 4083 C C . ASP A 1 526 ? -20.009 13.163 2.552 1.00 92.81 526 ASP A C 1
ATOM 4085 O O . ASP A 1 526 ? -18.936 13.641 2.937 1.00 92.81 526 ASP A O 1
ATOM 4089 N N . PRO A 1 527 ? -20.059 12.003 1.874 1.00 95.12 527 PRO A N 1
ATOM 4090 C CA . PRO A 1 527 ? -18.922 11.102 1.761 1.00 95.12 527 PRO A CA 1
ATOM 4091 C C . PRO A 1 527 ? -17.766 11.780 1.028 1.00 95.12 527 PRO A C 1
ATOM 4093 O O . PRO A 1 527 ? -17.953 12.460 0.008 1.00 95.12 527 PRO A O 1
ATOM 4096 N N . PHE A 1 528 ? -16.543 11.572 1.513 1.00 97.69 528 PHE A N 1
ATOM 4097 C CA . PHE A 1 528 ? -15.400 11.765 0.637 1.00 97.69 528 PHE A CA 1
ATOM 4098 C C . PHE A 1 528 ? -15.434 10.673 -0.435 1.00 97.69 528 PHE A C 1
ATOM 4100 O O . PHE A 1 528 ? -15.911 9.563 -0.199 1.00 97.69 528 PHE A O 1
ATOM 4107 N N . TRP A 1 529 ? -14.956 10.992 -1.630 1.00 97.81 529 TRP A N 1
ATOM 4108 C CA . TRP A 1 529 ? -14.848 10.008 -2.693 1.00 97.81 529 TRP A CA 1
ATOM 4109 C C . TRP A 1 529 ? -13.480 10.085 -3.341 1.00 97.81 529 TRP A C 1
ATOM 4111 O O . TRP A 1 529 ? -12.895 11.163 -3.503 1.00 97.81 529 TRP A O 1
ATOM 4121 N N . VAL A 1 530 ? -12.994 8.910 -3.716 1.00 98.00 530 VAL A N 1
ATOM 4122 C CA . VAL A 1 530 ? -11.814 8.732 -4.552 1.00 98.00 530 VAL A CA 1
ATOM 4123 C C . VAL A 1 530 ? -12.268 8.067 -5.841 1.00 98.00 530 VAL A C 1
ATOM 4125 O O . VAL A 1 530 ? -13.162 7.223 -5.849 1.00 98.00 530 VAL A O 1
ATOM 4128 N N . PHE A 1 531 ? -11.676 8.472 -6.951 1.00 98.06 531 PHE A N 1
ATOM 4129 C CA . PHE A 1 531 ? -12.006 7.968 -8.267 1.00 98.06 531 PHE A CA 1
ATOM 4130 C C . PHE A 1 531 ? -10.722 7.716 -9.041 1.00 98.06 531 PHE A C 1
ATOM 4132 O O . PHE A 1 531 ? -9.912 8.623 -9.222 1.00 98.06 531 PHE A O 1
ATOM 4139 N N . ARG A 1 532 ? -10.525 6.471 -9.472 1.00 97.75 532 ARG A N 1
ATOM 4140 C CA . ARG A 1 532 ? -9.312 6.044 -10.168 1.00 97.75 532 ARG A CA 1
ATOM 4141 C C . ARG A 1 532 ? -9.671 5.450 -11.516 1.00 97.75 532 ARG A C 1
ATOM 4143 O O . ARG A 1 532 ? -10.421 4.478 -11.600 1.00 97.75 532 ARG A O 1
ATOM 4150 N N . ILE A 1 533 ? -9.105 6.020 -12.571 1.00 97.94 533 ILE A N 1
ATOM 4151 C CA . ILE A 1 533 ? -9.149 5.464 -13.924 1.00 97.94 533 ILE A CA 1
ATOM 4152 C C . ILE A 1 533 ? -7.822 4.747 -14.120 1.00 97.94 533 ILE A C 1
ATOM 4154 O O . ILE A 1 533 ? -6.792 5.403 -14.048 1.00 97.94 533 ILE A O 1
ATOM 4158 N N . ILE A 1 534 ? -7.825 3.434 -14.335 1.00 96.62 534 ILE A N 1
ATOM 4159 C CA . ILE A 1 534 ? -6.607 2.619 -14.297 1.00 96.62 534 ILE A CA 1
ATOM 4160 C C . ILE A 1 534 ? -6.450 1.849 -15.603 1.00 96.62 534 ILE A C 1
ATOM 4162 O O . ILE A 1 534 ? -7.393 1.228 -16.105 1.00 96.62 534 ILE A O 1
ATOM 4166 N N . GLY A 1 535 ? -5.239 1.899 -16.139 1.00 94.56 535 GLY A N 1
ATOM 4167 C CA . GLY A 1 535 ? -4.813 1.205 -17.332 1.00 94.56 535 GLY A CA 1
ATOM 4168 C C . GLY A 1 535 ? -3.704 0.210 -17.010 1.00 94.56 535 GLY A C 1
ATOM 4169 O O . GLY A 1 535 ? -2.677 0.552 -16.425 1.00 94.56 535 GLY A O 1
ATOM 4170 N N . TYR A 1 536 ? -3.924 -1.043 -17.392 1.00 91.25 536 TYR A N 1
ATOM 4171 C CA . TYR A 1 536 ? -2.970 -2.126 -17.213 1.00 91.25 536 TYR A CA 1
ATOM 4172 C C . TYR A 1 536 ? -2.419 -2.513 -18.585 1.00 91.25 536 TYR A C 1
ATOM 4174 O O . TYR A 1 536 ? -3.193 -2.958 -19.446 1.00 91.25 536 TYR A O 1
ATOM 4182 N N . PRO A 1 537 ? -1.104 -2.360 -18.812 1.00 84.31 537 PRO A N 1
ATOM 4183 C CA . PRO A 1 537 ? -0.494 -2.711 -20.082 1.00 84.31 537 PRO A CA 1
ATOM 4184 C C . PRO A 1 537 ? -0.682 -4.197 -20.406 1.00 84.31 537 PRO A C 1
ATOM 4186 O O . PRO A 1 537 ? -0.942 -5.032 -19.534 1.00 84.31 537 PRO A O 1
ATOM 4189 N N . VAL A 1 538 ? -0.550 -4.517 -21.695 1.00 77.56 538 VAL A N 1
ATOM 4190 C CA . VAL A 1 538 ? -0.372 -5.900 -22.146 1.00 77.56 538 VAL A CA 1
ATOM 4191 C C . VAL A 1 538 ? 0.928 -6.420 -21.553 1.00 77.56 538 VAL A C 1
ATOM 4193 O O . VAL A 1 538 ? 1.914 -5.684 -21.495 1.00 77.56 538 VAL A O 1
ATOM 4196 N N . LEU A 1 539 ? 0.961 -7.704 -21.214 1.00 64.50 539 LEU A N 1
ATOM 4197 C CA . LEU A 1 539 ? 2.220 -8.415 -21.035 1.00 64.50 539 LEU A CA 1
ATOM 4198 C C . LEU A 1 539 ? 2.976 -8.435 -22.361 1.00 64.50 539 LEU A C 1
ATOM 4200 O O . LEU A 1 539 ? 2.794 -9.317 -23.200 1.00 64.50 539 LEU A O 1
ATOM 4204 N N . SER A 1 540 ? 3.792 -7.417 -22.606 1.00 45.25 540 SER A N 1
ATOM 4205 C CA . SER A 1 540 ? 4.596 -7.372 -23.810 1.00 45.25 540 SER A CA 1
ATOM 4206 C C . SER A 1 540 ? 5.661 -8.462 -23.724 1.00 45.25 540 SER A C 1
ATOM 4208 O O . SER A 1 540 ? 6.569 -8.370 -22.906 1.00 45.25 540 SER A O 1
ATOM 4210 N N . HIS A 1 541 ? 5.642 -9.418 -24.655 1.00 40.62 541 HIS A N 1
ATOM 4211 C CA . HIS A 1 541 ? 6.808 -10.258 -24.976 1.00 40.62 541 HIS A CA 1
ATOM 4212 C C . HIS A 1 541 ? 7.980 -9.436 -25.569 1.00 40.62 541 HIS A C 1
ATOM 4214 O O . HIS A 1 541 ? 8.957 -9.992 -26.073 1.00 40.62 541 HIS A O 1
ATOM 4220 N N . ALA A 1 542 ? 7.897 -8.102 -25.553 1.00 32.12 542 ALA A N 1
ATOM 4221 C CA . ALA A 1 542 ? 8.911 -7.199 -26.066 1.00 32.12 542 ALA A CA 1
ATOM 4222 C C . ALA A 1 542 ? 10.142 -7.254 -25.146 1.00 32.12 542 ALA A C 1
ATOM 4224 O O . ALA A 1 542 ? 10.123 -6.744 -24.031 1.00 32.12 542 ALA A O 1
ATOM 4225 N N . ASN A 1 543 ? 11.196 -7.907 -25.651 1.00 31.69 543 ASN A N 1
ATOM 4226 C CA . ASN A 1 543 ? 12.469 -8.316 -25.021 1.00 31.69 543 ASN A CA 1
ATOM 4227 C C . ASN A 1 543 ? 12.509 -9.760 -24.481 1.00 31.69 543 ASN A C 1
ATOM 4229 O O . ASN A 1 543 ? 13.520 -10.213 -23.932 1.00 31.69 543 ASN A O 1
ATOM 4233 N N . GLY A 1 544 ? 11.436 -10.524 -24.694 1.00 35.56 544 GLY A N 1
ATOM 4234 C CA . GLY A 1 544 ? 11.341 -11.956 -24.418 1.00 35.56 544 GLY A CA 1
ATOM 4235 C C . GLY A 1 544 ? 11.496 -12.361 -22.951 1.00 35.56 544 GLY A C 1
ATOM 4236 O O . GLY A 1 544 ? 11.657 -13.550 -22.710 1.00 35.56 544 GLY A O 1
ATOM 4237 N N . LYS A 1 545 ? 11.587 -11.421 -21.999 1.00 36.41 545 LYS A N 1
ATOM 4238 C CA . LYS A 1 545 ? 11.558 -11.693 -20.552 1.00 36.41 545 LYS A CA 1
ATOM 4239 C C . LYS A 1 545 ? 10.109 -11.923 -20.157 1.00 36.41 545 LYS A C 1
ATOM 4241 O O . LYS A 1 545 ? 9.311 -10.997 -20.271 1.00 36.41 545 LYS A O 1
ATOM 4246 N N . ASP A 1 546 ? 9.801 -13.143 -19.734 1.00 37.97 546 ASP A N 1
ATOM 4247 C CA . ASP A 1 546 ? 8.549 -13.437 -19.054 1.00 37.97 546 ASP A CA 1
ATOM 4248 C C . ASP A 1 546 ? 8.490 -12.584 -17.779 1.00 37.97 546 ASP A C 1
ATOM 4250 O O . ASP A 1 546 ? 9.451 -12.507 -17.015 1.00 37.97 546 ASP A O 1
ATOM 4254 N N . MET A 1 547 ? 7.400 -11.838 -17.617 1.00 40.09 547 MET A N 1
ATOM 4255 C CA . MET A 1 547 ? 7.093 -11.122 -16.382 1.00 40.09 547 MET A CA 1
ATOM 4256 C C . MET A 1 547 ? 6.472 -12.134 -15.410 1.00 40.09 547 MET A C 1
ATOM 4258 O O . MET A 1 547 ? 5.489 -12.782 -15.772 1.00 40.09 547 MET A O 1
ATOM 4262 N N . THR A 1 548 ? 7.011 -12.274 -14.197 1.00 43.31 548 THR A N 1
ATOM 4263 C CA . THR A 1 548 ? 6.449 -13.159 -13.162 1.00 43.31 548 THR A CA 1
ATOM 4264 C C . THR A 1 548 ? 5.023 -12.759 -12.804 1.00 43.31 548 THR A C 1
ATOM 4266 O O . THR A 1 548 ? 4.712 -11.575 -12.702 1.00 43.31 548 THR A O 1
ATOM 4269 N N . GLU A 1 549 ? 4.169 -13.736 -12.480 1.00 42.78 549 GLU A N 1
ATOM 4270 C CA . GLU A 1 549 ? 2.768 -13.521 -12.069 1.00 42.78 549 GLU A CA 1
ATOM 4271 C C . GLU A 1 549 ? 2.585 -12.556 -10.877 1.00 42.78 549 GLU A C 1
ATOM 4273 O O . GLU A 1 549 ? 1.496 -12.019 -10.690 1.00 42.78 549 GLU A O 1
ATOM 4278 N N . ASN A 1 550 ? 3.631 -12.311 -10.078 1.00 42.06 550 ASN A N 1
ATOM 4279 C CA . ASN A 1 550 ? 3.599 -11.405 -8.924 1.00 42.06 550 ASN A CA 1
ATOM 4280 C C . ASN A 1 550 ? 4.060 -9.962 -9.227 1.00 42.06 550 ASN A C 1
ATOM 4282 O O . ASN A 1 550 ? 3.899 -9.107 -8.360 1.00 42.06 550 ASN A O 1
ATOM 4286 N N . ASP A 1 551 ? 4.574 -9.688 -10.432 1.00 48.38 551 ASP A N 1
ATOM 4287 C CA . ASP A 1 551 ? 5.108 -8.382 -10.868 1.00 48.38 551 ASP A CA 1
ATOM 4288 C C . ASP A 1 551 ? 4.116 -7.602 -11.760 1.00 48.38 551 ASP A C 1
ATOM 4290 O O . ASP A 1 551 ? 4.471 -6.615 -12.403 1.00 48.38 551 ASP A O 1
ATOM 4294 N N . ILE A 1 552 ? 2.861 -8.047 -11.861 1.00 60.66 552 ILE A N 1
ATOM 4295 C CA . ILE A 1 552 ? 1.934 -7.578 -12.897 1.00 60.66 552 ILE A CA 1
ATOM 4296 C C . ILE A 1 552 ? 0.693 -6.972 -12.251 1.00 60.66 552 ILE A C 1
ATOM 4298 O O . ILE A 1 552 ? -0.103 -7.685 -11.654 1.00 60.66 552 ILE A O 1
ATOM 4302 N N . GLY A 1 553 ? 0.498 -5.669 -12.460 1.00 73.44 553 GLY A N 1
ATOM 4303 C CA . GLY A 1 553 ? -0.708 -4.920 -12.116 1.00 73.44 553 GLY A CA 1
ATOM 4304 C C . GLY A 1 553 ? -0.652 -4.249 -10.748 1.00 73.44 553 GLY A C 1
ATOM 4305 O O . GLY A 1 553 ? 0.160 -3.351 -10.557 1.00 73.44 553 GLY A O 1
ATOM 4306 N N . CYS A 1 554 ? -1.556 -4.612 -9.838 1.00 79.00 554 CYS A N 1
ATOM 4307 C CA . CYS A 1 554 ? -1.636 -4.023 -8.496 1.00 79.00 554 CYS A CA 1
ATOM 4308 C C . CYS A 1 554 ? -1.481 -5.115 -7.435 1.00 79.00 554 CYS A C 1
ATOM 4310 O O . CYS A 1 554 ? -2.210 -6.113 -7.466 1.00 79.00 554 CYS A O 1
ATOM 4312 N N . GLY A 1 555 ? -0.519 -4.930 -6.524 1.00 81.06 555 GLY A N 1
ATOM 4313 C CA . GLY A 1 555 ? -0.145 -5.926 -5.518 1.00 81.06 555 GLY A CA 1
ATOM 4314 C C . GLY A 1 555 ? -1.252 -6.258 -4.508 1.00 81.06 555 GLY A C 1
ATOM 4315 O O . GLY A 1 555 ? -2.279 -5.593 -4.428 1.00 81.06 555 GLY A O 1
ATOM 4316 N N . ALA A 1 556 ? -1.035 -7.295 -3.691 1.00 87.31 556 ALA A N 1
ATOM 4317 C CA . ALA A 1 556 ? -2.012 -7.742 -2.695 1.00 87.31 556 ALA A CA 1
ATOM 4318 C C . ALA A 1 556 ? -2.257 -6.691 -1.592 1.00 87.31 556 ALA A C 1
ATOM 4320 O O . ALA A 1 556 ? -1.399 -6.483 -0.720 1.00 87.31 556 ALA A O 1
ATOM 4321 N N . HIS A 1 557 ? -3.448 -6.095 -1.571 1.00 90.25 557 HIS A N 1
ATOM 4322 C CA . HIS A 1 557 ? -3.837 -5.042 -0.629 1.00 90.25 557 HIS A CA 1
ATOM 4323 C C . HIS A 1 557 ? -5.310 -5.145 -0.207 1.00 90.25 557 HIS A C 1
ATOM 4325 O O . HIS A 1 557 ? -6.058 -5.970 -0.726 1.00 90.25 557 HIS A O 1
ATOM 4331 N N . THR A 1 558 ? -5.690 -4.336 0.779 1.00 93.06 558 THR A N 1
ATOM 4332 C CA . THR A 1 558 ? -7.077 -4.059 1.161 1.00 93.06 558 THR A CA 1
ATOM 4333 C C . THR A 1 558 ? -7.402 -2.607 0.832 1.00 93.06 558 THR A C 1
ATOM 4335 O O . THR A 1 558 ? -6.509 -1.752 0.826 1.00 93.06 558 THR A O 1
ATOM 4338 N N . ASP A 1 559 ? -8.679 -2.327 0.580 1.00 93.62 559 ASP A N 1
ATOM 4339 C CA . ASP A 1 559 ? -9.161 -0.952 0.480 1.00 93.62 559 ASP A CA 1
ATOM 4340 C C . ASP A 1 559 ? -9.424 -0.385 1.869 1.00 93.62 559 ASP A C 1
ATOM 4342 O O . ASP A 1 559 ? -9.854 -1.094 2.779 1.00 93.62 559 ASP A O 1
ATOM 4346 N N . TYR A 1 560 ? -9.176 0.912 2.042 1.00 91.75 560 TYR A N 1
ATOM 4347 C CA . TYR A 1 560 ? -9.243 1.505 3.371 1.00 91.75 560 TYR A CA 1
ATOM 4348 C C . TYR A 1 560 ? -10.648 1.948 3.775 1.00 91.75 560 TYR A C 1
ATOM 4350 O O . TYR A 1 560 ? -10.985 1.844 4.945 1.00 91.75 560 TYR A O 1
ATOM 4358 N N . GLY A 1 561 ? -11.471 2.464 2.860 1.00 94.00 561 GLY A N 1
ATOM 4359 C CA . GLY A 1 561 ? -12.731 3.106 3.236 1.00 94.00 561 GLY A CA 1
ATOM 4360 C C . GLY A 1 561 ? -13.940 2.184 3.367 1.00 94.00 561 GLY A C 1
ATOM 4361 O O . GLY A 1 561 ? -13.853 1.165 4.052 1.00 94.00 561 GLY A O 1
ATOM 4362 N N . LEU A 1 562 ? -15.110 2.578 2.845 1.00 98.06 562 LEU A N 1
ATOM 4363 C CA . LEU A 1 562 ? -16.357 1.836 3.105 1.00 98.06 562 LEU A CA 1
ATOM 4364 C C . LEU A 1 562 ? -16.672 0.828 2.006 1.00 98.06 562 LEU A C 1
ATOM 4366 O O . LEU A 1 562 ? -16.798 -0.362 2.300 1.00 98.06 562 LEU A O 1
ATOM 4370 N N . LEU A 1 563 ? -16.824 1.307 0.771 1.00 98.56 563 LEU A N 1
ATOM 4371 C CA . LEU A 1 563 ? -17.316 0.518 -0.355 1.00 98.56 563 LEU A CA 1
ATOM 4372 C C . LEU A 1 563 ? -16.642 0.951 -1.658 1.00 98.56 563 LEU A C 1
ATOM 4374 O O . LEU A 1 563 ? -16.687 2.124 -2.024 1.00 98.56 563 LEU A O 1
ATOM 4378 N N . THR A 1 564 ? -16.112 -0.011 -2.399 1.00 98.69 564 THR A N 1
ATOM 4379 C CA . THR A 1 564 ? -15.541 0.192 -3.732 1.00 98.69 564 THR A CA 1
ATOM 4380 C C . THR A 1 564 ? -16.497 -0.349 -4.794 1.00 98.69 564 THR A C 1
ATOM 4382 O O . THR A 1 564 ? -17.067 -1.425 -4.626 1.00 98.69 564 THR A O 1
ATOM 4385 N N . LEU A 1 565 ? -16.669 0.388 -5.893 1.00 98.62 565 LEU A N 1
ATOM 4386 C CA . LEU A 1 565 ? -17.390 -0.009 -7.105 1.00 98.62 565 LEU A CA 1
ATOM 4387 C C . LEU A 1 565 ? -16.394 -0.089 -8.266 1.00 98.62 565 LEU A C 1
ATOM 4389 O O . LEU A 1 565 ? -15.820 0.926 -8.668 1.00 98.62 565 LEU A O 1
ATOM 4393 N N . VAL A 1 566 ? -16.212 -1.275 -8.843 1.00 98.06 566 VAL A N 1
ATOM 4394 C CA . VAL A 1 566 ? -15.280 -1.503 -9.953 1.00 98.06 566 VAL A CA 1
ATOM 4395 C C . VAL A 1 566 ? -16.040 -1.775 -11.245 1.00 98.06 566 VAL A C 1
ATOM 4397 O O . VAL A 1 566 ? -16.742 -2.778 -11.390 1.00 98.06 566 VAL A O 1
ATOM 4400 N N . ASN A 1 567 ? -15.836 -0.890 -12.219 1.00 96.38 567 ASN A N 1
ATOM 4401 C CA . ASN A 1 567 ? -16.226 -1.078 -13.609 1.00 96.38 567 ASN A CA 1
ATOM 4402 C C . ASN A 1 567 ? -15.012 -1.563 -14.408 1.00 96.38 567 ASN A C 1
ATOM 4404 O O . ASN A 1 567 ? -14.123 -0.783 -14.753 1.00 96.38 567 ASN A O 1
ATOM 4408 N N . GLN A 1 568 ? -14.968 -2.865 -14.677 1.00 91.50 568 GLN A N 1
ATOM 4409 C CA . GLN A 1 568 ? -13.876 -3.520 -15.396 1.00 91.50 568 GLN A CA 1
ATOM 4410 C C . GLN A 1 568 ? -14.268 -3.913 -16.822 1.00 91.50 568 GLN A C 1
ATOM 4412 O O . GLN A 1 568 ? -15.454 -4.040 -17.132 1.00 91.50 568 GLN A O 1
ATOM 4417 N N . ASP A 1 569 ? -13.269 -4.093 -17.690 1.00 89.00 569 ASP A N 1
ATOM 4418 C CA . ASP A 1 569 ? -13.465 -4.645 -19.033 1.00 89.00 569 ASP A CA 1
ATOM 4419 C C . ASP A 1 569 ? -14.239 -5.967 -19.001 1.00 89.00 569 ASP A C 1
ATOM 4421 O O . ASP A 1 569 ? -14.061 -6.787 -18.105 1.00 89.00 569 ASP A O 1
ATOM 4425 N N . ALA A 1 570 ? -15.137 -6.147 -19.971 1.00 85.44 570 ALA A N 1
ATOM 4426 C CA . ALA A 1 570 ? -16.151 -7.202 -19.945 1.00 85.44 570 ALA A CA 1
ATOM 4427 C C . ALA A 1 570 ? -15.612 -8.597 -20.308 1.00 85.44 570 ALA A C 1
ATOM 4429 O O . ALA A 1 570 ? -16.316 -9.587 -20.134 1.00 85.44 570 ALA A O 1
ATOM 4430 N N . ASP A 1 571 ? -14.396 -8.669 -20.837 1.00 87.06 571 ASP A N 1
ATOM 4431 C CA . ASP A 1 571 ? -13.785 -9.853 -21.438 1.00 87.06 571 ASP A CA 1
ATOM 4432 C C . ASP A 1 571 ? -12.422 -10.214 -20.824 1.00 87.06 571 ASP A C 1
ATOM 4434 O O . ASP A 1 571 ? -11.823 -11.216 -21.209 1.00 87.06 571 ASP A O 1
ATOM 4438 N N . ILE A 1 572 ? -11.939 -9.450 -19.835 1.00 89.56 572 ILE A N 1
ATOM 4439 C CA . ILE A 1 572 ? -10.621 -9.655 -19.219 1.00 89.56 572 ILE A CA 1
ATOM 4440 C C . ILE A 1 572 ? -10.755 -10.009 -17.734 1.00 89.56 572 ILE A C 1
ATOM 4442 O O . ILE A 1 572 ? -11.062 -9.158 -16.896 1.00 89.56 572 ILE A O 1
ATOM 4446 N N . THR A 1 573 ? -10.439 -11.259 -17.389 1.00 91.25 573 THR A N 1
ATOM 4447 C CA . THR A 1 573 ? -10.347 -11.716 -15.992 1.00 91.25 573 THR A CA 1
ATOM 4448 C C . THR A 1 573 ? -8.956 -11.421 -15.444 1.00 91.25 573 THR A C 1
ATOM 4450 O O . THR A 1 573 ? -7.987 -12.061 -15.841 1.00 91.25 573 THR A O 1
ATOM 4453 N N . ALA A 1 574 ? -8.864 -10.440 -14.545 1.00 91.25 574 ALA A N 1
ATOM 4454 C CA . ALA A 1 574 ? -7.593 -10.017 -13.948 1.00 91.25 574 ALA A CA 1
ATOM 4455 C C . ALA A 1 574 ? -7.653 -9.794 -12.431 1.00 91.25 574 ALA A C 1
ATOM 4457 O O . ALA A 1 574 ? -6.623 -9.834 -11.768 1.00 91.25 574 ALA A O 1
ATOM 4458 N N . LEU A 1 575 ? -8.835 -9.513 -11.878 1.00 94.19 575 LEU A N 1
ATOM 4459 C CA . LEU A 1 575 ? -9.013 -9.307 -10.444 1.00 94.19 575 LEU A CA 1
ATOM 4460 C C . LEU A 1 575 ? -9.052 -10.662 -9.728 1.00 94.19 575 LEU A C 1
ATOM 4462 O O . LEU A 1 575 ? -9.804 -11.555 -10.124 1.00 94.19 575 LEU A O 1
ATOM 4466 N N . GLU A 1 576 ? -8.269 -10.791 -8.664 1.00 94.75 576 GLU A N 1
ATOM 4467 C CA . GLU A 1 576 ? -8.230 -11.964 -7.795 1.00 94.75 576 GLU A CA 1
ATOM 4468 C C . GLU A 1 576 ? -8.434 -11.540 -6.338 1.00 94.75 576 GLU A C 1
ATOM 4470 O O . GLU A 1 576 ? -7.861 -10.552 -5.876 1.00 94.75 576 GLU A O 1
ATOM 4475 N N . VAL A 1 577 ? -9.241 -12.307 -5.610 1.00 94.75 577 VAL A N 1
ATOM 4476 C CA . VAL A 1 577 ? -9.630 -12.055 -4.220 1.00 94.75 577 VAL A CA 1
ATOM 4477 C C . VAL A 1 577 ? -9.146 -13.212 -3.364 1.00 94.75 577 V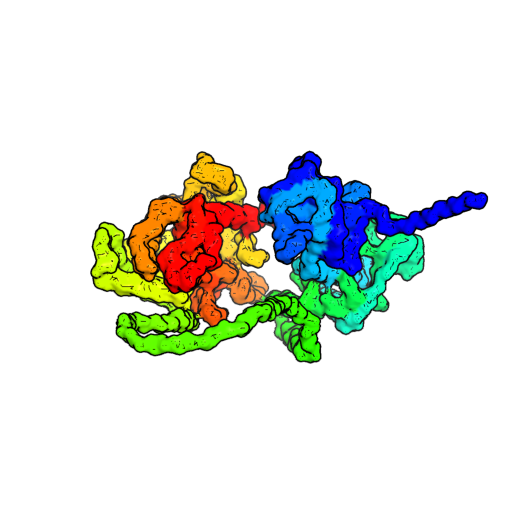AL A C 1
ATOM 4479 O O . VAL A 1 577 ? -9.395 -14.371 -3.681 1.00 94.75 577 VAL A O 1
ATOM 4482 N N . ARG A 1 578 ? -8.440 -12.919 -2.278 1.00 93.00 578 ARG A N 1
ATOM 4483 C CA . ARG A 1 578 ? -7.873 -13.940 -1.405 1.00 93.00 578 ARG A CA 1
ATOM 4484 C C . ARG A 1 578 ? -8.887 -14.366 -0.354 1.00 93.00 578 ARG A C 1
ATOM 4486 O O . ARG A 1 578 ? -9.293 -13.551 0.468 1.00 93.00 578 ARG A O 1
ATOM 4493 N N . ASN A 1 579 ? -9.261 -15.637 -0.348 1.00 91.25 579 ASN A N 1
ATOM 4494 C CA . ASN A 1 579 ? -10.126 -16.185 0.692 1.00 91.25 579 ASN A CA 1
ATOM 4495 C C . ASN A 1 579 ? -9.351 -16.468 1.996 1.00 91.25 579 ASN A C 1
ATOM 4497 O O . ASN A 1 579 ? -8.145 -16.225 2.108 1.00 91.25 579 ASN A O 1
ATOM 4501 N N . GLN A 1 580 ? -10.049 -16.994 3.003 1.00 83.31 580 GLN A N 1
ATOM 4502 C CA . GLN A 1 580 ? -9.473 -17.230 4.329 1.00 83.31 580 GLN A CA 1
ATOM 4503 C C . GLN A 1 580 ? -8.459 -18.382 4.376 1.00 83.31 580 GLN A C 1
ATOM 4505 O O . GLN A 1 580 ? -7.558 -18.343 5.214 1.00 83.31 580 GLN A O 1
ATOM 4510 N N . SER A 1 581 ? -8.548 -19.373 3.476 1.00 85.69 581 SER A N 1
ATOM 4511 C CA . SER A 1 581 ? -7.502 -20.403 3.341 1.00 85.69 581 SER A CA 1
ATOM 4512 C C . SER A 1 581 ? -6.222 -19.864 2.691 1.00 85.69 581 SER A C 1
ATOM 4514 O O . SER A 1 581 ? -5.174 -20.511 2.726 1.00 85.69 581 SER A O 1
ATOM 4516 N N . GLY A 1 582 ? -6.278 -18.644 2.152 1.00 87.38 582 GLY A N 1
ATOM 4517 C CA . GLY A 1 582 ? -5.176 -17.986 1.475 1.00 87.38 582 GLY A CA 1
ATOM 4518 C C . GLY A 1 582 ? -5.128 -18.246 -0.030 1.00 87.38 582 GLY A C 1
ATOM 4519 O O . GLY A 1 582 ? -4.177 -17.766 -0.652 1.00 87.38 582 GLY A O 1
ATOM 4520 N N . GLU A 1 583 ? -6.115 -18.950 -0.592 1.00 92.44 583 GLU A N 1
ATOM 4521 C CA . GLU A 1 583 ? -6.294 -19.194 -2.026 1.00 92.44 583 GLU A CA 1
ATOM 4522 C C . GLU A 1 583 ? -6.791 -17.925 -2.741 1.00 92.44 583 GLU A C 1
ATOM 4524 O O . GLU A 1 583 ? -7.581 -17.148 -2.200 1.00 92.44 583 GLU A O 1
ATOM 4529 N N . TRP A 1 584 ? -6.313 -17.707 -3.968 1.00 93.19 584 TRP A N 1
ATOM 4530 C CA . TRP A 1 584 ? -6.720 -16.593 -4.824 1.00 93.19 584 TRP A CA 1
ATOM 4531 C C . TRP A 1 584 ? -7.880 -17.009 -5.732 1.00 93.19 584 TRP A C 1
ATOM 4533 O O . TRP A 1 584 ? -7.722 -17.848 -6.614 1.00 93.19 584 TRP A O 1
ATOM 4543 N N . ILE A 1 585 ? -9.041 -16.394 -5.527 1.00 95.06 585 ILE A N 1
ATOM 4544 C CA . ILE A 1 585 ? -10.278 -16.640 -6.264 1.00 95.06 585 ILE A CA 1
ATOM 4545 C C . ILE A 1 585 ? -10.447 -15.569 -7.338 1.00 95.06 585 ILE A C 1
ATOM 4547 O O . ILE A 1 585 ? -10.504 -14.376 -7.040 1.00 95.06 585 ILE A O 1
ATOM 4551 N N . SER A 1 586 ? -10.546 -15.979 -8.601 1.00 94.31 586 SER A N 1
ATOM 4552 C CA . SER A 1 586 ? -10.770 -15.045 -9.705 1.00 94.31 586 SER A CA 1
ATOM 4553 C C . SER A 1 586 ? -12.148 -14.380 -9.619 1.00 94.31 586 SER A C 1
ATOM 4555 O O . SER A 1 586 ? -13.157 -15.029 -9.337 1.00 94.31 586 SER A O 1
ATOM 4557 N N . ALA A 1 587 ? -12.198 -13.091 -9.948 1.00 94.81 587 ALA A N 1
ATOM 4558 C CA . ALA A 1 587 ? -13.419 -12.311 -10.107 1.00 94.81 587 ALA A CA 1
ATOM 4559 C C . ALA A 1 587 ? -13.660 -12.000 -11.605 1.00 94.81 587 ALA A C 1
ATOM 4561 O O . ALA A 1 587 ? -13.355 -10.891 -12.066 1.00 94.81 587 ALA A O 1
ATOM 4562 N N . PRO A 1 588 ? -14.157 -12.978 -12.396 1.00 94.69 588 PRO A N 1
ATOM 4563 C CA . PRO A 1 588 ? -14.380 -12.796 -13.828 1.00 94.69 588 PRO A CA 1
ATOM 4564 C C . PRO A 1 588 ? -15.436 -11.714 -14.106 1.00 94.69 588 PRO A C 1
ATOM 4566 O O . PRO A 1 588 ? -16.454 -11.666 -13.418 1.00 94.69 588 PRO A O 1
ATOM 4569 N N . PRO A 1 589 ? -15.262 -10.864 -15.131 1.00 93.94 589 PRO A N 1
ATOM 4570 C CA . PRO A 1 589 ? -16.256 -9.853 -15.469 1.00 93.94 589 PRO A CA 1
ATOM 4571 C C . PRO A 1 589 ? -17.636 -10.463 -15.745 1.00 93.94 589 PRO A C 1
ATOM 4573 O O . PRO A 1 589 ? -17.779 -11.358 -16.578 1.00 93.94 589 PRO A O 1
ATOM 4576 N N . VAL A 1 590 ? -18.668 -9.942 -15.075 1.00 95.12 590 VAL A N 1
ATOM 4577 C CA . VAL A 1 590 ? -20.063 -10.327 -15.316 1.00 95.12 590 VAL A CA 1
ATOM 4578 C C . VAL A 1 590 ? -20.792 -9.158 -15.992 1.00 95.12 590 VAL A C 1
ATOM 4580 O O . VAL A 1 590 ? -20.866 -8.069 -15.411 1.00 95.12 590 VAL A O 1
ATOM 4583 N N . PRO A 1 591 ? -21.333 -9.330 -17.215 1.00 91.75 591 PRO A N 1
ATOM 4584 C CA . PRO A 1 591 ? -22.041 -8.262 -17.919 1.00 91.75 591 PRO A CA 1
ATOM 4585 C C . PRO A 1 591 ? -23.211 -7.678 -17.113 1.00 91.75 591 PRO A C 1
ATOM 4587 O O . PRO A 1 591 ? -23.995 -8.418 -16.521 1.00 91.75 591 PRO A O 1
ATOM 4590 N N . GLY A 1 592 ? -23.345 -6.348 -17.131 1.00 92.75 592 GLY A N 1
ATOM 4591 C CA . GLY A 1 592 ? -24.409 -5.633 -16.414 1.00 92.75 592 GLY A CA 1
ATOM 4592 C C . GLY A 1 592 ? -24.242 -5.637 -14.892 1.00 92.75 592 GLY A C 1
ATOM 4593 O O . GLY A 1 592 ? -25.240 -5.592 -14.169 1.00 92.75 592 GLY A O 1
ATOM 4594 N N . THR A 1 593 ? -23.001 -5.766 -14.407 1.00 96.62 593 THR A N 1
ATOM 4595 C CA . THR A 1 593 ? -22.693 -5.727 -12.975 1.00 96.62 593 THR A CA 1
ATOM 4596 C C . THR A 1 593 ? -21.506 -4.828 -12.652 1.00 96.62 593 THR A C 1
ATOM 4598 O O . THR A 1 593 ? -20.635 -4.590 -13.493 1.00 96.62 593 THR A O 1
ATOM 4601 N N . PHE A 1 594 ? -21.462 -4.387 -11.397 1.00 98.00 594 PHE A N 1
ATOM 4602 C CA . PHE A 1 594 ? -20.245 -3.923 -10.737 1.00 98.00 594 PHE A CA 1
ATOM 4603 C C . PHE A 1 594 ? -19.627 -5.058 -9.932 1.00 98.00 594 PHE A C 1
ATOM 4605 O O . PHE A 1 594 ? -20.366 -5.859 -9.360 1.00 98.00 594 PHE A O 1
ATOM 4612 N N . VAL A 1 595 ? -18.298 -5.086 -9.824 1.00 97.81 595 VAL A N 1
ATOM 4613 C CA . VAL A 1 595 ? -17.650 -5.797 -8.711 1.00 97.81 595 VAL A CA 1
ATOM 4614 C C . VAL A 1 595 ? -17.534 -4.827 -7.556 1.00 97.81 595 VAL A C 1
ATOM 4616 O O . VAL A 1 595 ? -17.040 -3.716 -7.741 1.00 97.81 595 VAL A O 1
ATOM 4619 N N . CYS A 1 596 ? -17.989 -5.242 -6.385 1.00 98.31 596 CYS A N 1
ATOM 4620 C CA . CYS A 1 596 ? -17.965 -4.438 -5.181 1.00 98.31 596 CYS A CA 1
ATOM 4621 C C . CYS A 1 596 ? -17.139 -5.123 -4.103 1.00 98.31 596 CYS A C 1
ATOM 4623 O O . CYS A 1 596 ? -17.165 -6.351 -3.989 1.00 98.31 596 CYS A O 1
ATOM 4625 N N . ASN A 1 597 ? -16.473 -4.327 -3.276 1.00 97.94 597 ASN A N 1
ATOM 4626 C CA . ASN A 1 597 ? -15.842 -4.808 -2.056 1.00 97.94 597 ASN A CA 1
ATOM 4627 C C . ASN A 1 597 ? -15.922 -3.785 -0.939 1.00 97.94 597 ASN A C 1
ATOM 4629 O O . ASN A 1 597 ? -16.075 -2.589 -1.177 1.00 97.94 597 ASN A O 1
ATOM 4633 N N . ILE A 1 598 ? -15.818 -4.283 0.285 1.00 98.00 598 ILE A N 1
ATOM 4634 C CA . ILE A 1 598 ? -15.803 -3.453 1.484 1.00 98.00 598 ILE A CA 1
ATOM 4635 C C . ILE A 1 598 ? -14.369 -3.155 1.915 1.00 98.00 598 ILE A C 1
ATOM 4637 O O . ILE A 1 598 ? -13.463 -3.947 1.647 1.00 98.00 598 ILE A O 1
ATOM 4641 N N . GLY A 1 599 ? -14.181 -2.023 2.590 1.00 97.00 599 GLY A N 1
ATOM 4642 C CA . GLY A 1 599 ? -12.878 -1.599 3.093 1.00 97.00 599 GLY A CA 1
ATOM 4643 C C . GLY A 1 599 ? -12.738 -1.629 4.617 1.00 97.00 599 GLY A C 1
ATOM 4644 O O . GLY A 1 599 ? -13.648 -1.998 5.373 1.00 97.00 599 GLY A O 1
ATOM 4645 N N . ASP A 1 600 ? -11.557 -1.223 5.076 1.00 96.38 600 ASP A N 1
ATOM 4646 C CA . ASP A 1 600 ? -11.145 -1.261 6.480 1.00 96.38 600 ASP A CA 1
ATOM 4647 C C . ASP A 1 600 ? -12.024 -0.385 7.394 1.00 96.38 600 ASP A C 1
ATOM 4649 O O . ASP A 1 600 ? -12.276 -0.759 8.543 1.00 96.38 600 ASP A O 1
ATOM 4653 N N . MET A 1 601 ? -12.569 0.736 6.908 1.00 97.44 601 MET A N 1
ATOM 4654 C CA . MET A 1 601 ? -13.475 1.584 7.689 1.00 97.44 601 MET A CA 1
ATOM 4655 C C . MET A 1 601 ? -14.781 0.863 8.011 1.00 97.44 601 MET A C 1
ATOM 4657 O O . MET A 1 601 ? -15.293 0.993 9.128 1.00 97.44 601 MET A O 1
ATOM 4661 N N . LEU A 1 602 ? -15.311 0.057 7.084 1.00 97.62 602 LEU A N 1
ATOM 4662 C CA . LEU A 1 602 ? -16.499 -0.745 7.368 1.00 97.62 602 LEU A CA 1
ATOM 4663 C C . LEU A 1 602 ? -16.175 -1.893 8.333 1.00 97.62 602 LEU A C 1
ATOM 4665 O O . LEU A 1 602 ? -16.958 -2.169 9.244 1.00 97.62 602 LEU A O 1
ATOM 4669 N N . LYS A 1 603 ? -14.995 -2.512 8.221 1.00 96.50 603 LYS A N 1
ATOM 4670 C CA . LYS A 1 603 ? -14.506 -3.481 9.217 1.00 96.50 603 LYS A CA 1
ATOM 4671 C C . LYS A 1 603 ? -14.440 -2.869 10.623 1.00 96.50 603 LYS A C 1
ATOM 4673 O O . LYS A 1 603 ? -14.901 -3.486 11.585 1.00 96.50 603 LYS A O 1
ATOM 4678 N N . ILE A 1 604 ? -13.944 -1.636 10.751 1.00 96.81 604 ILE A N 1
ATOM 4679 C CA . ILE A 1 604 ? -13.901 -0.902 12.026 1.00 96.81 604 ILE A CA 1
ATOM 4680 C C . ILE A 1 604 ? -15.317 -0.625 12.546 1.00 96.81 604 ILE A C 1
ATOM 4682 O O . ILE A 1 604 ? -15.625 -0.977 13.685 1.00 96.81 604 ILE A O 1
ATOM 4686 N N . LEU A 1 605 ? -16.200 -0.044 11.723 1.00 97.00 605 LEU A N 1
ATOM 4687 C CA . LEU A 1 605 ? -17.592 0.253 12.100 1.00 97.00 605 LEU A CA 1
ATOM 4688 C C . LEU A 1 605 ? -18.342 -1.000 12.564 1.00 97.00 605 LEU A C 1
ATOM 4690 O O . LEU A 1 605 ? -19.123 -0.949 13.515 1.00 97.00 605 LEU A O 1
ATOM 4694 N N . THR A 1 606 ? -18.066 -2.139 11.938 1.00 97.50 606 THR A N 1
ATOM 4695 C CA . THR A 1 606 ? -18.723 -3.413 12.241 1.00 97.50 606 THR A CA 1
ATOM 4696 C C . THR A 1 606 ? -18.033 -4.219 13.338 1.00 97.50 606 THR A C 1
ATOM 4698 O O . THR A 1 606 ? -18.422 -5.355 13.605 1.00 97.50 606 THR A O 1
ATOM 4701 N N . ASN A 1 607 ? -17.027 -3.648 14.006 1.00 96.88 607 ASN A N 1
ATOM 4702 C CA . ASN A 1 607 ? -16.226 -4.314 15.031 1.00 96.88 607 ASN A CA 1
ATOM 4703 C C . ASN A 1 607 ? -15.628 -5.662 14.568 1.00 96.88 607 ASN A C 1
ATOM 4705 O O . ASN A 1 607 ? -15.462 -6.584 15.371 1.00 96.88 607 ASN A O 1
ATOM 4709 N N . GLY A 1 608 ? -15.327 -5.790 13.272 1.00 94.50 608 GLY A N 1
ATOM 4710 C CA . GLY A 1 608 ? -14.826 -7.019 12.657 1.00 94.50 608 GLY A CA 1
ATOM 4711 C C . GLY A 1 608 ? -15.888 -8.093 12.418 1.00 94.50 608 GLY A C 1
ATOM 4712 O O . GLY A 1 608 ? -15.532 -9.262 12.314 1.00 94.50 608 GLY A O 1
ATOM 4713 N N . LEU A 1 609 ? -17.183 -7.743 12.370 1.00 95.38 609 LEU A N 1
ATOM 4714 C CA . LEU A 1 609 ? -18.203 -8.657 11.831 1.00 95.38 609 LEU A CA 1
ATOM 4715 C C . LEU A 1 609 ? -18.029 -8.856 10.327 1.00 95.38 609 LEU A C 1
ATOM 4717 O O . LEU A 1 609 ? -18.318 -9.945 9.839 1.00 95.38 609 LEU A O 1
ATOM 4721 N N . TYR A 1 610 ? -17.610 -7.805 9.621 1.00 96.00 610 TYR A N 1
ATOM 4722 C CA . TYR A 1 610 ? -17.266 -7.851 8.207 1.00 96.00 610 TYR A CA 1
ATOM 4723 C C . TYR A 1 610 ? -15.763 -7.654 8.035 1.00 96.00 610 TYR A C 1
ATOM 4725 O O . TYR A 1 610 ? -15.154 -6.852 8.748 1.00 96.00 610 TYR A O 1
ATOM 4733 N N . GLU A 1 611 ? -15.177 -8.385 7.091 1.00 87.12 611 GLU A N 1
ATOM 4734 C CA . GLU A 1 611 ? -13.733 -8.429 6.876 1.00 87.12 611 GLU A CA 1
ATOM 4735 C C . GLU A 1 611 ? -13.370 -7.803 5.523 1.00 87.12 611 GLU A C 1
ATOM 4737 O O . GLU A 1 611 ? -13.855 -8.209 4.466 1.00 87.12 611 GLU A O 1
ATOM 4742 N N . SER A 1 612 ? -12.493 -6.800 5.565 1.00 91.38 612 SER A N 1
ATOM 4743 C CA . SER A 1 612 ? -11.878 -6.218 4.371 1.00 91.38 612 SER A CA 1
ATOM 4744 C C . SER A 1 612 ? -10.909 -7.232 3.772 1.00 91.38 612 SER A C 1
ATOM 4746 O O . SER A 1 612 ? -9.998 -7.712 4.449 1.00 91.38 612 SER A O 1
ATOM 4748 N N . THR A 1 613 ? -11.142 -7.613 2.520 1.00 92.25 613 THR A N 1
ATOM 4749 C CA . THR A 1 613 ? -10.517 -8.803 1.937 1.00 92.25 613 THR A CA 1
ATOM 4750 C C . THR A 1 613 ? -9.363 -8.428 1.016 1.00 92.25 613 THR A C 1
ATOM 4752 O O . THR A 1 613 ? -9.463 -7.508 0.198 1.00 92.25 613 THR A O 1
ATOM 4755 N N . PHE A 1 614 ? -8.244 -9.147 1.153 1.00 93.00 614 PHE A N 1
ATOM 4756 C CA . PHE A 1 614 ? -7.084 -8.941 0.293 1.00 93.00 614 PHE A CA 1
ATOM 4757 C C . PHE A 1 614 ? -7.441 -9.232 -1.159 1.00 93.00 614 PHE A C 1
ATOM 4759 O O . PHE A 1 614 ? -7.977 -10.291 -1.473 1.00 93.00 614 PHE A O 1
ATOM 4766 N N . HIS A 1 615 ? -7.070 -8.330 -2.052 1.00 94.50 615 HIS A N 1
ATOM 4767 C CA . HIS A 1 615 ? -7.247 -8.503 -3.482 1.00 94.50 615 HIS A CA 1
ATOM 4768 C C . HIS A 1 615 ? -6.007 -8.021 -4.240 1.00 94.50 615 HIS A C 1
ATOM 4770 O O . HIS A 1 615 ? -5.181 -7.276 -3.706 1.00 94.50 615 HIS A O 1
ATOM 4776 N N . ARG A 1 616 ? -5.847 -8.504 -5.472 1.00 92.12 616 ARG A N 1
ATOM 4777 C CA . ARG A 1 616 ? -4.783 -8.106 -6.401 1.00 92.12 616 ARG A CA 1
ATOM 4778 C C . ARG A 1 616 ? -5.314 -8.083 -7.827 1.00 92.12 616 ARG A C 1
ATOM 4780 O O . ARG A 1 616 ? -6.338 -8.699 -8.121 1.00 92.12 616 ARG A O 1
ATOM 4787 N N . VAL A 1 617 ? -4.611 -7.399 -8.720 1.00 90.25 617 VAL A N 1
ATOM 4788 C CA . VAL A 1 617 ? -4.956 -7.370 -10.147 1.00 90.25 617 VAL A CA 1
ATOM 4789 C C . VAL A 1 617 ? -3.765 -7.836 -10.956 1.00 90.25 617 VAL A C 1
ATOM 4791 O O . VAL A 1 617 ? -2.726 -7.198 -10.870 1.00 90.25 617 VAL A O 1
ATOM 4794 N N . ILE A 1 618 ? -3.950 -8.874 -11.774 1.00 86.62 618 ILE A N 1
ATOM 4795 C CA . ILE A 1 618 ? -2.947 -9.434 -12.685 1.00 86.62 618 ILE A CA 1
ATOM 4796 C C . ILE A 1 618 ? -3.539 -9.475 -14.097 1.00 86.62 618 ILE A C 1
ATOM 4798 O O . ILE A 1 618 ? -4.407 -10.296 -14.395 1.00 86.62 618 ILE A O 1
ATOM 4802 N N . ASN A 1 619 ? -3.080 -8.601 -15.000 1.00 86.69 619 ASN A N 1
ATOM 4803 C CA . ASN A 1 619 ? -3.529 -8.632 -16.394 1.00 86.69 619 ASN A CA 1
ATOM 4804 C C . ASN A 1 619 ? -2.781 -9.715 -17.188 1.00 86.69 619 ASN A C 1
ATOM 4806 O O . ASN A 1 619 ? -1.704 -9.456 -17.714 1.00 86.69 619 ASN A O 1
ATOM 4810 N N . LYS A 1 620 ? -3.364 -10.914 -17.303 1.00 83.44 620 LYS A N 1
ATOM 4811 C CA . LYS A 1 620 ? -2.824 -12.011 -18.135 1.00 83.44 620 LYS A CA 1
ATOM 4812 C C . LYS A 1 620 ? -3.276 -11.948 -19.605 1.00 83.44 620 LYS A C 1
ATOM 4814 O O . LYS A 1 620 ? -2.912 -12.813 -20.397 1.00 83.44 620 LYS A O 1
ATOM 4819 N N . SER A 1 621 ? -4.095 -10.960 -19.976 1.00 82.50 621 SER A N 1
ATOM 4820 C CA . SER A 1 621 ? -4.632 -10.826 -21.335 1.00 82.50 621 SER A CA 1
ATOM 4821 C C . SER A 1 621 ? -3.571 -10.327 -22.326 1.00 82.50 621 SER A C 1
ATOM 4823 O O . SER A 1 621 ? -2.758 -9.470 -21.967 1.00 82.50 621 SER A O 1
ATOM 4825 N N . PRO A 1 622 ? -3.617 -10.750 -23.607 1.00 82.25 622 PRO A N 1
ATOM 4826 C CA . PRO A 1 622 ? -2.829 -10.133 -24.677 1.00 82.25 622 PRO A CA 1
ATOM 4827 C C . PRO A 1 622 ? -3.313 -8.717 -25.049 1.00 82.25 622 PRO A C 1
ATOM 4829 O O . PRO A 1 622 ? -2.796 -8.114 -25.988 1.00 82.25 622 PRO A O 1
ATOM 4832 N N . THR A 1 623 ? -4.320 -8.180 -24.355 1.00 87.19 623 THR A N 1
ATOM 4833 C CA . THR A 1 623 ? -4.900 -6.856 -24.599 1.00 87.19 623 THR A CA 1
ATOM 4834 C C . THR A 1 623 ? -4.752 -5.931 -23.391 1.00 87.19 623 THR A C 1
ATOM 4836 O O . THR A 1 623 ? -4.684 -6.360 -22.236 1.00 87.19 623 THR A O 1
ATOM 4839 N N . TYR A 1 624 ? -4.652 -4.631 -23.679 1.00 89.38 624 TYR A N 1
ATOM 4840 C CA . TYR A 1 624 ? -4.574 -3.588 -22.663 1.00 89.38 624 TYR A CA 1
ATOM 4841 C C . TYR A 1 624 ? -5.898 -3.547 -21.898 1.00 89.38 624 TYR A C 1
ATOM 4843 O O . TYR A 1 624 ? -6.954 -3.350 -22.509 1.00 89.38 624 TYR A O 1
ATOM 4851 N N . ARG A 1 625 ? -5.842 -3.716 -20.576 1.00 93.12 625 ARG A N 1
ATOM 4852 C CA . ARG A 1 625 ? -7.032 -3.737 -19.721 1.00 93.12 625 ARG A CA 1
ATOM 4853 C C . ARG A 1 625 ? -7.275 -2.360 -19.130 1.00 93.12 625 ARG A C 1
ATOM 4855 O O . ARG A 1 625 ? -6.370 -1.750 -18.572 1.00 93.12 625 ARG A O 1
ATOM 4862 N N . VAL A 1 626 ? -8.523 -1.912 -19.166 1.00 94.19 626 VAL A N 1
ATOM 4863 C CA . VAL A 1 626 ? -8.972 -0.706 -18.469 1.00 94.19 626 VAL A CA 1
ATOM 4864 C C . VAL A 1 626 ? -9.953 -1.083 -17.365 1.00 94.19 626 VAL A C 1
ATOM 4866 O O . VAL A 1 626 ? -10.832 -1.930 -17.544 1.00 94.19 626 VAL A O 1
ATOM 4869 N N . CYS A 1 627 ? -9.830 -0.430 -16.213 1.00 95.19 627 CYS A N 1
ATOM 4870 C CA . CYS A 1 627 ? -10.905 -0.394 -15.231 1.00 95.19 627 CYS A CA 1
ATOM 4871 C C . CYS A 1 627 ? -11.054 0.991 -14.611 1.00 95.19 627 CYS A C 1
ATOM 4873 O O . CYS A 1 627 ? -10.128 1.798 -14.595 1.00 95.19 627 CYS A O 1
ATOM 4875 N N . VAL A 1 628 ? -12.239 1.249 -14.078 1.00 97.62 628 VAL A N 1
ATOM 4876 C CA . VAL A 1 628 ? -12.567 2.476 -13.363 1.00 97.62 628 VAL A CA 1
ATOM 4877 C C . VAL A 1 628 ? -13.103 2.090 -11.993 1.00 97.62 628 VAL A C 1
ATOM 4879 O O . VAL A 1 628 ? -14.103 1.376 -11.903 1.00 97.62 628 VAL A O 1
ATOM 4882 N N . ALA A 1 629 ? -12.414 2.533 -10.946 1.00 97.88 629 ALA A N 1
ATOM 4883 C CA . ALA A 1 629 ? -12.748 2.256 -9.558 1.00 97.88 629 ALA A CA 1
ATOM 4884 C C . ALA A 1 629 ? -13.248 3.535 -8.877 1.00 97.88 629 ALA A C 1
ATOM 4886 O O . ALA A 1 629 ? -12.571 4.565 -8.889 1.00 97.88 629 ALA A O 1
ATOM 4887 N N . TYR A 1 630 ? -14.439 3.460 -8.294 1.00 98.69 630 TYR A N 1
ATOM 4888 C CA . TYR A 1 630 ? -15.020 4.508 -7.465 1.00 98.69 630 TYR A CA 1
ATOM 4889 C C . TYR A 1 630 ? -15.046 4.033 -6.013 1.00 98.69 630 TYR A C 1
ATOM 4891 O O . TYR A 1 630 ? -15.564 2.955 -5.729 1.00 98.69 630 TYR A O 1
ATOM 4899 N N . PHE A 1 631 ? -14.513 4.840 -5.105 1.00 98.56 631 PHE A N 1
ATOM 4900 C CA . PHE A 1 631 ? -14.427 4.539 -3.682 1.00 98.56 631 PHE A CA 1
ATOM 4901 C C . PHE A 1 631 ? -15.368 5.476 -2.927 1.00 98.56 631 PHE A C 1
ATOM 4903 O O . PHE A 1 631 ? -15.224 6.701 -2.989 1.00 98.56 631 PHE A O 1
ATOM 4910 N N . TYR A 1 632 ? -16.348 4.891 -2.245 1.00 98.44 632 TYR A N 1
ATOM 4911 C CA . TYR A 1 632 ? -17.259 5.578 -1.342 1.00 98.44 632 TYR A CA 1
ATOM 4912 C C . TYR A 1 632 ? -16.686 5.519 0.068 1.00 98.44 632 TYR A C 1
ATOM 4914 O O . TYR A 1 632 ? -16.642 4.451 0.684 1.00 98.44 632 TYR A O 1
ATOM 4922 N N . GLU A 1 633 ? -16.271 6.672 0.578 1.00 98.12 633 GLU A N 1
ATOM 4923 C CA . GLU A 1 633 ? -15.550 6.773 1.839 1.00 98.12 633 GLU A CA 1
ATOM 4924 C C . GLU A 1 633 ? -16.441 7.378 2.926 1.00 98.12 633 GLU A C 1
ATOM 4926 O O . GLU A 1 633 ? -17.568 7.817 2.687 1.00 98.12 633 GLU A O 1
ATOM 4931 N N . THR A 1 634 ? -15.939 7.415 4.158 1.00 97.88 634 THR A N 1
ATOM 4932 C CA . THR A 1 634 ? -16.576 8.221 5.204 1.00 97.88 634 THR A CA 1
ATOM 4933 C C . THR A 1 634 ? -16.478 9.707 4.842 1.00 97.88 634 THR A C 1
ATOM 4935 O O . THR A 1 634 ? -15.711 10.104 3.959 1.00 97.88 634 THR A O 1
ATOM 4938 N N . ASN A 1 635 ? -17.186 10.570 5.569 1.00 96.88 635 ASN A N 1
ATOM 4939 C CA . ASN A 1 635 ? -16.850 11.990 5.571 1.00 96.88 635 ASN A CA 1
ATOM 4940 C C . ASN A 1 635 ? -15.359 12.126 5.944 1.00 96.88 635 ASN A C 1
ATOM 4942 O O . ASN A 1 635 ? -14.822 11.337 6.733 1.00 96.88 635 ASN A O 1
ATOM 4946 N N . PHE A 1 636 ? -14.680 13.098 5.339 1.00 96.19 636 PHE A N 1
ATOM 4947 C CA . PHE A 1 636 ? -13.217 13.176 5.349 1.00 96.19 636 PHE A CA 1
ATOM 4948 C C . PHE A 1 636 ? -12.618 13.233 6.765 1.00 96.19 636 PHE A C 1
ATOM 4950 O O . PHE A 1 636 ? -11.647 12.544 7.062 1.00 96.19 636 PHE A O 1
ATOM 4957 N N . ASP A 1 637 ? -13.212 14.018 7.656 1.00 95.12 637 ASP A N 1
ATOM 4958 C CA . ASP A 1 637 ? -12.771 14.254 9.032 1.00 95.12 637 ASP A CA 1
ATOM 4959 C C . ASP A 1 637 ? -13.570 13.459 10.081 1.00 95.12 637 ASP A C 1
ATOM 4961 O O . ASP A 1 637 ? -13.342 13.606 11.287 1.00 95.12 637 ASP A O 1
ATOM 4965 N N . ALA A 1 638 ? -14.471 12.570 9.645 1.00 95.44 638 ALA A N 1
ATOM 4966 C CA . ALA A 1 638 ? -15.277 11.765 10.551 1.00 95.44 638 ALA A CA 1
ATOM 4967 C C . ALA A 1 638 ? -14.417 10.816 11.390 1.00 95.44 638 ALA A C 1
ATOM 4969 O O . ALA A 1 638 ? -13.679 9.969 10.885 1.00 95.44 638 ALA A O 1
ATOM 4970 N N . ALA A 1 639 ? -14.584 10.922 12.705 1.00 94.38 639 ALA A N 1
ATOM 4971 C CA . ALA A 1 639 ? -14.015 10.012 13.684 1.00 94.38 639 ALA A CA 1
ATOM 4972 C C . ALA A 1 639 ? -14.889 8.762 13.825 1.00 94.38 639 ALA A C 1
ATOM 4974 O O . ALA A 1 639 ? -15.771 8.703 14.687 1.00 94.38 639 ALA A O 1
ATOM 4975 N N . ILE A 1 640 ? -14.639 7.746 13.004 1.00 94.44 640 ILE A N 1
ATOM 4976 C CA . ILE A 1 640 ? -15.394 6.500 13.091 1.00 94.44 640 ILE A CA 1
ATOM 4977 C C . ILE A 1 640 ? -14.898 5.610 14.234 1.00 94.44 640 ILE A C 1
ATOM 4979 O O . ILE A 1 640 ? -13.718 5.586 14.588 1.00 94.44 640 ILE A O 1
ATOM 4983 N N . LYS A 1 641 ? -15.832 4.865 14.823 1.00 94.88 641 LYS A N 1
ATOM 4984 C CA . LYS A 1 641 ? -15.609 3.870 15.877 1.00 94.88 641 LYS A CA 1
ATOM 4985 C C . LYS A 1 641 ? -16.623 2.733 15.711 1.00 94.88 641 LYS A C 1
ATOM 4987 O O . LYS A 1 641 ? -17.653 2.964 15.072 1.00 94.88 641 LYS A O 1
ATOM 4992 N N . PRO A 1 642 ? -16.381 1.547 16.295 1.00 96.81 642 PRO A N 1
ATOM 4993 C CA . PRO A 1 642 ? -17.339 0.450 16.225 1.00 96.81 642 PRO A CA 1
ATOM 4994 C C . PRO A 1 642 ? -18.748 0.860 16.676 1.00 96.81 642 PRO A C 1
ATOM 4996 O O . PRO A 1 642 ? -18.901 1.538 17.694 1.00 96.81 642 PRO A O 1
ATOM 4999 N N . LEU A 1 643 ? -19.767 0.446 15.921 1.00 95.44 643 LEU A N 1
ATOM 5000 C CA . LEU A 1 643 ? -21.173 0.681 16.245 1.00 95.44 643 LEU A CA 1
ATOM 5001 C C . LEU A 1 643 ? -21.585 -0.164 17.454 1.00 95.44 643 LEU A C 1
ATOM 5003 O O . LEU A 1 643 ? -21.258 -1.350 17.523 1.00 95.44 643 LEU A O 1
ATOM 5007 N N . ASP A 1 644 ? -22.383 0.397 18.364 1.00 94.75 644 ASP A N 1
ATOM 5008 C CA . ASP A 1 644 ? -22.788 -0.296 19.597 1.00 94.75 644 ASP A CA 1
ATOM 5009 C C . ASP A 1 644 ? -23.517 -1.618 19.323 1.00 94.75 644 ASP A C 1
ATOM 5011 O O . ASP A 1 644 ? -23.308 -2.614 20.019 1.00 94.75 644 ASP A O 1
ATOM 5015 N N . ILE A 1 645 ? -24.352 -1.654 18.278 1.00 95.06 645 ILE A N 1
ATOM 5016 C CA . ILE A 1 645 ? -25.019 -2.886 17.841 1.00 95.06 645 ILE A CA 1
ATOM 5017 C C . ILE A 1 645 ? -24.011 -3.959 17.420 1.00 95.06 645 ILE A C 1
ATOM 5019 O O . ILE A 1 645 ? -24.185 -5.131 17.750 1.00 95.06 645 ILE A O 1
ATOM 5023 N N . CYS A 1 646 ? -22.924 -3.562 16.764 1.00 96.31 646 CYS A N 1
ATOM 5024 C CA . CYS A 1 646 ? -21.881 -4.474 16.322 1.00 96.31 646 CYS A CA 1
ATOM 5025 C C . CYS A 1 646 ? -21.020 -4.943 17.496 1.00 96.31 646 CYS A C 1
ATOM 5027 O O . CYS A 1 646 ? -20.761 -6.138 17.600 1.00 96.31 646 CYS A O 1
ATOM 5029 N N . ILE A 1 647 ? -20.676 -4.052 18.436 1.00 95.81 647 ILE A N 1
ATOM 5030 C CA . ILE A 1 647 ? -19.976 -4.413 19.681 1.00 95.81 647 ILE A CA 1
ATOM 5031 C C . ILE A 1 647 ? -20.749 -5.510 20.421 1.00 95.81 647 ILE A C 1
ATOM 5033 O O . ILE A 1 647 ? -20.173 -6.553 20.740 1.00 95.81 647 ILE A O 1
ATOM 5037 N N . ARG A 1 648 ? -22.064 -5.323 20.623 1.00 95.12 648 ARG A N 1
ATOM 5038 C CA . ARG A 1 648 ? -22.935 -6.329 21.257 1.00 95.12 648 ARG A CA 1
ATOM 5039 C C . ARG A 1 648 ? -22.915 -7.661 20.507 1.00 95.12 648 ARG A C 1
ATOM 5041 O O . ARG A 1 648 ? -22.728 -8.702 21.129 1.00 95.12 648 ARG A O 1
ATOM 5048 N N . ARG A 1 649 ? -23.039 -7.632 19.176 1.00 92.88 649 ARG A N 1
ATOM 5049 C CA . ARG A 1 649 ? -23.027 -8.838 18.325 1.00 92.88 649 ARG A CA 1
ATOM 5050 C C . ARG A 1 649 ? -21.682 -9.575 18.315 1.00 92.88 649 ARG A C 1
ATOM 5052 O O . ARG A 1 649 ? -21.657 -10.764 18.031 1.00 92.88 649 ARG A O 1
ATOM 5059 N N . THR A 1 650 ? -20.581 -8.904 18.644 1.00 92.25 650 THR A N 1
ATOM 5060 C CA . THR A 1 650 ? -19.229 -9.496 18.709 1.00 92.25 650 THR A CA 1
ATOM 5061 C C . THR A 1 650 ? -18.758 -9.837 20.126 1.00 92.25 650 THR A C 1
ATOM 5063 O O . THR A 1 650 ? -17.553 -9.913 20.363 1.00 92.25 650 THR A O 1
ATOM 5066 N N . GLY A 1 651 ? -19.679 -10.010 21.078 1.00 90.12 651 GLY A N 1
ATOM 5067 C CA . GLY A 1 651 ? -19.346 -10.409 22.452 1.00 90.12 651 GLY A CA 1
ATOM 5068 C C . GLY A 1 651 ? -19.117 -9.252 23.429 1.00 90.12 651 GLY A C 1
ATOM 5069 O O . GLY A 1 651 ? -18.532 -9.452 24.484 1.00 90.12 651 GLY A O 1
ATOM 5070 N N . GLY A 1 652 ? -19.561 -8.035 23.100 1.00 89.62 652 GLY A N 1
ATOM 5071 C CA . GLY A 1 652 ? -19.575 -6.894 24.025 1.00 89.62 652 GLY A CA 1
ATOM 5072 C C . GLY A 1 652 ? -18.248 -6.142 24.175 1.00 89.62 652 GLY A C 1
ATOM 5073 O O . GLY A 1 652 ? -18.223 -5.091 24.811 1.00 89.62 652 GLY A O 1
ATOM 5074 N N . THR A 1 653 ? -17.158 -6.618 23.569 1.00 91.50 653 THR A N 1
ATOM 5075 C CA . THR A 1 653 ? -15.843 -5.961 23.628 1.00 91.50 653 THR A CA 1
ATOM 5076 C C . THR A 1 653 ? -15.556 -5.160 22.360 1.00 91.50 653 THR A C 1
ATOM 5078 O O . THR A 1 653 ? -15.657 -5.668 21.242 1.00 91.50 653 THR A O 1
ATOM 5081 N N . LYS A 1 654 ? -15.146 -3.901 22.525 1.00 94.31 654 LYS A N 1
ATOM 5082 C CA . LYS A 1 654 ? -14.648 -3.053 21.435 1.00 94.31 654 LYS A CA 1
ATOM 5083 C C . LYS A 1 654 ? -13.277 -3.569 20.969 1.00 94.31 654 LYS A C 1
ATOM 5085 O O . LYS A 1 654 ? -12.348 -3.611 21.768 1.00 94.31 654 LYS A O 1
ATOM 5090 N N . LYS A 1 655 ? -13.154 -3.957 19.694 1.00 92.50 655 LYS A N 1
ATOM 5091 C CA . LYS A 1 655 ? -11.930 -4.540 19.104 1.00 92.50 655 LYS A CA 1
ATOM 5092 C C . LYS A 1 655 ? -11.070 -3.532 18.340 1.00 92.50 655 LYS A C 1
ATOM 5094 O O . LYS A 1 655 ? -9.873 -3.749 18.194 1.00 92.50 655 LYS A O 1
ATOM 5099 N N . PHE A 1 656 ? -11.673 -2.452 17.844 1.00 92.12 656 PHE A N 1
ATOM 5100 C CA . PHE A 1 656 ? -10.999 -1.454 17.012 1.00 92.12 656 PHE A CA 1
ATOM 5101 C C . PHE A 1 656 ? -11.079 -0.069 17.636 1.00 92.12 656 PHE A C 1
ATOM 5103 O O . PHE A 1 656 ? -12.114 0.317 18.183 1.00 92.12 656 PHE A O 1
ATOM 5110 N N . GLU A 1 657 ? -9.988 0.684 17.531 1.00 90.00 657 GLU A N 1
ATOM 5111 C CA . GLU A 1 657 ? -9.917 2.069 17.987 1.00 90.00 657 GLU A CA 1
ATOM 5112 C C . GLU A 1 657 ? -10.503 3.062 16.976 1.00 90.00 657 GLU A C 1
ATOM 5114 O O . GLU A 1 657 ? -10.916 2.695 15.878 1.00 90.00 657 GLU A O 1
ATOM 5119 N N . ARG A 1 658 ? -10.575 4.336 17.384 1.00 90.75 658 ARG A N 1
ATOM 5120 C CA . ARG A 1 658 ? -11.005 5.443 16.518 1.00 90.75 658 ARG A CA 1
ATOM 5121 C C . ARG A 1 658 ? -10.101 5.535 15.284 1.00 90.75 658 ARG A C 1
ATOM 5123 O O . ARG A 1 658 ? -8.882 5.562 15.437 1.00 90.75 658 ARG A O 1
ATOM 5130 N N . ALA A 1 659 ? -10.701 5.705 14.108 1.00 93.88 659 ALA A N 1
ATOM 5131 C CA . ALA A 1 659 ? -10.004 6.012 12.860 1.00 93.88 659 ALA A CA 1
ATOM 5132 C C . ALA A 1 659 ? -10.639 7.220 12.153 1.00 93.88 659 ALA A C 1
ATOM 5134 O O . ALA A 1 659 ? -11.826 7.493 12.334 1.00 93.88 659 ALA A O 1
ATOM 5135 N N . VAL A 1 660 ? -9.841 7.946 11.367 1.00 96.31 660 VAL A N 1
ATOM 5136 C CA . VAL A 1 660 ? -10.279 9.085 10.545 1.00 96.31 660 VAL A CA 1
ATOM 5137 C C . VAL A 1 660 ? -9.760 8.882 9.130 1.00 96.31 660 VAL A C 1
ATOM 5139 O O . VAL A 1 660 ? -8.561 8.680 8.930 1.00 96.31 660 VAL A O 1
ATOM 5142 N N . TYR A 1 661 ? -10.647 8.943 8.138 1.00 95.75 661 TYR A N 1
ATOM 5143 C CA . TYR A 1 661 ? -10.275 8.651 6.753 1.00 95.75 661 TYR A CA 1
ATOM 5144 C C . TYR A 1 661 ? -9.269 9.654 6.187 1.00 95.75 661 TYR A C 1
ATOM 5146 O O . TYR A 1 661 ? -8.272 9.256 5.588 1.00 95.75 661 TYR A O 1
ATOM 5154 N N . GLY A 1 662 ? -9.475 10.946 6.440 1.00 95.00 662 GLY A N 1
ATOM 5155 C CA . GLY A 1 662 ? -8.594 12.008 5.968 1.00 95.00 662 GLY A CA 1
ATOM 5156 C C . GLY A 1 662 ? -7.162 11.883 6.488 1.00 95.00 662 GLY A C 1
ATOM 5157 O O . GLY A 1 662 ? -6.226 12.133 5.735 1.00 95.00 662 GLY A O 1
ATOM 5158 N N . GLU A 1 663 ? -6.968 11.422 7.731 1.00 94.81 663 GLU A N 1
ATOM 5159 C CA . GLU A 1 663 ? -5.632 11.149 8.289 1.00 94.81 663 GLU A CA 1
ATOM 5160 C C . GLU A 1 663 ? -4.911 10.056 7.487 1.00 94.81 663 GLU A C 1
ATOM 5162 O O . GLU A 1 663 ? -3.745 10.215 7.117 1.00 94.81 663 GLU A O 1
ATOM 5167 N N . HIS A 1 664 ? -5.618 8.972 7.153 1.00 91.62 664 HIS A N 1
ATOM 5168 C CA . HIS A 1 664 ? -5.062 7.899 6.335 1.00 91.62 664 HIS A CA 1
ATOM 5169 C C . HIS A 1 664 ? -4.769 8.348 4.905 1.00 91.62 664 HIS A C 1
ATOM 5171 O O . HIS A 1 664 ? -3.670 8.100 4.415 1.00 91.62 664 HIS A O 1
ATOM 5177 N N . LEU A 1 665 ? -5.718 9.012 4.233 1.00 92.62 665 LEU A N 1
ATOM 5178 C CA . LEU A 1 665 ? -5.534 9.439 2.846 1.00 92.62 665 LEU A CA 1
ATOM 5179 C C . LEU A 1 665 ? -4.348 10.400 2.721 1.00 92.62 665 LEU A C 1
ATOM 5181 O O . LEU A 1 665 ? -3.509 10.212 1.844 1.00 92.62 665 LEU A O 1
ATOM 5185 N N . VAL A 1 666 ? -4.230 11.379 3.624 1.00 92.69 666 VAL A N 1
ATOM 5186 C CA . VAL A 1 666 ? -3.105 12.328 3.642 1.00 92.69 666 VAL A CA 1
ATOM 5187 C C . VAL A 1 666 ? -1.783 11.604 3.878 1.00 92.69 666 VAL A C 1
ATOM 5189 O O . VAL A 1 666 ? -0.810 11.864 3.167 1.00 92.69 666 VAL A O 1
ATOM 5192 N N . SER A 1 667 ? -1.742 10.660 4.823 1.00 89.31 667 SER A N 1
ATOM 5193 C CA . SER A 1 667 ? -0.550 9.834 5.030 1.00 89.31 667 SER A CA 1
ATOM 5194 C C . SER A 1 667 ? -0.200 9.068 3.756 1.00 89.31 667 SER A C 1
ATOM 5196 O O . SER A 1 667 ? 0.944 9.114 3.329 1.00 89.31 667 SER A O 1
ATOM 5198 N N . LYS A 1 668 ? -1.180 8.421 3.117 1.00 85.31 668 LYS A N 1
ATOM 5199 C CA . LYS A 1 668 ? -0.984 7.594 1.923 1.00 85.31 668 LYS A CA 1
ATOM 5200 C C . LYS A 1 668 ? -0.424 8.406 0.757 1.00 85.31 668 LYS A C 1
ATOM 5202 O O . LYS A 1 668 ? 0.578 8.010 0.172 1.00 85.31 668 LYS A O 1
ATOM 5207 N N . VAL A 1 669 ? -1.029 9.548 0.425 1.00 83.06 669 VAL A N 1
ATOM 5208 C CA . VAL A 1 669 ? -0.569 10.359 -0.716 1.00 83.06 669 VAL A CA 1
ATOM 5209 C C . VAL A 1 669 ? 0.785 11.024 -0.457 1.00 83.06 669 VAL A C 1
ATOM 5211 O O . VAL A 1 669 ? 1.533 11.263 -1.391 1.00 83.06 669 VAL A O 1
ATOM 5214 N N . THR A 1 670 ? 1.152 11.296 0.797 1.00 83.50 670 THR A N 1
ATOM 5215 C CA . THR A 1 670 ? 2.460 11.906 1.107 1.00 83.50 670 THR A CA 1
ATOM 5216 C C . THR A 1 670 ? 3.604 10.890 1.200 1.00 83.50 670 THR A C 1
ATOM 5218 O O . THR A 1 670 ? 4.767 11.294 1.185 1.00 83.50 670 THR A O 1
ATOM 5221 N N . THR A 1 671 ? 3.298 9.587 1.263 1.00 77.94 671 THR A N 1
ATOM 5222 C CA . THR A 1 671 ? 4.291 8.501 1.361 1.00 77.94 671 THR A CA 1
ATOM 5223 C C . THR A 1 671 ? 4.383 7.590 0.137 1.00 77.94 671 THR A C 1
ATOM 5225 O O . THR A 1 671 ? 5.435 6.990 -0.059 1.00 77.94 671 THR A O 1
ATOM 5228 N N . ASN A 1 672 ? 3.317 7.435 -0.658 1.00 68.75 672 ASN A N 1
ATOM 5229 C CA . ASN A 1 672 ? 3.232 6.371 -1.674 1.00 68.75 672 ASN A CA 1
ATOM 5230 C C . ASN A 1 672 ? 3.596 6.800 -3.103 1.00 68.75 672 ASN A C 1
ATOM 5232 O O . ASN A 1 672 ? 3.601 5.945 -3.988 1.00 68.75 672 ASN A O 1
ATOM 5236 N N . PHE A 1 673 ? 3.892 8.081 -3.330 1.00 62.53 673 PHE A N 1
ATOM 5237 C CA . PHE A 1 673 ? 4.407 8.571 -4.609 1.00 62.53 673 PHE A CA 1
ATOM 5238 C C . PHE A 1 673 ? 5.918 8.805 -4.512 1.00 62.53 673 PHE A C 1
ATOM 5240 O O . PHE A 1 673 ? 6.406 9.379 -3.535 1.00 62.53 673 PHE A O 1
ATOM 5247 N N . VAL A 1 674 ? 6.651 8.355 -5.532 1.00 53.78 674 VAL A N 1
ATOM 5248 C CA . VAL A 1 674 ? 8.098 8.583 -5.676 1.00 53.78 674 VAL A CA 1
ATOM 5249 C C . VAL A 1 674 ? 8.381 10.092 -5.699 1.00 53.78 674 VAL A C 1
ATOM 5251 O O . VAL A 1 674 ? 7.664 10.856 -6.348 1.00 53.78 674 VAL A O 1
ATOM 5254 N N . LYS A 1 675 ? 9.409 10.544 -4.969 1.00 51.69 675 LYS A N 1
ATOM 5255 C CA . LYS A 1 675 ? 9.787 11.966 -4.927 1.00 51.69 675 LYS A CA 1
ATOM 5256 C C . LYS A 1 675 ? 10.355 12.399 -6.283 1.00 51.69 675 LYS A C 1
ATOM 5258 O O . LYS A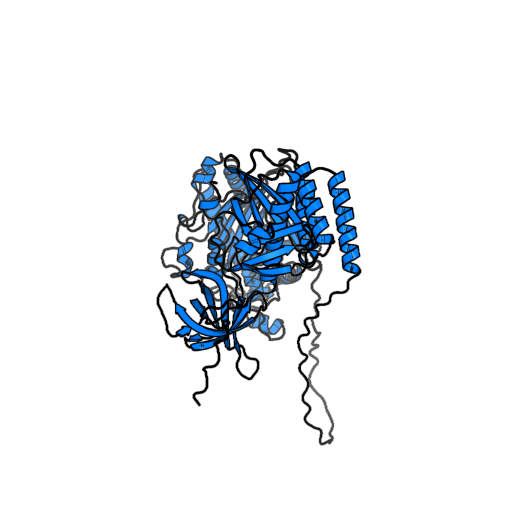 1 675 ? 11.074 11.635 -6.917 1.00 51.69 675 LYS A O 1
ATOM 5263 N N . GLU A 1 676 ? 10.054 13.633 -6.702 1.00 42.16 676 GLU A N 1
ATOM 5264 C CA . GLU A 1 676 ? 10.438 14.185 -8.019 1.00 42.16 676 GLU A CA 1
ATOM 5265 C C . GLU A 1 676 ? 11.936 14.049 -8.345 1.00 42.16 676 GLU A C 1
ATOM 5267 O O . GLU A 1 676 ? 12.281 13.900 -9.513 1.00 42.16 676 GLU A O 1
ATOM 5272 N N . ASP A 1 677 ? 12.807 13.999 -7.336 1.00 36.78 677 ASP A N 1
ATOM 5273 C CA . ASP A 1 677 ? 14.261 13.909 -7.510 1.00 36.78 677 ASP A CA 1
ATOM 5274 C C . ASP A 1 677 ? 14.778 12.512 -7.932 1.00 36.78 677 ASP A C 1
ATOM 5276 O O . ASP A 1 677 ? 15.956 12.379 -8.258 1.00 36.78 677 ASP A O 1
ATOM 5280 N N . GLU A 1 678 ? 13.939 11.466 -7.928 1.00 38.16 678 GLU A N 1
ATOM 5281 C CA . GLU A 1 678 ? 14.353 10.070 -8.193 1.00 38.16 678 GLU A CA 1
ATOM 5282 C C . GLU A 1 678 ? 13.942 9.534 -9.581 1.00 38.16 678 GLU A C 1
ATOM 5284 O O . GLU A 1 678 ? 14.332 8.426 -9.944 1.00 38.16 678 GLU A O 1
ATOM 5289 N N . LEU A 1 679 ? 13.162 10.287 -10.370 1.00 36.97 679 LEU A N 1
ATOM 5290 C CA . LEU A 1 679 ? 12.601 9.815 -11.653 1.00 36.97 679 LEU A CA 1
ATOM 5291 C C . LEU A 1 679 ? 13.291 10.375 -12.909 1.00 36.97 679 LEU A C 1
ATOM 5293 O O . LEU A 1 679 ? 13.078 9.832 -13.993 1.00 36.97 679 LEU A O 1
ATOM 5297 N N . ASP A 1 680 ? 14.116 11.416 -12.766 1.00 30.91 680 ASP A N 1
ATOM 5298 C CA . ASP A 1 680 ? 14.891 12.021 -13.864 1.00 30.91 680 ASP A CA 1
ATOM 5299 C C . ASP A 1 680 ? 16.390 11.627 -13.835 1.00 30.91 680 ASP A C 1
ATOM 5301 O O . ASP A 1 680 ? 17.200 12.229 -14.546 1.00 30.91 680 ASP A O 1
ATOM 5305 N N . SER A 1 681 ? 16.775 10.621 -13.030 1.00 28.16 681 SER A N 1
ATOM 5306 C CA . SER A 1 681 ? 18.157 10.112 -12.914 1.00 28.16 681 SER A CA 1
ATOM 5307 C C . SER A 1 681 ? 18.394 8.793 -13.640 1.00 28.16 681 SER A C 1
ATOM 5309 O O . SER A 1 681 ? 17.631 7.841 -13.352 1.00 28.16 681 SER A O 1
#

Foldseek 3Di:
DDDDDDDDDPQFAFLAAPQQPDQKDKWFFAFKDAPNHTDFKDFAPGKIWTWTRYASWDADDPQEFTFWDWKWDDDPPRDTAWIWTFDGWHQDPPRTITTITGTHGGMDGHGDMIMHGTPVLLQLLLQLQVVVLQLLQQLCCVLVHVQKAFPDWHRGSFKIKTKIFAQDFDDPVSLVSSQVVLVVQLVVFFFKDKDKDAPVVLVVVVAAEHPPDDDDRIFIWIDRPPRHIYTDDGYHDRTSPQQVGKDFQDKDDPDRRMIMTMMGTHHLVSVVVSVVVVVLQPPDPVSVVVVVVVSVVSVVVVVVDPDPDDPDDDDDDDDDDDDDDDDDDDDDDDDDDPPPDPPPVPADQDQAAAEAECLLLVVCVPPQCLLVDPVLVVRLQSLLNNLQHFLKHKYFNLPPDPVLLVVLQVQLVQLVPDDPVLQCVFDADLVQLRFGKDDFQQFDDPNARFGKIKTKAWDADDVCNPHPLSNSNHHHHRDGCPPVCNVVSVVVVLVSVQVSVLSVCLSNCSSLVHHSCPCDDQWQVVWIKMKMKMKFDAQDCVVPSRDDQQRGGFHWDFAAFAKKWKSWDQQWWWKWWQGPVRDTHIDHHDPNITMMGTGNLNCFQLLNSGDGTIMGGGGNDNDMIIMMMMDTGIHQARFHGHDQSSCVVVPNDGNDHTDGNSNVVSVSSVPGGDDPVPPVD

Radius of gyration: 30.77 Å; chains: 1; bounding box: 93×56×82 Å

Organism: Camellia sinensis var. sinensis (NCBI:txid542762)

Sequence (681 aa):
MQQTPLEEDPAYAPGSFLGYDTFSTRTVVEALLVNGKPVLQVSKGSEVEVFLNRTPFYAESGGQIGDNGFLFISQAGNQQTVVIEIKDIKKSVGNIFVHKGTIKKGSIEVGGEVEAAVDAKLRQRAKVHHTVTHLLQVVLKKVIGQETSQTGSLVAFDRLRFDFNFHRPLLDNELMEIEELINSWIEDSTLLQTKVMPLTGAKKAGAIAMFGEKYGEQVRVVKVPSVSMELFGGTHVSSTSEIRGLKIISKQGIASGIRRIEAIADNPVVVGIACLYLADRAKHDELAAKWTLRFASLLQELNCQGSPYSLTVPREDQHEIPESVHRSGQTPEAERQIETQPSNAMATDFKSIPLIDISPLLAKWDDPNMAQDQGITGVVKQLDQACREAGFFYVKGHGIPDSIIKEVRNVARKFFSLPYEEKLKIK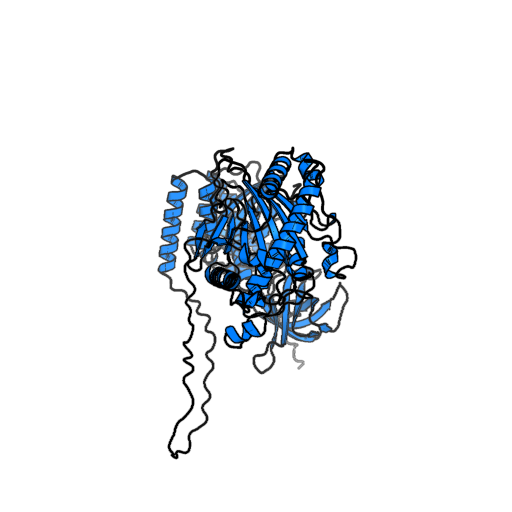ISPTTGYRGYQRMGENITKGIPDMHEAIDCYREVKPGMYGTLSKPLEGPNQWPINPPNLKQLMEEYISLCTDLSRKIMRGIALALGASADEFEGERAGDPFWVFRIIGYPVLSHANGKDMTENDIGCGAHTDYGLLTLVNQDADITALEVRNQSGEWISAPPVPGTFVCNIGDMLKILTNGLYESTFHRVINKSPTYRVCVAYFYETNFDAAIKPLDICIRRTGGTKKFERAVYGEHLVSKVTTNFVKEDELDS

Secondary structure (DSSP, 8-state):
-PPPPPPPPTT--TTEE-TTT-SEEEEEEEEEEETTEEESEEETT-EEEEEESEESPPPSBTTBPPP-EEEEEEPTTS-EEEEEEEEEEEEETTTEEEEEEEEEESEEETT-EEEEEE-HHHHHHHHHHHHHHHHHHHHHHHHT-TT--EEEEEE-SS-EEEEEE-SSPPPHHHHHHHHHHHHHHHHTTPBPEEEEEEHHHHHHHTPBPPTTPPP-SEEEEEEETTTEEEE--S---SBGGGG--EEEEEEEEEETTEEEEEEEES-HHHHHHHHHHHHHHH--HHHHHHHHHHHHHHHHHHTTS-------PPPPPP---------------------------PPP--SS--EEE-HHHHHTTT-TTGGG-HHHHHHHHHHHHHHHHTSEEEEE-----HHHHHHHHHHHHHHHTS-HHHHHTTB--GGGTS-EEE-TT-BEETTEE-S-EEEEEEPPBPTTTTTTTTGGGBB-----SSSTTHHHHHHHHHHHHHHHHHHHHHHHHHHTTS-TTTTTTTTTTS--EEEEEEEE-----TTS-PPPTTSSSEEEE---SSEEEEEE-TT---EEEE-TTS-EEE----TTEEEEEE-HHHHHHTTTSS-PPPEEE---SSS-EEEEEEEE---TT-EE---HHHHHHTTS---S--EEHHHHHHHHHHHSBPPGGGS--

InterPro domains:
  IPR005123 Oxoglutarate/iron-dependent dioxygenase domain [PS51471] (526-634)
  IPR009000 Translation protein, beta-barrel domain superfamily [SSF50447] (16-118)
  IPR012947 Threonyl/alanyl tRNA synthetase, SAD [PF07973] (219-262)
  IPR012947 Threonyl/alanyl tRNA synthetase, SAD [SM00863] (219-262)
  IPR018163 Threonyl/alanyl tRNA synthetase, class II-like, putative editing domain superfamily [SSF55186] (118-267)
  IPR018164 Alanyl-tRNA synthetase, class IIc, N-terminal [PF01411] (14-121)
  IPR018165 Alanyl-tRNA synthetase, class IIc, core domain [PS50860] (16-265)
  IPR026992 Non-haem dioxygenase, N-terminal domain [PF14226] (353-480)
  IPR027443 Isopenicillin N synthase-like superfamily [G3DSA:2.60.120.330] (312-675)
  IPR044861 Isopenicillin N synthase-like, Fe(2+) 2OG dioxygenase domain [PF03171] (549-633)
  IPR050058 Alanine--tRNA ligase [PTHR11777] (16-268)

pLDDT: mean 81.85, std 21.97, range [21.69, 98.69]